Protein AF-0000000067512390 (afdb_homodimer)

InterPro domains:
  IPR001261 ArgE/DapE/ACY1/CPG2/YscS, conserved site [PS00758] (48-57)
  IPR002933 Peptidase M20 [PF01546] (49-327)
  IPR011650 Peptidase M20, dimerisation domain [PF07687] (139-235)
  IPR036264 Bacterial exopeptidase dimerisation domain [SSF55031] (139-249)
  IPR050072 Peptidase M20A family, bacterial cell wall biosynthesis [PTHR43808] (44-328)

Secondary structure (DSSP, 8-state):
-----HHHHHHHHTT--SHHHHHHHHHHHSTT-EE-TTS-EEEE-EEEEEEEE---SSPP---EEETTEEE-TTTTTTHHHHHHHHHSPP-TEEEEEEE-S-STT--SHHHHHHHHHH--SEEEEE-SBTTEEEEEEPEEEEEEEEEE---EETTTTTTS--HHHHHHHHHHHHHHTTTT-SSEEEEEEEEEE-S-TTEE-SEEEEEEEEEESSHHHHHHHHHHHHHHHHHHHHHTT-EEEEEEEEEE--B----HHHHHHHHHHHHTTT---EEEEE--TTHHHHTTT--EEEE--B-EE-TTSTT-EE-TTHHHHHHHHHHHHHHHTT--/-----HHHHHHHHTT--SHHHHHHHHHHHSTT-EE-TTS-EEEE-EEEEEEEE---SSPP---EEETTEEE-TTTTTTHHHHHHHHHSPP-TEEEEEEESS-STT--SHHHHHHHHHH--SEEEEE-SBTTEEEEEEPEEEEEEEEEE---EETTTTTTS--HHHHHHHHHHHHHHTTTT-SSEEEEEEEEEE-S-TTEE-SEEEEEEEEEESSHHHHHHHHHHHHHHHHHHHHHHT-EEEEEEEEEE--B----HHHHHHHHHHHHTTT---EEEEE--TTHHHHTTT--EEEE--B-EE-TTSTT-EE-TTHHHHHHHHHHHHHHHTT--

Sequence (664 aa):
MRVEDPRRYLLELAPLAGEEARGEYVASRLPGARRDGLGNVWAGEGKVLLLAHLDTVLPPKPPRRVGERLYAPGVGDNTSGVAVLLSLPELPGVVRGFTVGEEGLGNLKGARALVEALSPEVVVAVDGYLPGVVDRALGSVRLRVRLQGPGGHAWGDRRLPHPVFALAEGLCRVRALVEGREDASVNASGLEGGQAVNALPQEAACLLEVRALEEAALAALLQGVEAAFAEAARAHRVGLALEVLGRRPAGRTATPRLLQAAERALAEVGERPQWLPGSTDASAAIERGIPALGFGVYRGGGAHTPGEWVLPSSLLEGQRALLALLRGLGVGMRVEDPRRYLLELAPLAGEEARGEYVASRLPGARRDGLGNVWAGEGKVLLLAHLDTVLPPKPPRRVGERLYAPGVGDNTSGVAVLLSLPELPGVVRGFTVGEEGLGNLKGARALVEALSPEVVVAVDGYLPGVVDRALGSVRLRVRLQGPGGHAWGDRRLPHPVFALAEGLCRVRALVEGREDASVNASGLEGGQAVNALPQEAACLLEVRALEEAALAALLQGVEAAFAEAARAHRVGLALEVLGRRPAGRTATPRLLQAAERALAEVGERPQWLPGSTDASAAIERGIPALGFGVYRGGGAHTPGEWVLPSSLLEGQRALLALLRGLGVG

Foldseek 3Di:
DDQAQLLVQLQVLQADFDLQRSLVVLQVLAPQWDADPQSKIKDAAAQEEEEAENHFLDTGHRWDDDPLKTFIACSVRPSLLSSLLSRDDHWHRYMYMYFYQCDDLRALVGLLVCCVVRVHQEYEYAHDAPPEKAQKAKKKWKKKKKKFWDKFFCPVCVLGFAAVVLVVQLVVQLQVLCVPHDFKDKDKAPWDFDDDPGMRTRMIMIMMMIIGQDPVVRVVSVVSSVVSSVVSCVVRVIDMDMDTSYIFDTGGQADPLLVVLSQQLSVVLPGGYDYDYYHGSQSSQVVVSRHYMYGYQWHWDDHSHRGTMTSSVSNVSSSSSVVSSCVSVVID/DDQAQLLVQLQVLQADWDLQRSLVVLQVLAPQWDADPQSKIKDAAAQEEEEAENHFLDTGHRWDDDPLKTFIACSVRPSLLSSLLSRDDHWHRYMYMYFYQCPDLRALVGLLVCCVVRVHQEYEYAHDAPPEKAQWAKKKWKKKKKKFWDKFFCPVCVLGFAAVVLVVQLVVQLQVLCVPHDFKDKDKADWDFDDDPGMRTRMIMIMMMIIGQDPVVRVVSVVSSVVSSVVSCVVRVIDIDMDTSYIFDTGGQADPLLVVLSQQLSVVLPGGYDYDYYHGSQSSQVVVSRHYMYGYQWHWDDHSHRGTMTSSVSNVSSSSSVVSSCVSVVID

Solvent-accessible surface area (backbone atoms only — not comparable to full-atom values): 30986 Å² total; per-residue (Å²): 127,78,69,49,68,28,58,58,45,32,66,64,48,29,46,49,54,55,43,65,58,42,34,51,52,50,44,75,70,34,82,74,48,44,70,53,95,84,48,27,32,32,29,68,56,54,41,35,34,36,35,19,43,56,40,47,73,44,76,34,35,71,63,43,76,57,88,74,32,38,34,14,18,30,39,35,55,22,37,42,28,36,14,34,61,65,21,51,56,95,32,64,37,33,23,48,35,36,24,27,45,58,47,44,86,28,62,38,51,27,38,36,50,50,46,65,74,61,62,45,61,32,33,38,13,34,43,61,39,54,52,35,27,27,54,28,26,30,15,36,41,31,32,39,41,38,26,33,28,80,29,16,33,43,69,88,38,59,85,50,38,48,13,47,62,25,49,18,46,16,49,48,50,41,54,59,76,35,64,92,47,85,59,39,46,72,36,60,10,36,34,36,19,40,70,38,42,55,29,39,20,44,35,15,34,31,27,34,25,39,34,12,54,41,61,69,56,36,53,52,51,50,52,51,41,53,49,30,40,50,51,24,21,59,76,40,64,31,48,76,49,79,42,80,71,40,71,47,49,41,43,68,34,52,42,70,63,56,52,49,14,48,41,54,9,31,45,76,68,76,37,65,66,41,78,38,71,36,76,52,58,19,37,47,34,37,73,70,64,26,27,20,28,28,37,24,35,27,40,65,46,47,50,63,25,75,72,6,22,27,33,55,74,34,31,57,50,20,41,53,22,52,54,38,25,37,48,55,71,73,30,100,127,78,68,50,66,29,57,58,45,31,66,67,49,31,46,51,54,57,45,64,57,42,35,52,52,49,44,74,70,34,82,74,49,44,70,53,97,85,48,29,32,32,29,68,55,52,41,35,33,36,36,19,42,56,39,48,74,43,76,34,37,72,66,45,75,59,88,75,33,38,33,15,17,30,40,34,56,23,38,42,27,37,14,33,62,63,21,52,54,94,33,64,37,32,21,49,34,36,24,26,45,57,47,44,86,27,62,39,52,26,38,37,51,49,46,65,74,60,60,44,62,31,34,38,14,34,43,61,40,53,53,33,28,27,54,28,27,30,16,35,43,31,33,40,43,38,26,32,27,80,29,17,33,42,70,90,37,57,86,52,38,48,13,48,61,24,50,19,45,16,50,48,48,42,53,59,76,35,64,93,47,86,60,38,46,73,35,61,11,35,33,34,20,39,69,39,42,54,29,40,18,44,35,15,34,31,26,34,26,40,34,12,55,41,61,69,56,34,52,50,49,50,53,49,40,52,50,30,40,50,51,24,20,59,76,40,64,32,47,74,48,78,41,80,70,39,70,48,50,41,43,68,34,51,43,73,63,57,53,49,14,49,42,55,9,31,44,76,66,77,35,66,65,41,77,39,72,37,76,53,58,19,36,46,34,39,73,70,65,27,29,20,28,28,38,25,32,27,38,66,45,48,51,61,26,75,72,6,22,26,32,54,74,34,32,59,49,19,42,53,22,52,53,38,26,36,49,56,72,73,29,101

Organism: Thermus thermophilus (strain ATCC 27634 / DSM 579 / HB8) (NCBI:txid300852)

pLDDT: mean 96.96, std 4.04, range [49.81, 98.94]

Structure (mmCIF, N/CA/C/O backbone):
data_AF-0000000067512390-model_v1
#
loop_
_entity.id
_entity.type
_entity.pdbx_description
1 polymer 'Peptidase, M20/M25/M40 family'
#
loop_
_atom_site.group_PDB
_atom_site.id
_atom_site.type_symbol
_atom_site.label_atom_id
_atom_site.label_alt_id
_atom_site.label_comp_id
_atom_site.label_asym_id
_atom_site.label_entity_id
_atom_site.label_seq_id
_atom_site.pdbx_PDB_ins_code
_atom_site.Cartn_x
_atom_site.Cartn_y
_atom_site.Cartn_z
_atom_site.occupancy
_atom_site.B_iso_or_equiv
_atom_site.auth_seq_id
_atom_site.auth_comp_id
_atom_site.auth_asym_id
_atom_site.auth_atom_id
_atom_site.pdbx_PDB_model_num
ATOM 1 N N . MET A 1 1 ? 14.078 49.688 10.398 1 49.81 1 MET A N 1
ATOM 2 C CA . MET A 1 1 ? 14.703 48.375 10.141 1 49.81 1 MET A CA 1
ATOM 3 C C . MET A 1 1 ? 14.234 47.812 8.805 1 49.81 1 MET A C 1
ATOM 5 O O . MET A 1 1 ? 13.07 47.969 8.438 1 49.81 1 MET A O 1
ATOM 9 N N . ARG A 1 2 ? 15.07 47.5 7.867 1 61.44 2 ARG A N 1
ATOM 10 C CA . ARG A 1 2 ? 14.719 47.219 6.473 1 61.44 2 ARG A CA 1
ATOM 11 C C . ARG A 1 2 ? 14.016 45.875 6.328 1 61.44 2 ARG A C 1
ATOM 13 O O . ARG A 1 2 ? 14.523 44.875 6.789 1 61.44 2 ARG A O 1
ATOM 20 N N . VAL A 1 3 ? 12.703 45.938 6.062 1 76.94 3 VAL A N 1
ATOM 21 C CA . VAL A 1 3 ? 11.914 44.75 5.746 1 76.94 3 VAL A CA 1
ATOM 22 C C . VAL A 1 3 ? 12.367 44.188 4.406 1 76.94 3 VAL A C 1
ATOM 24 O O . VAL A 1 3 ? 12.547 44.906 3.436 1 76.94 3 VAL A O 1
ATOM 27 N N . GLU A 1 4 ? 12.766 42.938 4.453 1 91.75 4 GLU A N 1
ATOM 28 C CA . GLU A 1 4 ? 13.234 42.281 3.238 1 91.75 4 GLU A CA 1
ATOM 29 C C . GLU A 1 4 ? 12.07 41.812 2.375 1 91.75 4 GLU A C 1
ATOM 31 O O . GLU A 1 4 ? 10.93 41.75 2.842 1 91.75 4 GLU A O 1
ATOM 36 N N . ASP A 1 5 ? 12.336 41.562 1.136 1 97.12 5 ASP A N 1
ATOM 37 C CA . ASP A 1 5 ? 11.328 41.125 0.18 1 97.12 5 ASP A CA 1
ATOM 38 C C . ASP A 1 5 ? 11.047 39.625 0.342 1 97.12 5 ASP A C 1
ATOM 40 O O . ASP A 1 5 ? 11.891 38.781 -0.002 1 97.12 5 ASP A O 1
ATOM 44 N N . PRO A 1 6 ? 9.906 39.25 0.851 1 98.19 6 PRO A N 1
ATOM 45 C CA . PRO A 1 6 ? 9.617 37.812 1.077 1 98.19 6 PRO A CA 1
ATOM 46 C C . PRO A 1 6 ? 9.602 37 -0.217 1 98.19 6 PRO A C 1
ATOM 48 O O . PRO A 1 6 ? 9.789 35.781 -0.188 1 98.19 6 PRO A O 1
ATOM 51 N N . ARG A 1 7 ? 9.391 37.656 -1.389 1 98.06 7 ARG A N 1
ATOM 52 C CA . ARG A 1 7 ? 9.312 36.969 -2.668 1 98.06 7 ARG A CA 1
ATOM 53 C C . ARG A 1 7 ? 10.656 36.344 -3.025 1 98.06 7 ARG A C 1
ATOM 55 O O . ARG A 1 7 ? 10.695 35.281 -3.67 1 98.06 7 ARG A O 1
ATOM 62 N N . ARG A 1 8 ? 11.656 36.938 -2.607 1 97.5 8 ARG A N 1
ATOM 63 C CA . ARG A 1 8 ? 12.992 36.375 -2.854 1 97.5 8 ARG A CA 1
ATOM 64 C C . ARG A 1 8 ? 13.203 35.094 -2.074 1 97.5 8 ARG A C 1
ATOM 66 O O . ARG A 1 8 ? 13.711 34.125 -2.619 1 97.5 8 ARG A O 1
ATOM 73 N N . TYR A 1 9 ? 12.859 35.094 -0.802 1 97.94 9 TYR A N 1
ATOM 74 C CA . TYR A 1 9 ? 12.977 33.875 0.025 1 97.94 9 TYR A CA 1
ATOM 75 C C . TYR A 1 9 ? 12.102 32.75 -0.519 1 97.94 9 TYR A C 1
ATOM 77 O O . TYR A 1 9 ? 12.516 31.594 -0.511 1 97.94 9 TYR A O 1
ATOM 85 N N . LEU A 1 10 ? 10.891 33.125 -0.982 1 98.19 10 LEU A N 1
ATOM 86 C CA . LEU A 1 10 ? 9.984 32.125 -1.546 1 98.19 10 LEU A CA 1
ATOM 87 C C . LEU A 1 10 ? 10.641 31.406 -2.721 1 98.19 10 LEU A C 1
ATOM 89 O O . LEU A 1 10 ? 10.617 30.172 -2.787 1 98.19 10 LEU A O 1
ATOM 93 N N . LEU A 1 11 ? 11.227 32.156 -3.607 1 97.31 11 LEU A N 1
ATOM 94 C CA . LEU A 1 11 ? 11.828 31.625 -4.82 1 97.31 11 LEU A CA 1
ATOM 95 C C . LEU A 1 11 ? 13.008 30.719 -4.484 1 97.31 11 LEU A C 1
ATOM 97 O O . LEU A 1 11 ? 13.227 29.688 -5.133 1 97.31 11 LEU A O 1
ATOM 101 N N . GLU A 1 12 ? 13.742 31.094 -3.484 1 97.31 12 GLU A N 1
ATOM 102 C CA . GLU A 1 12 ? 14.93 30.344 -3.105 1 97.31 12 GLU A CA 1
ATOM 103 C C . GLU A 1 12 ? 14.562 29.078 -2.338 1 97.31 12 GLU A C 1
ATOM 105 O O . GLU A 1 12 ? 15.211 28.031 -2.484 1 97.31 12 GLU A O 1
ATOM 110 N N . LEU A 1 13 ? 13.523 29.109 -1.567 1 97.38 13 LEU A N 1
ATOM 111 C CA . LEU A 1 13 ? 13.133 28.031 -0.671 1 97.38 13 LEU A CA 1
ATOM 112 C C . LEU A 1 13 ? 12.273 27 -1.401 1 97.38 13 LEU A C 1
ATOM 114 O O . LEU A 1 13 ? 12.32 25.812 -1.09 1 97.38 13 LEU A O 1
ATOM 118 N N . ALA A 1 14 ? 11.523 27.391 -2.377 1 96.88 14 ALA A N 1
ATOM 119 C CA . ALA A 1 14 ? 10.477 26.609 -3.012 1 96.88 14 ALA A CA 1
ATOM 120 C C . ALA A 1 14 ? 11.031 25.312 -3.58 1 96.88 14 ALA A C 1
ATOM 122 O O . ALA A 1 14 ? 10.406 24.25 -3.461 1 96.88 14 ALA A O 1
ATOM 123 N N . PRO A 1 15 ? 12.25 25.344 -4.141 1 96.44 15 PRO A N 1
ATOM 124 C CA . PRO A 1 15 ? 12.75 24.094 -4.742 1 96.44 15 PRO A CA 1
ATOM 125 C C . PRO A 1 15 ? 13.43 23.188 -3.729 1 96.44 15 PRO A C 1
ATOM 127 O O . PRO A 1 15 ? 13.781 22.047 -4.055 1 96.44 15 PRO A O 1
ATOM 130 N N . LEU A 1 16 ? 13.617 23.625 -2.49 1 96.69 16 LEU A N 1
ATOM 131 C CA . LEU A 1 16 ? 14.391 22.875 -1.51 1 96.69 16 LEU A CA 1
ATOM 132 C C . LEU A 1 16 ? 13.531 21.797 -0.857 1 96.69 16 LEU A C 1
ATOM 134 O O . LEU A 1 16 ? 12.5 22.094 -0.255 1 96.69 16 LEU A O 1
ATOM 138 N N . ALA A 1 17 ? 13.969 20.594 -1.04 1 94.44 17 ALA A N 1
ATOM 139 C CA . ALA A 1 17 ? 13.258 19.469 -0.432 1 94.44 17 ALA A CA 1
ATOM 140 C C . ALA A 1 17 ? 13.914 19.047 0.883 1 94.44 17 ALA A C 1
ATOM 142 O O . ALA A 1 17 ? 15.141 19.078 1.012 1 94.44 17 ALA A O 1
ATOM 143 N N . GLY A 1 18 ? 13.062 18.625 1.825 1 94.81 18 GLY A N 1
ATOM 144 C CA . GLY A 1 18 ? 13.562 18.078 3.072 1 94.81 18 GLY A CA 1
ATOM 145 C C . GLY A 1 18 ? 13.664 19.109 4.184 1 94.81 18 GLY A C 1
ATOM 146 O O . GLY A 1 18 ? 14.125 20.234 3.955 1 94.81 18 GLY A O 1
ATOM 147 N N . GLU A 1 19 ? 13.336 18.75 5.375 1 95.69 19 GLU A N 1
ATOM 148 C CA . GLU A 1 19 ? 13.32 19.641 6.527 1 95.69 19 GLU A CA 1
ATOM 149 C C . GLU A 1 19 ? 14.734 20.094 6.895 1 95.69 19 GLU A C 1
ATOM 151 O O . GLU A 1 19 ? 14.945 21.234 7.316 1 95.69 19 GLU A O 1
ATOM 156 N N . GLU A 1 20 ? 15.656 19.188 6.695 1 96.88 20 GLU A N 1
ATOM 157 C CA . GLU A 1 20 ? 17.031 19.516 7.066 1 96.88 20 GLU A CA 1
ATOM 158 C C . GLU A 1 20 ? 17.578 20.625 6.18 1 96.88 20 GLU A C 1
ATOM 160 O O . GLU A 1 20 ? 18.109 21.625 6.684 1 96.88 20 GLU A O 1
ATOM 165 N N . ALA A 1 21 ? 17.484 20.422 4.855 1 97.56 21 ALA A N 1
ATOM 166 C CA . ALA A 1 21 ? 17.984 21.422 3.918 1 97.56 21 ALA A CA 1
ATOM 167 C C . ALA A 1 21 ? 17.266 22.766 4.105 1 97.56 21 ALA A C 1
ATOM 169 O O . ALA A 1 21 ? 17.891 23.828 4.039 1 97.56 21 ALA A O 1
ATOM 170 N N . ARG A 1 22 ? 16.016 22.75 4.309 1 98.19 22 ARG A N 1
ATOM 171 C CA . ARG A 1 22 ? 15.234 23.969 4.496 1 98.19 22 ARG A CA 1
ATOM 172 C C . ARG A 1 22 ? 15.586 24.656 5.809 1 98.19 22 ARG A C 1
ATOM 174 O O . ARG A 1 22 ? 15.656 25.875 5.879 1 98.19 22 ARG A O 1
ATOM 181 N N . GLY A 1 23 ? 15.75 23.812 6.848 1 98.5 23 GLY A N 1
ATOM 182 C CA . GLY A 1 23 ? 16.219 24.359 8.117 1 98.5 23 GLY A CA 1
ATOM 183 C C . GLY A 1 23 ? 17.562 25.062 8.008 1 98.5 23 GLY A C 1
ATOM 184 O O . GLY A 1 23 ? 17.75 26.125 8.578 1 98.5 23 GLY A O 1
ATOM 185 N N . GLU A 1 24 ? 18.5 24.422 7.285 1 98.25 24 GLU A N 1
ATOM 186 C CA . GLU A 1 24 ? 19.812 25.016 7.07 1 98.25 24 GLU A CA 1
ATOM 187 C C . GLU A 1 24 ? 19.703 26.344 6.32 1 98.25 24 GLU A C 1
ATOM 189 O O . GLU A 1 24 ? 20.406 27.312 6.645 1 98.25 24 GLU A O 1
ATOM 194 N N . TYR A 1 25 ? 18.922 26.312 5.34 1 98.44 25 TYR A N 1
ATOM 195 C CA . TYR A 1 25 ? 18.688 27.547 4.586 1 98.44 25 TYR A CA 1
ATOM 196 C C . TYR A 1 25 ? 18.203 28.656 5.504 1 98.44 25 TYR A C 1
ATOM 198 O O . TYR A 1 25 ? 18.766 29.766 5.496 1 98.44 25 TYR A O 1
ATOM 206 N N . VAL A 1 26 ? 17.141 28.391 6.297 1 98.5 26 VAL A N 1
ATOM 207 C CA . VAL A 1 26 ? 16.547 29.391 7.18 1 98.5 26 VAL A CA 1
ATOM 208 C C . VAL A 1 26 ? 17.594 29.859 8.195 1 98.5 26 VAL A C 1
ATOM 210 O O . VAL A 1 26 ? 17.719 31.062 8.438 1 98.5 26 VAL A O 1
ATOM 213 N N . ALA A 1 27 ? 18.297 28.922 8.773 1 98.31 27 ALA A N 1
ATOM 214 C CA . ALA A 1 27 ? 19.297 29.266 9.773 1 98.31 27 ALA A CA 1
ATOM 215 C C . ALA A 1 27 ? 20.359 30.203 9.195 1 98.31 27 ALA A C 1
ATOM 217 O O . ALA A 1 27 ? 20.828 31.109 9.883 1 98.31 27 ALA A O 1
ATOM 218 N N . SER A 1 28 ? 20.734 30.031 7.953 1 97.88 28 SER A N 1
ATOM 219 C CA . SER A 1 28 ? 21.781 30.828 7.316 1 97.88 28 SER A CA 1
ATOM 220 C C . SER A 1 28 ? 21.297 32.25 7.043 1 97.88 28 SER A C 1
ATOM 222 O O . SER A 1 28 ? 22.109 33.156 6.875 1 97.88 28 SER A O 1
ATOM 224 N N . ARG A 1 29 ? 20.016 32.438 7.023 1 96.25 29 ARG A N 1
ATOM 225 C CA . ARG A 1 29 ? 19.453 33.75 6.676 1 96.25 29 ARG A CA 1
ATOM 226 C C . ARG A 1 29 ? 18.875 34.438 7.906 1 96.25 29 ARG A C 1
ATOM 228 O O . ARG A 1 29 ? 18.359 35.562 7.809 1 96.25 29 ARG A O 1
ATOM 235 N N . LEU A 1 30 ? 18.922 33.844 9.055 1 96.06 30 LEU A N 1
ATOM 236 C CA . LEU A 1 30 ? 18.281 34.312 10.273 1 96.06 30 LEU A CA 1
ATOM 237 C C . LEU A 1 30 ? 19.328 34.719 11.312 1 96.06 30 LEU A C 1
ATOM 239 O O . LEU A 1 30 ? 19.781 33.875 12.086 1 96.06 30 LEU A O 1
ATOM 243 N N . PRO A 1 31 ? 19.672 35.969 11.422 1 92.88 31 PRO A N 1
ATOM 244 C CA . PRO A 1 31 ? 20.672 36.375 12.422 1 92.88 31 PRO A CA 1
ATOM 245 C C . PRO A 1 31 ? 20.297 35.906 13.828 1 92.88 31 PRO A C 1
ATOM 247 O O . PRO A 1 31 ? 19.172 36.094 14.273 1 92.88 31 PRO A O 1
ATOM 250 N N . GLY A 1 32 ? 21.266 35.281 14.547 1 95.88 32 GLY A N 1
ATOM 251 C CA . GLY A 1 32 ? 21.031 34.812 15.906 1 95.88 32 GLY A CA 1
ATOM 252 C C . GLY A 1 32 ? 20.266 33.5 15.969 1 95.88 32 GLY A C 1
ATOM 253 O O . GLY A 1 32 ? 19.688 33.188 17 1 95.88 32 GLY A O 1
ATOM 254 N N . ALA A 1 33 ? 20.312 32.844 14.891 1 98 33 ALA A N 1
ATOM 255 C CA . ALA A 1 33 ? 19.531 31.609 14.789 1 98 33 ALA A CA 1
ATOM 256 C C . ALA A 1 33 ? 20.016 30.562 15.789 1 98 33 ALA A C 1
ATOM 258 O O . ALA A 1 33 ? 21.219 30.438 16.016 1 98 33 ALA A O 1
ATOM 259 N N . ARG A 1 34 ? 19.125 29.906 16.406 1 98.44 34 ARG A N 1
ATOM 260 C CA . ARG A 1 34 ? 19.312 28.719 17.234 1 98.44 34 ARG A CA 1
ATOM 261 C C . ARG A 1 34 ? 18.594 27.516 16.625 1 98.44 34 ARG A C 1
ATOM 263 O O . ARG A 1 34 ? 17.641 27.672 15.875 1 98.44 34 ARG A O 1
ATOM 270 N N . ARG A 1 35 ? 19.125 26.359 16.906 1 97.75 35 ARG A N 1
ATOM 271 C CA . ARG A 1 35 ? 18.547 25.109 16.406 1 97.75 35 ARG A CA 1
ATOM 272 C C . ARG A 1 35 ? 18.453 24.062 17.516 1 97.75 35 ARG A C 1
ATOM 274 O O . ARG A 1 35 ? 19.328 24.016 18.391 1 97.75 35 ARG A O 1
ATOM 281 N N . ASP A 1 36 ? 17.469 23.359 17.516 1 97.81 36 ASP A N 1
ATOM 282 C CA . ASP A 1 36 ? 17.391 22.266 18.5 1 97.81 36 ASP A CA 1
ATOM 283 C C . ASP A 1 36 ? 17.641 20.922 17.828 1 97.81 36 ASP A C 1
ATOM 285 O O . ASP A 1 36 ? 17.938 20.859 16.641 1 97.81 36 ASP A O 1
ATOM 289 N N . GLY A 1 37 ? 17.594 19.859 18.625 1 96.81 37 GLY A N 1
ATOM 290 C CA . GLY A 1 37 ? 17.938 18.516 18.156 1 96.81 37 GLY A CA 1
ATOM 291 C C . GLY A 1 37 ? 16.906 17.953 17.203 1 96.81 37 GLY A C 1
ATOM 292 O O . GLY A 1 37 ? 17.188 17.031 16.438 1 96.81 37 GLY A O 1
ATOM 293 N N . LEU A 1 38 ? 15.734 18.5 17.188 1 97.38 38 LEU A N 1
ATOM 294 C CA . LEU A 1 38 ? 14.664 18.031 16.312 1 97.38 38 LEU A CA 1
ATOM 295 C C . LEU A 1 38 ? 14.812 18.609 14.906 1 97.38 38 LEU A C 1
ATOM 297 O O . LEU A 1 38 ? 14.281 18.047 13.938 1 97.38 38 LEU A O 1
ATOM 301 N N . GLY A 1 39 ? 15.461 19.734 14.758 1 98.06 39 GLY A N 1
ATOM 302 C CA . GLY A 1 39 ? 15.617 20.406 13.484 1 98.06 39 GLY A CA 1
ATOM 303 C C . GLY A 1 39 ? 14.938 21.766 13.438 1 98.06 39 GLY A C 1
ATOM 304 O O . GLY A 1 39 ? 14.977 22.453 12.422 1 98.06 39 GLY A O 1
ATOM 305 N N . ASN A 1 40 ? 14.266 22.188 14.531 1 98.69 40 ASN A N 1
ATOM 306 C CA . ASN A 1 40 ? 13.68 23.531 14.594 1 98.69 40 ASN A CA 1
ATOM 307 C C . ASN A 1 40 ? 14.758 24.609 14.5 1 98.69 40 ASN A C 1
ATOM 309 O O . ASN A 1 40 ? 15.891 24.406 14.938 1 98.69 40 ASN A O 1
ATOM 313 N N . VAL A 1 41 ? 14.406 25.734 13.945 1 98.81 41 VAL A N 1
ATOM 314 C CA . VAL A 1 41 ? 15.227 26.938 13.914 1 98.81 41 VAL A CA 1
ATOM 315 C C . VAL A 1 41 ? 14.438 28.125 14.477 1 98.81 41 VAL A C 1
ATOM 317 O O . VAL A 1 41 ? 13.242 28.266 14.195 1 98.81 41 VAL A O 1
ATOM 320 N N . TRP A 1 42 ? 14.977 28.891 15.328 1 98.75 42 TRP A N 1
ATOM 321 C CA . TRP A 1 42 ? 14.281 30.078 15.805 1 98.75 42 TRP A CA 1
ATOM 322 C C . TRP A 1 42 ? 15.273 31.188 16.141 1 98.75 42 TRP A C 1
ATOM 324 O O . TRP A 1 42 ? 16.484 30.938 16.234 1 98.75 42 TRP A O 1
ATOM 334 N N . ALA A 1 43 ? 14.844 32.406 16.203 1 98.44 43 ALA A N 1
ATOM 335 C CA . ALA A 1 43 ? 15.625 33.562 16.609 1 98.44 43 ALA A CA 1
ATOM 336 C C . ALA A 1 43 ? 14.727 34.625 17.25 1 98.44 43 ALA A C 1
ATOM 338 O O . ALA A 1 43 ? 13.539 34.688 16.938 1 98.44 43 ALA A O 1
ATOM 339 N N . GLY A 1 44 ? 15.344 35.375 18.094 1 97.06 44 GLY A N 1
ATOM 340 C CA . GLY A 1 44 ? 14.625 36.438 18.797 1 97.06 44 GLY A CA 1
ATOM 341 C C . GLY A 1 44 ? 14.344 36.094 20.25 1 97.06 44 GLY A C 1
ATOM 342 O O . GLY A 1 44 ? 14.672 35 20.719 1 97.06 44 GLY A O 1
ATOM 343 N N . GLU A 1 45 ? 13.906 37.094 20.969 1 95.12 45 GLU A N 1
ATOM 344 C CA . GLU A 1 45 ? 13.523 36.969 22.375 1 95.12 45 GLU A CA 1
ATOM 345 C C . GLU A 1 45 ? 12.25 37.75 22.672 1 95.12 45 GLU A C 1
ATOM 347 O O . GLU A 1 45 ? 12.07 38.875 22.188 1 95.12 45 GLU A O 1
ATOM 352 N N . GLY A 1 46 ? 11.367 37.062 23.359 1 94.5 46 GLY A N 1
ATOM 353 C CA . GLY A 1 46 ? 10.148 37.781 23.703 1 94.5 46 GLY A CA 1
ATOM 354 C C . GLY A 1 46 ? 8.984 36.844 24 1 94.5 46 GLY A C 1
ATOM 355 O O . GLY A 1 46 ? 9.18 35.625 24.156 1 94.5 46 GLY A O 1
ATOM 356 N N . LYS A 1 47 ? 7.801 37.469 24.125 1 95.44 47 LYS A N 1
ATOM 357 C CA . LYS A 1 47 ? 6.629 36.75 24.594 1 95.44 47 LYS A CA 1
ATOM 358 C C . LYS A 1 47 ? 5.77 36.281 23.438 1 95.44 47 LYS A C 1
ATOM 360 O O . LYS A 1 47 ? 4.91 35.406 23.609 1 95.44 47 LYS A O 1
ATOM 365 N N . VAL A 1 48 ? 5.969 36.875 22.25 1 98.56 48 VAL A N 1
ATOM 366 C CA . VAL A 1 48 ? 5.191 36.469 21.094 1 98.56 48 VAL A CA 1
ATOM 367 C C . VAL A 1 48 ? 6.016 35.531 20.219 1 98.56 48 VAL A C 1
ATOM 369 O O . VAL A 1 48 ? 7.113 35.875 19.781 1 98.56 48 VAL A O 1
ATOM 372 N N . LEU A 1 49 ? 5.539 34.344 20.031 1 98.81 49 LEU A N 1
ATOM 373 C CA . LEU A 1 49 ? 6.184 33.375 19.172 1 98.81 49 LEU A CA 1
ATOM 374 C C . LEU A 1 49 ? 5.426 33.219 17.859 1 98.81 49 LEU A C 1
ATOM 376 O O . LEU A 1 49 ? 4.238 32.875 17.859 1 98.81 49 LEU A O 1
ATOM 380 N N . LEU A 1 50 ? 6.066 33.531 16.766 1 98.81 50 LEU A N 1
ATOM 381 C CA . LEU A 1 50 ? 5.566 33.25 15.43 1 98.81 50 LEU A CA 1
ATOM 382 C C . LEU A 1 50 ? 6.098 31.906 14.938 1 98.81 50 LEU A C 1
ATOM 384 O O . LEU A 1 50 ? 7.273 31.594 15.125 1 98.81 50 LEU A O 1
ATOM 388 N N . LEU A 1 51 ? 5.234 31.109 14.352 1 98.81 51 LEU A N 1
ATOM 389 C CA . LEU A 1 51 ? 5.645 29.797 13.875 1 98.81 51 LEU A CA 1
ATOM 390 C C . LEU A 1 51 ? 5.312 29.609 12.398 1 98.81 51 LEU A C 1
ATOM 392 O O . LEU A 1 51 ? 4.227 29.984 11.953 1 98.81 51 LEU A O 1
ATOM 396 N N . ALA A 1 52 ? 6.168 29.078 11.625 1 98.81 52 ALA A N 1
ATOM 397 C CA . ALA A 1 52 ? 5.949 28.531 10.289 1 98.81 52 ALA A CA 1
ATOM 398 C C . ALA A 1 52 ? 6.691 27.219 10.102 1 98.81 52 ALA A C 1
ATOM 400 O O . ALA A 1 52 ? 7.844 27.078 10.516 1 98.81 52 ALA A O 1
ATOM 401 N N . HIS A 1 53 ? 6.039 26.25 9.531 1 98.62 53 HIS A N 1
ATOM 402 C CA . HIS A 1 53 ? 6.68 24.938 9.492 1 98.62 53 HIS A CA 1
ATOM 403 C C . HIS A 1 53 ? 7.465 24.75 8.195 1 98.62 53 HIS A C 1
ATOM 405 O O . HIS A 1 53 ? 7.098 25.297 7.156 1 98.62 53 HIS A O 1
ATOM 411 N N . LEU A 1 54 ? 8.484 23.891 8.312 1 98.38 54 LEU A N 1
ATOM 412 C CA . LEU A 1 54 ? 9.469 23.719 7.246 1 98.38 54 LEU A CA 1
ATOM 413 C C . LEU A 1 54 ? 9.086 22.547 6.344 1 98.38 54 LEU A C 1
ATOM 415 O O . LEU A 1 54 ? 9.508 22.484 5.184 1 98.38 54 LEU A O 1
ATOM 419 N N . ASP A 1 55 ? 8.344 21.609 6.898 1 97 55 ASP A N 1
ATOM 420 C CA . ASP A 1 55 ? 8.055 20.406 6.133 1 97 55 ASP A CA 1
ATOM 421 C C . ASP A 1 55 ? 6.883 20.625 5.176 1 97 55 ASP A C 1
ATOM 423 O O . ASP A 1 55 ? 6.121 21.578 5.336 1 97 55 ASP A O 1
ATOM 427 N N . THR A 1 56 ? 6.848 19.844 4.148 1 95.31 56 THR A N 1
ATOM 428 C CA . THR A 1 56 ? 5.801 19.859 3.133 1 95.31 56 THR A CA 1
ATOM 429 C C . THR A 1 56 ? 5.18 18.469 2.969 1 95.31 56 THR A C 1
ATOM 431 O O . THR A 1 56 ? 5.793 17.469 3.332 1 95.31 56 THR A O 1
ATOM 434 N 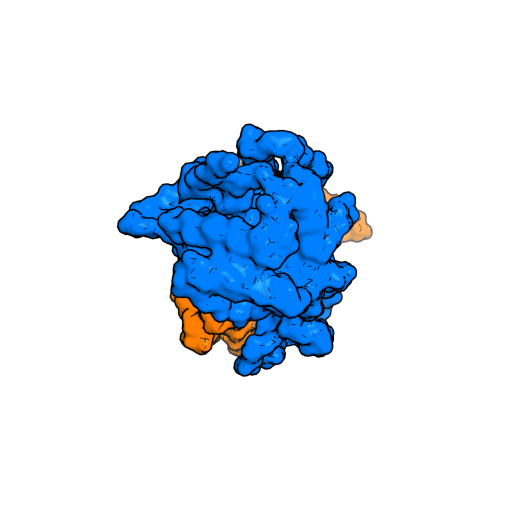N . VAL A 1 57 ? 3.988 18.438 2.492 1 94.69 57 VAL A N 1
ATOM 435 C CA . VAL A 1 57 ? 3.309 17.156 2.283 1 94.69 57 VAL A CA 1
ATOM 436 C C . VAL A 1 57 ? 3.91 16.438 1.074 1 94.69 57 VAL A C 1
ATOM 438 O O . VAL A 1 57 ? 4.324 15.281 1.171 1 94.69 57 VAL A O 1
ATOM 441 N N . LEU A 1 58 ? 3.885 17.125 -0.072 1 94.06 58 LEU A N 1
ATOM 442 C CA . LEU A 1 58 ? 4.52 16.594 -1.272 1 94.06 58 LEU A CA 1
ATOM 443 C C . LEU A 1 58 ? 5.949 17.109 -1.408 1 94.06 58 LEU A C 1
ATOM 445 O O . LEU A 1 58 ? 6.254 18.219 -0.98 1 94.06 58 LEU A O 1
ATOM 449 N N . PRO A 1 59 ? 6.789 16.328 -1.992 1 93.5 59 PRO A N 1
ATOM 450 C CA . PRO A 1 59 ? 8.133 16.844 -2.248 1 93.5 59 PRO A CA 1
ATOM 451 C C . PRO A 1 59 ? 8.133 18.078 -3.141 1 93.5 59 PRO A C 1
ATOM 453 O O . PRO A 1 59 ? 7.508 18.078 -4.203 1 93.5 59 PRO A O 1
ATOM 456 N N . PRO A 1 60 ? 8.82 19.031 -2.75 1 95.62 60 PRO A N 1
ATOM 457 C CA . PRO A 1 60 ? 8.859 20.25 -3.555 1 95.62 60 PRO A CA 1
ATOM 458 C C . PRO A 1 60 ? 9.516 20.047 -4.918 1 95.62 60 PRO A C 1
ATOM 460 O O . PRO A 1 60 ? 10.305 19.109 -5.09 1 95.62 60 PRO A O 1
ATOM 463 N N . LYS A 1 61 ? 9.102 20.828 -5.848 1 94.31 61 LYS A N 1
ATOM 464 C CA . LYS A 1 61 ? 9.688 20.938 -7.184 1 94.31 61 LYS A CA 1
ATOM 465 C C . LYS A 1 61 ? 9.984 22.391 -7.543 1 94.31 61 LYS A C 1
ATOM 467 O O . LYS A 1 61 ? 9.469 23.312 -6.91 1 94.31 61 LYS A O 1
ATOM 472 N N . PRO A 1 62 ? 10.844 22.547 -8.547 1 94.94 62 PRO A N 1
ATOM 473 C CA . PRO A 1 62 ? 11.031 23.922 -9.023 1 94.94 62 PRO A CA 1
ATOM 474 C C . PRO A 1 62 ? 9.719 24.578 -9.461 1 94.94 62 PRO A C 1
ATOM 476 O O . PRO A 1 62 ? 8.961 23.984 -10.234 1 94.94 62 PRO A O 1
ATOM 479 N N . PRO A 1 63 ? 9.492 25.734 -8.938 1 96.75 63 PRO A N 1
ATOM 480 C CA . PRO A 1 63 ? 8.219 26.375 -9.281 1 96.75 63 PRO A CA 1
ATOM 481 C C . PRO A 1 63 ? 8.148 26.797 -10.742 1 96.75 63 PRO A C 1
ATOM 483 O O . PRO A 1 63 ? 9.172 27.172 -11.328 1 96.75 63 PRO A O 1
ATOM 486 N N . ARG A 1 64 ? 6.996 26.719 -11.312 1 97.12 64 ARG A N 1
ATOM 487 C CA . ARG A 1 64 ? 6.691 27.219 -12.656 1 97.12 64 ARG A CA 1
ATOM 488 C C . ARG A 1 64 ? 5.805 28.453 -12.594 1 97.12 64 ARG A C 1
ATOM 490 O O . ARG A 1 64 ? 4.793 28.469 -11.883 1 97.12 64 ARG A O 1
ATOM 497 N N . ARG A 1 65 ? 6.16 29.453 -13.367 1 97.56 65 ARG A N 1
ATOM 498 C CA . ARG A 1 65 ? 5.367 30.688 -13.398 1 97.56 65 ARG A CA 1
ATOM 499 C C . ARG A 1 65 ? 4.344 30.641 -14.531 1 97.56 65 ARG A C 1
ATOM 501 O O . ARG A 1 65 ? 4.684 30.328 -15.672 1 97.56 65 ARG A O 1
ATOM 508 N N . VAL A 1 66 ? 3.197 30.844 -14.227 1 97.88 66 VAL A N 1
ATOM 509 C CA . VAL A 1 66 ? 2.113 31.016 -15.188 1 97.88 66 VAL A CA 1
ATOM 510 C C . VAL A 1 66 ? 1.368 32.312 -14.891 1 97.88 66 VAL A C 1
ATOM 512 O O . VAL A 1 66 ? 0.559 32.375 -13.961 1 97.88 66 VAL A O 1
ATOM 515 N N . GLY A 1 67 ? 1.613 33.375 -15.711 1 97.94 67 GLY A N 1
ATOM 516 C CA . GLY A 1 67 ? 1.099 34.688 -15.359 1 97.94 67 GLY A CA 1
ATOM 517 C C . GLY A 1 67 ? 1.679 35.219 -14.062 1 97.94 67 GLY A C 1
ATOM 518 O O . GLY A 1 67 ? 2.9 35.281 -13.906 1 97.94 67 GLY A O 1
ATOM 519 N N . GLU A 1 68 ? 0.786 35.562 -13.148 1 98.12 68 GLU A N 1
ATOM 520 C CA . GLU A 1 68 ? 1.229 36.125 -11.883 1 98.12 68 GLU A CA 1
ATOM 521 C C . GLU A 1 68 ? 1.343 35.062 -10.805 1 98.12 68 GLU A C 1
ATOM 523 O O . GLU A 1 68 ? 1.746 35.344 -9.672 1 98.12 68 GLU A O 1
ATOM 528 N N . ARG A 1 69 ? 1.04 33.844 -11.188 1 98.56 69 ARG A N 1
ATOM 529 C CA . ARG A 1 69 ? 1.026 32.75 -10.203 1 98.56 69 ARG A CA 1
ATOM 530 C C . ARG A 1 69 ? 2.281 31.906 -10.312 1 98.56 69 ARG A C 1
ATOM 532 O O . ARG A 1 69 ? 2.855 31.766 -11.391 1 98.56 69 ARG A O 1
ATOM 539 N N . LEU A 1 70 ? 2.703 31.422 -9.211 1 98.44 70 LEU A N 1
ATOM 540 C CA . LEU A 1 70 ? 3.758 30.422 -9.117 1 98.44 70 LEU A CA 1
ATOM 541 C C . LEU A 1 70 ? 3.184 29.062 -8.719 1 98.44 70 LEU A C 1
ATOM 543 O O . LEU A 1 70 ? 2.48 28.953 -7.715 1 98.44 70 LEU A O 1
ATOM 547 N N . TYR A 1 71 ? 3.508 28.062 -9.547 1 98.56 71 TYR A N 1
ATOM 548 C CA . TYR A 1 71 ? 2.973 26.719 -9.32 1 98.56 71 TYR A CA 1
ATOM 549 C C . TYR A 1 71 ? 4.074 25.75 -8.883 1 98.56 71 TYR A C 1
ATOM 551 O O . TYR A 1 71 ? 5.125 25.672 -9.531 1 98.56 71 TYR A O 1
ATOM 559 N N . ALA A 1 72 ? 3.879 25.047 -7.785 1 98.12 72 ALA A N 1
ATOM 560 C CA . ALA A 1 72 ? 4.727 23.938 -7.324 1 98.12 72 ALA A CA 1
ATOM 561 C C . ALA A 1 72 ? 4.137 23.281 -6.082 1 98.12 72 ALA A C 1
ATOM 563 O O . ALA A 1 72 ? 3.547 23.953 -5.23 1 98.12 72 ALA A O 1
ATOM 564 N N . PRO A 1 73 ? 4.324 21.969 -5.953 1 96.44 73 PRO A N 1
ATOM 565 C CA . PRO A 1 73 ? 3.932 21.375 -4.676 1 96.44 73 PRO A CA 1
ATOM 566 C C . PRO A 1 73 ? 4.641 22.016 -3.482 1 96.44 73 PRO A C 1
ATOM 568 O O . PRO A 1 73 ? 5.863 22.188 -3.506 1 96.44 73 PRO A O 1
ATOM 571 N N . GLY A 1 74 ? 3.854 22.422 -2.453 1 96.25 74 GLY A N 1
ATOM 572 C CA . GLY A 1 74 ? 4.438 22.938 -1.226 1 96.25 74 GLY A CA 1
ATOM 573 C C . GLY A 1 74 ? 4.812 24.406 -1.319 1 96.25 74 GLY A C 1
ATOM 574 O O . GLY A 1 74 ? 5.293 24.984 -0.346 1 96.25 74 GLY A O 1
ATOM 575 N N . VAL A 1 75 ? 4.598 25.062 -2.465 1 98 75 VAL A N 1
ATOM 576 C CA . VAL A 1 75 ? 5.02 26.438 -2.66 1 98 75 VAL A CA 1
ATOM 577 C C . VAL A 1 75 ? 4.254 27.359 -1.71 1 98 75 VAL A C 1
ATOM 579 O O . VAL A 1 75 ? 4.785 28.375 -1.249 1 98 75 VAL A O 1
ATOM 582 N N . GLY A 1 76 ? 3.068 27.047 -1.436 1 97.44 76 GLY A N 1
ATOM 583 C CA . GLY A 1 76 ? 2.266 27.766 -0.463 1 97.44 76 GLY A CA 1
ATOM 584 C C . GLY A 1 76 ? 2.418 27.234 0.95 1 97.44 76 GLY A C 1
ATOM 585 O O . GLY A 1 76 ? 3.145 27.812 1.761 1 97.44 76 GLY A O 1
ATOM 586 N N . ASP A 1 77 ? 1.922 26.094 1.191 1 96.06 77 ASP A N 1
ATOM 587 C CA . ASP A 1 77 ? 1.892 25.422 2.486 1 96.06 77 ASP A CA 1
ATOM 588 C C . ASP A 1 77 ? 3.17 24.625 2.721 1 96.06 77 ASP A C 1
ATOM 590 O O . ASP A 1 77 ? 3.307 23.5 2.223 1 96.06 77 ASP A O 1
ATOM 594 N N . ASN A 1 78 ? 4.086 25.078 3.467 1 97.31 78 ASN A N 1
ATOM 595 C CA . ASN A 1 78 ? 4.051 26.359 4.168 1 97.31 78 ASN A CA 1
ATOM 596 C C . ASN A 1 78 ? 5.262 27.219 3.828 1 97.31 78 ASN A C 1
ATOM 598 O O . ASN A 1 78 ? 5.793 27.922 4.691 1 97.31 78 ASN A O 1
ATOM 602 N N . THR A 1 79 ? 5.723 27.016 2.59 1 98.31 79 THR A N 1
ATOM 603 C CA . THR A 1 79 ? 6.895 27.75 2.127 1 98.31 79 THR A CA 1
ATOM 604 C C . THR A 1 79 ? 6.633 29.25 2.152 1 98.31 79 THR A C 1
ATOM 606 O O . THR A 1 79 ? 7.523 30.031 2.48 1 98.31 79 THR A O 1
ATOM 609 N N . SER A 1 80 ? 5.453 29.625 1.792 1 98.69 80 SER A N 1
ATOM 610 C CA . SER A 1 80 ? 5.102 31.047 1.788 1 98.69 80 SER A CA 1
ATOM 611 C C . SER A 1 80 ? 5.125 31.625 3.197 1 98.69 80 SER A C 1
ATOM 613 O O . SER A 1 80 ? 5.582 32.75 3.402 1 98.69 80 SER A O 1
ATOM 615 N N . GLY A 1 81 ? 4.57 30.875 4.168 1 98.62 81 GLY A N 1
ATOM 616 C CA . GLY A 1 81 ? 4.664 31.312 5.551 1 98.62 81 GLY A CA 1
ATOM 617 C C . GLY A 1 81 ? 6.094 31.469 6.031 1 98.62 81 GLY A C 1
ATOM 618 O O . GLY A 1 81 ? 6.426 32.438 6.703 1 98.62 81 GLY A O 1
ATOM 619 N N . VAL A 1 82 ? 6.938 30.531 5.645 1 98.81 82 VAL A N 1
ATOM 620 C CA . VAL A 1 82 ? 8.352 30.562 6 1 98.81 82 VAL A CA 1
ATOM 621 C C . VAL A 1 82 ? 9 31.812 5.391 1 98.81 82 VAL A C 1
ATOM 623 O O . VAL A 1 82 ? 9.75 32.531 6.066 1 98.81 82 VAL A O 1
ATOM 626 N N . ALA A 1 83 ? 8.711 32.062 4.145 1 98.62 83 ALA A N 1
ATOM 627 C CA . ALA A 1 83 ? 9.297 33.219 3.434 1 98.62 83 ALA A CA 1
ATOM 628 C C . ALA A 1 83 ? 8.906 34.531 4.094 1 98.62 83 ALA A C 1
ATOM 630 O O . ALA A 1 83 ? 9.75 35.406 4.289 1 98.62 83 ALA A O 1
ATOM 631 N N . VAL A 1 84 ? 7.66 34.656 4.434 1 98.62 84 VAL A N 1
ATOM 632 C CA . VAL A 1 84 ? 7.18 35.906 5.055 1 98.62 84 VAL A CA 1
ATOM 633 C C . VAL A 1 84 ? 7.836 36.062 6.422 1 98.62 84 VAL A C 1
ATOM 635 O O . VAL A 1 84 ? 8.32 37.156 6.75 1 98.62 84 VAL A O 1
ATOM 638 N N . LEU A 1 85 ? 7.805 35 7.199 1 98.25 85 LEU A N 1
ATOM 639 C CA . LEU A 1 85 ? 8.398 35.062 8.531 1 98.25 85 LEU A CA 1
ATOM 640 C C . LEU A 1 85 ? 9.875 35.438 8.453 1 98.25 85 LEU A C 1
ATOM 642 O O . LEU A 1 85 ? 10.367 36.219 9.25 1 98.25 85 LEU A O 1
ATOM 646 N N . LEU A 1 86 ? 10.57 34.812 7.527 1 97.5 86 LEU A N 1
ATOM 647 C CA . LEU A 1 86 ? 11.992 35.031 7.34 1 97.5 86 LEU A CA 1
ATOM 648 C C . LEU A 1 86 ? 12.258 36.469 6.926 1 97.5 86 LEU A C 1
ATOM 650 O O . LEU A 1 86 ? 13.312 37.031 7.238 1 97.5 86 LEU A O 1
ATOM 654 N N . SER A 1 87 ? 11.352 37.125 6.242 1 97.5 87 SER A N 1
ATOM 655 C CA . SER A 1 87 ? 11.531 38.469 5.684 1 97.5 87 SER A CA 1
ATOM 656 C C . SER A 1 87 ? 11.367 39.531 6.754 1 97.5 87 SER A C 1
ATOM 658 O O . SER A 1 87 ? 11.727 40.688 6.539 1 97.5 87 SER A O 1
ATOM 660 N N . LEU A 1 88 ? 10.797 39.188 7.898 1 96.88 88 LEU A N 1
ATOM 661 C CA . LEU A 1 88 ? 10.586 40.156 8.961 1 96.88 88 LEU A CA 1
ATOM 662 C C . LEU A 1 88 ? 11.914 40.625 9.555 1 96.88 88 LEU A C 1
ATOM 664 O O . LEU A 1 88 ? 12.852 39.812 9.656 1 96.88 88 LEU A O 1
ATOM 668 N N . PRO A 1 89 ? 11.977 41.844 9.984 1 94.31 89 PRO A N 1
ATOM 669 C CA . PRO A 1 89 ? 13.148 42.281 10.742 1 94.31 89 PRO A CA 1
ATOM 670 C C . PRO A 1 89 ? 13.156 41.719 12.172 1 94.31 89 PRO A C 1
ATOM 672 O O . PRO A 1 89 ? 12.172 41.125 12.609 1 94.31 89 PRO A O 1
ATOM 675 N N . GLU A 1 90 ? 14.32 41.844 12.781 1 94.19 90 GLU A N 1
ATOM 676 C CA . GLU A 1 90 ? 14.336 41.562 14.211 1 94.19 90 GLU A CA 1
ATOM 677 C C . GLU A 1 90 ? 13.43 42.531 14.969 1 94.19 90 GLU A C 1
ATOM 679 O O . GLU A 1 90 ? 13.539 43.75 14.812 1 94.19 90 GLU A O 1
ATOM 684 N N . LEU A 1 91 ? 12.531 42 15.648 1 94.69 91 LEU A N 1
ATOM 685 C CA . LEU A 1 91 ? 11.578 42.781 16.406 1 94.69 91 LEU A CA 1
ATOM 686 C C . LEU A 1 91 ? 11.641 42.469 17.891 1 94.69 91 LEU A C 1
ATOM 688 O O . LEU A 1 91 ? 11.547 41.312 18.281 1 94.69 91 LEU A O 1
ATOM 692 N N . PRO A 1 92 ? 11.812 43.531 18.688 1 94.62 92 PRO A N 1
ATOM 693 C CA . PRO A 1 92 ? 11.773 43.25 20.125 1 94.62 92 PRO A CA 1
ATOM 694 C C . PRO A 1 92 ? 10.477 42.594 20.578 1 94.62 92 PRO A C 1
ATOM 696 O O . PRO A 1 92 ? 9.391 42.969 20.141 1 94.62 92 PRO A O 1
ATOM 699 N N . GLY A 1 93 ? 10.633 41.5 21.406 1 96.81 93 GLY A N 1
ATOM 700 C CA . GLY A 1 93 ? 9.461 40.844 21.969 1 96.81 93 GLY A CA 1
ATOM 701 C C . GLY A 1 93 ? 8.93 39.719 21.094 1 96.81 93 GLY A C 1
ATOM 702 O O . GLY A 1 93 ? 7.965 39.062 21.469 1 96.81 93 GLY A O 1
ATOM 703 N N . VAL A 1 94 ? 9.602 39.594 19.953 1 98 94 VAL A N 1
ATOM 704 C CA . VAL A 1 94 ? 9.086 38.625 19 1 98 94 VAL A CA 1
ATOM 705 C C . VAL A 1 94 ? 10.133 37.531 18.75 1 98 94 VAL A C 1
ATOM 707 O O . VAL A 1 94 ? 11.305 37.844 18.5 1 98 94 VAL A O 1
ATOM 710 N N . VAL A 1 95 ? 9.758 36.281 18.859 1 98.56 95 VAL A N 1
ATOM 711 C CA . VAL A 1 95 ? 10.562 35.156 18.438 1 98.56 95 VAL A CA 1
ATOM 712 C C . VAL A 1 95 ? 10.016 34.594 17.125 1 98.56 95 VAL A C 1
ATOM 714 O O . VAL A 1 95 ? 8.812 34.375 16.984 1 98.56 95 VAL A O 1
ATOM 717 N N . ARG A 1 96 ? 10.812 34.406 16.109 1 98.56 96 ARG A N 1
ATOM 718 C CA . ARG A 1 96 ? 10.477 33.719 14.867 1 98.56 96 ARG A CA 1
ATOM 719 C C . ARG A 1 96 ? 10.93 32.281 14.898 1 98.56 96 ARG A C 1
ATOM 721 O O . ARG A 1 96 ? 12.125 32 15.023 1 98.56 96 ARG A O 1
ATOM 728 N N . GLY A 1 97 ? 9.984 31.406 14.859 1 98.75 97 GLY A N 1
ATOM 729 C CA . GLY A 1 97 ? 10.281 29.984 14.914 1 98.75 97 GLY A CA 1
ATOM 730 C C . GLY A 1 97 ? 9.891 29.25 13.656 1 98.75 97 GLY A C 1
ATOM 731 O O . GLY A 1 97 ? 8.82 29.484 13.086 1 98.75 97 GLY A O 1
ATOM 732 N N . PHE A 1 98 ? 10.734 28.375 13.219 1 98.88 98 PHE A N 1
ATOM 733 C CA . PHE A 1 98 ? 10.562 27.5 12.055 1 98.88 98 PHE A CA 1
ATOM 734 C C . PHE A 1 98 ? 10.602 26.047 12.477 1 98.88 98 PHE A C 1
ATOM 736 O O . PHE A 1 98 ? 11.633 25.547 12.938 1 98.88 98 PHE A O 1
ATOM 743 N N . THR A 1 99 ? 9.461 25.328 12.289 1 98.75 99 THR A N 1
ATOM 744 C CA . THR A 1 99 ? 9.281 24.047 12.969 1 98.75 99 THR A CA 1
ATOM 745 C C . THR A 1 99 ? 9.336 22.891 11.977 1 98.75 99 THR A C 1
ATOM 747 O O . THR A 1 99 ? 9.18 23.094 10.773 1 98.75 99 THR A O 1
ATOM 750 N N . VAL A 1 100 ? 9.602 21.703 12.484 1 98.19 100 VAL A N 1
ATOM 751 C CA . VAL A 1 100 ? 9.68 20.469 11.711 1 98.19 100 VAL A CA 1
ATOM 752 C C . VAL A 1 100 ? 8.625 19.469 12.211 1 98.19 100 VAL A C 1
ATOM 754 O O . VAL A 1 100 ? 8.141 19.594 13.336 1 98.19 100 VAL A O 1
ATOM 757 N N . GLY A 1 101 ? 8.281 18.5 11.32 1 96.75 101 GLY A N 1
ATOM 758 C CA . GLY A 1 101 ? 7.422 17.391 11.734 1 96.75 101 GLY A CA 1
ATOM 759 C C . GLY A 1 101 ? 5.98 17.812 11.961 1 96.75 101 GLY A C 1
ATOM 760 O O . GLY A 1 101 ? 5.371 17.438 12.961 1 96.75 101 GLY A O 1
ATOM 761 N N . GLU A 1 102 ? 5.457 18.656 11.07 1 96.62 102 GLU A N 1
ATOM 762 C CA . GLU A 1 102 ? 4.109 19.188 11.25 1 96.62 102 GLU A CA 1
ATOM 763 C C . GLU A 1 102 ? 3.121 18.547 10.289 1 96.62 102 GLU A C 1
ATOM 765 O O . GLU A 1 102 ? 1.928 18.453 10.578 1 96.62 102 GLU A O 1
ATOM 770 N N . GLU A 1 103 ? 3.576 18.016 9.148 1 93.62 103 GLU A N 1
ATOM 771 C CA . GLU A 1 103 ? 2.703 17.453 8.125 1 93.62 103 GLU A CA 1
ATOM 772 C C . GLU A 1 103 ? 2.73 15.93 8.164 1 93.62 103 GLU A C 1
ATOM 774 O O . GLU A 1 103 ? 3.598 15.328 8.805 1 93.62 103 GLU A O 1
ATOM 779 N N . GLY A 1 104 ? 1.704 15.281 7.48 1 91.31 104 GLY A N 1
ATOM 780 C CA . GLY A 1 104 ? 1.652 13.828 7.492 1 91.31 104 GLY A CA 1
ATOM 781 C C . GLY A 1 104 ? 1.468 13.25 8.883 1 91.31 104 GLY A C 1
ATOM 782 O O . GLY A 1 104 ? 0.544 13.633 9.602 1 91.31 104 GLY A O 1
ATOM 783 N N . LEU A 1 105 ? 2.393 12.375 9.219 1 89.5 105 LEU A N 1
ATOM 784 C CA . LEU A 1 105 ? 2.295 11.75 10.531 1 89.5 105 LEU A CA 1
ATOM 785 C C . LEU A 1 105 ? 2.934 12.633 11.602 1 89.5 105 LEU A C 1
ATOM 787 O O . LEU A 1 105 ? 3.025 12.242 12.766 1 89.5 105 LEU A O 1
ATOM 791 N N . GLY A 1 106 ? 3.256 13.758 11.031 1 87.81 106 GLY A N 1
ATOM 792 C CA . GLY A 1 106 ? 3.732 14.703 12.031 1 87.81 106 GLY A CA 1
ATOM 793 C C . GLY A 1 106 ? 2.643 15.172 12.977 1 87.81 106 GLY A C 1
ATOM 794 O O . GLY A 1 106 ? 1.485 15.305 12.578 1 87.81 106 GLY A O 1
ATOM 795 N N . ASN A 1 107 ? 2.762 15.398 14.148 1 94.06 107 ASN A N 1
ATOM 796 C CA . ASN A 1 107 ? 1.841 15.672 15.25 1 94.06 107 ASN A CA 1
ATOM 797 C C . ASN A 1 107 ? 2.324 16.828 16.109 1 94.06 107 ASN A C 1
ATOM 799 O O . ASN A 1 107 ? 2.463 16.688 17.328 1 94.06 107 ASN A O 1
ATOM 803 N N . LEU A 1 108 ? 2.607 17.906 15.422 1 97.56 108 LEU A N 1
ATOM 804 C CA . LEU A 1 108 ? 3.037 19.109 16.109 1 97.56 108 LEU A CA 1
ATOM 805 C C . LEU A 1 108 ? 4.387 18.906 16.797 1 97.56 108 LEU A C 1
ATOM 807 O O . LEU A 1 108 ? 4.648 19.484 17.859 1 97.56 108 LEU A O 1
ATOM 811 N N . LYS A 1 109 ? 5.191 18.016 16.203 1 97.44 109 LYS A N 1
ATOM 812 C CA . LYS A 1 109 ? 6.457 17.641 16.828 1 97.44 109 LYS A CA 1
ATOM 813 C C . LYS A 1 109 ? 7.312 18.875 17.109 1 97.44 109 LYS A C 1
ATOM 815 O O . LYS A 1 109 ? 7.711 19.109 18.25 1 97.44 109 LYS A O 1
ATOM 820 N N . GLY A 1 110 ? 7.551 19.656 16.156 1 98.5 110 GLY A N 1
ATOM 821 C CA . GLY A 1 110 ? 8.398 20.828 16.312 1 98.5 110 GLY A CA 1
ATOM 822 C C . GLY A 1 110 ? 7.738 21.938 17.109 1 98.5 110 GLY A C 1
ATOM 823 O O . GLY A 1 110 ? 8.375 22.531 17.984 1 98.5 110 GLY A O 1
ATOM 824 N N . ALA A 1 111 ? 6.492 22.203 16.844 1 98.75 111 ALA A N 1
ATOM 825 C CA . ALA A 1 111 ? 5.773 23.297 17.5 1 98.75 111 ALA A CA 1
ATOM 826 C C . ALA A 1 111 ? 5.66 23.047 19 1 98.75 111 ALA A C 1
ATOM 828 O O . ALA A 1 111 ? 5.875 23.953 19.812 1 98.75 111 ALA A O 1
ATOM 829 N N . ARG A 1 112 ? 5.332 21.844 19.375 1 98.69 112 ARG A N 1
ATOM 830 C CA . ARG A 1 112 ? 5.25 21.484 20.797 1 98.69 112 ARG A CA 1
ATOM 831 C C . ARG A 1 112 ? 6.59 21.703 21.484 1 98.69 112 ARG A C 1
ATOM 833 O O . ARG A 1 112 ? 6.641 22.25 22.594 1 98.69 112 ARG A O 1
ATOM 840 N N . ALA A 1 113 ? 7.625 21.297 20.812 1 98.62 113 ALA A N 1
ATOM 841 C CA . ALA A 1 113 ? 8.961 21.438 21.391 1 98.62 113 ALA A CA 1
ATOM 842 C C . ALA A 1 113 ? 9.32 22.906 21.609 1 98.62 113 ALA A C 1
ATOM 844 O O . ALA A 1 113 ? 9.828 23.281 22.672 1 98.62 113 ALA A O 1
ATOM 845 N N . LEU A 1 114 ? 9.047 23.75 20.656 1 98.44 114 LEU A N 1
ATOM 846 C CA . LEU A 1 114 ? 9.398 25.172 20.75 1 98.44 114 LEU A CA 1
ATOM 847 C C . LEU A 1 114 ? 8.547 25.859 21.812 1 98.44 114 LEU A C 1
ATOM 849 O O . LEU A 1 114 ? 9.039 26.703 22.562 1 98.44 114 LEU A O 1
ATOM 853 N N . VAL A 1 115 ? 7.262 25.547 21.781 1 98.69 115 VAL A N 1
ATOM 854 C CA . VAL A 1 115 ? 6.371 26.156 22.766 1 98.69 115 VAL A CA 1
ATOM 855 C C . VAL A 1 115 ? 6.812 25.781 24.172 1 98.69 115 VAL A C 1
ATOM 857 O O . VAL A 1 115 ? 6.809 26.609 25.094 1 98.69 115 VAL A O 1
ATOM 860 N N . GLU A 1 116 ? 7.125 24.516 24.312 1 98.44 116 GLU A N 1
ATOM 861 C CA . GLU A 1 116 ? 7.598 24.047 25.609 1 98.44 116 GLU A CA 1
ATOM 862 C C . GLU A 1 116 ? 8.891 24.75 26.016 1 98.44 116 GLU A C 1
ATOM 864 O O . GLU A 1 116 ? 9.031 25.203 27.156 1 98.44 116 GLU A O 1
ATOM 869 N N . ALA A 1 117 ? 9.789 24.859 25.172 1 97.88 117 ALA A N 1
ATOM 870 C CA . ALA A 1 117 ? 11.125 25.391 25.453 1 97.88 117 ALA A CA 1
ATOM 871 C C . ALA A 1 117 ? 11.07 26.891 25.719 1 97.88 117 ALA A C 1
ATOM 873 O O . ALA A 1 117 ? 11.805 27.406 26.562 1 97.88 117 ALA A O 1
ATOM 874 N N . LEU A 1 118 ? 10.234 27.625 24.984 1 98.25 118 LEU A N 1
ATOM 875 C CA . LEU A 1 118 ? 10.297 29.094 24.984 1 98.25 118 LEU A CA 1
ATOM 876 C C . LEU A 1 118 ? 9.227 29.672 25.906 1 98.25 118 LEU A C 1
ATOM 878 O O . LEU A 1 118 ? 9.297 30.859 26.266 1 98.25 118 LEU A O 1
ATOM 882 N N . SER A 1 119 ? 8.195 28.922 26.219 1 97.75 119 SER A N 1
ATOM 883 C CA . SER A 1 119 ? 7.094 29.328 27.094 1 97.75 119 SER A CA 1
ATOM 884 C C . SER A 1 119 ? 6.551 30.688 26.688 1 97.75 119 SER A C 1
ATOM 886 O O . SER A 1 119 ? 6.465 31.594 27.531 1 97.75 119 SER A O 1
ATOM 888 N N . PRO A 1 120 ? 6.129 30.844 25.469 1 98.62 120 PRO A N 1
ATOM 889 C CA . PRO A 1 120 ? 5.602 32.125 25 1 98.62 120 PRO A CA 1
ATOM 890 C C . PRO A 1 120 ? 4.273 32.5 25.656 1 98.62 120 PRO A C 1
ATOM 892 O O . PRO A 1 120 ? 3.607 31.625 26.234 1 98.62 120 PRO A O 1
ATOM 895 N N . GLU A 1 121 ? 3.893 33.75 25.609 1 98.44 121 GLU A N 1
ATOM 896 C CA . GLU A 1 121 ? 2.604 34.219 26.125 1 98.44 121 GLU A CA 1
ATOM 897 C C . GLU A 1 121 ? 1.549 34.25 25.016 1 98.44 121 GLU A C 1
ATOM 899 O O . GLU A 1 121 ? 0.352 34.156 25.297 1 98.44 121 GLU A O 1
ATOM 904 N 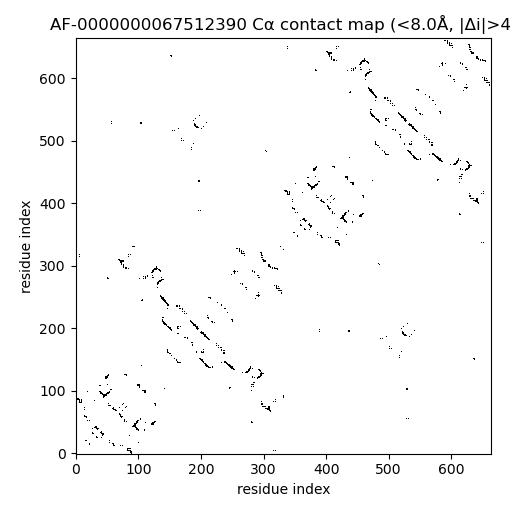N . VAL A 1 122 ? 1.944 34.406 23.797 1 98.75 122 VAL A N 1
ATOM 905 C CA . VAL A 1 122 ? 1.091 34.406 22.609 1 98.75 122 VAL A CA 1
ATOM 906 C C . VAL A 1 122 ? 1.786 33.656 21.484 1 98.75 122 VAL A C 1
ATOM 908 O O . VAL A 1 122 ? 2.998 33.781 21.297 1 98.75 122 VAL A O 1
ATOM 911 N N . VAL A 1 123 ? 1.037 32.812 20.781 1 98.88 123 VAL A N 1
ATOM 912 C CA . VAL A 1 123 ? 1.574 32.094 19.625 1 98.88 123 VAL A CA 1
ATOM 913 C C . VAL A 1 123 ? 0.732 32.406 18.391 1 98.88 123 VAL A C 1
ATOM 915 O O . VAL A 1 123 ? -0.499 32.375 18.453 1 98.88 123 VAL A O 1
ATOM 918 N N . VAL A 1 124 ? 1.362 32.781 17.344 1 98.88 124 VAL A N 1
ATOM 919 C CA . VAL A 1 124 ? 0.725 32.969 16.031 1 98.88 124 VAL A CA 1
ATOM 920 C C . VAL A 1 124 ? 1.354 32 15.016 1 98.88 124 VAL A C 1
ATOM 922 O O . VAL A 1 124 ? 2.535 32.156 14.688 1 98.88 124 VAL A O 1
ATOM 925 N N . ALA A 1 125 ? 0.6 31.062 14.617 1 98.88 125 ALA A N 1
ATOM 926 C CA . ALA A 1 125 ? 1.035 30.234 13.508 1 98.88 125 ALA A CA 1
ATOM 927 C C . ALA A 1 125 ? 0.838 30.938 12.172 1 98.88 125 ALA A C 1
ATOM 929 O O . ALA A 1 125 ? -0.289 31.281 11.797 1 98.88 125 ALA A O 1
ATOM 930 N N . VAL A 1 126 ? 1.907 31.172 11.484 1 98.69 126 VAL A N 1
ATOM 931 C CA . VAL A 1 126 ? 1.882 31.844 10.195 1 98.69 126 VAL A CA 1
ATOM 932 C C . VAL A 1 126 ? 1.692 30.828 9.07 1 98.69 126 VAL A C 1
ATOM 934 O O . VAL A 1 126 ? 2.668 30.328 8.508 1 98.69 126 VAL A O 1
ATOM 937 N N . ASP A 1 127 ? 0.49 30.609 8.75 1 95.75 127 ASP A N 1
ATOM 938 C CA . ASP A 1 127 ? 0.078 29.578 7.816 1 95.75 127 ASP A CA 1
ATOM 939 C C . ASP A 1 127 ? -1.321 29.844 7.266 1 95.75 127 ASP A C 1
ATOM 941 O O . ASP A 1 127 ? -2.195 30.328 7.992 1 95.75 127 ASP A O 1
ATOM 945 N N . GLY A 1 128 ? -1.46 29.625 5.984 1 95.94 128 GLY A N 1
ATOM 946 C CA . GLY A 1 128 ? -2.785 29.719 5.398 1 95.94 128 GLY A CA 1
ATOM 947 C C . GLY A 1 128 ? -2.922 30.875 4.434 1 95.94 128 GLY A C 1
ATOM 948 O O . GLY A 1 128 ? -1.959 31.609 4.191 1 95.94 128 GLY A O 1
ATOM 949 N N . TYR A 1 129 ? -4.195 31.109 3.934 1 97.62 129 TYR A N 1
ATOM 950 C CA . TYR A 1 129 ? -4.477 32.062 2.875 1 97.62 129 TYR A CA 1
ATOM 951 C C . TYR A 1 129 ? -5.004 33.375 3.455 1 97.62 129 TYR A C 1
ATOM 953 O O . TYR A 1 129 ? -5.777 33.375 4.414 1 97.62 129 TYR A O 1
ATOM 961 N N . LEU A 1 130 ? -4.539 34.5 2.883 1 98.06 130 LEU A N 1
ATOM 962 C CA . LEU A 1 130 ? -5.246 35.781 3.078 1 98.06 130 LEU A CA 1
ATOM 963 C C . LEU A 1 130 ? -6.656 35.688 2.504 1 98.06 130 LEU A C 1
ATOM 965 O O . LEU A 1 130 ? -6.855 35.219 1.391 1 98.06 130 LEU A O 1
ATOM 969 N N . PRO A 1 131 ? -7.648 36.188 3.299 1 98.31 131 PRO A N 1
ATOM 970 C CA . PRO A 1 131 ? -7.547 36.844 4.598 1 98.31 131 PRO A CA 1
ATOM 971 C C . PRO A 1 131 ? -7.93 35.938 5.762 1 98.31 131 PRO A C 1
ATOM 973 O O . PRO A 1 131 ? -8.531 36.406 6.738 1 98.31 131 PRO A O 1
ATOM 976 N N . GLY A 1 132 ? -7.629 34.656 5.605 1 98.44 132 GLY A N 1
ATOM 977 C CA . GLY A 1 132 ? -8.039 33.656 6.586 1 98.44 132 GLY A CA 1
ATOM 978 C C . GLY A 1 132 ? -7.344 33.812 7.926 1 98.44 132 GLY A C 1
ATOM 979 O O . GLY A 1 132 ? -6.152 34.125 7.977 1 98.44 132 GLY A O 1
ATOM 980 N N . VAL A 1 133 ? -8.117 33.656 9.062 1 98.75 133 VAL A N 1
ATOM 981 C CA . VAL A 1 133 ? -7.645 33.594 10.438 1 98.75 133 VAL A CA 1
ATOM 982 C C . VAL A 1 133 ? -8.219 32.344 11.117 1 98.75 133 VAL A C 1
ATOM 984 O O . VAL A 1 133 ? -9.445 32.188 11.203 1 98.75 133 VAL A O 1
ATOM 987 N N . VAL A 1 134 ? -7.359 31.516 11.562 1 98.31 134 VAL A N 1
ATOM 988 C CA . VAL A 1 134 ? -7.809 30.328 12.289 1 98.31 134 VAL A CA 1
ATOM 989 C C . VAL A 1 134 ? -7.922 30.641 13.781 1 98.31 134 VAL A C 1
ATOM 991 O O . VAL A 1 134 ? -6.918 30.641 14.5 1 98.31 134 VAL A O 1
ATOM 994 N N . ASP A 1 135 ? -9.109 30.828 14.242 1 97.44 135 ASP A N 1
ATOM 995 C CA . ASP A 1 135 ? -9.328 31.219 15.633 1 97.44 135 ASP A CA 1
ATOM 996 C C . ASP A 1 135 ? -9.812 30.031 16.469 1 97.44 135 ASP A C 1
ATOM 998 O O . ASP A 1 135 ? -10 30.156 17.672 1 97.44 135 ASP A O 1
ATOM 1002 N N . ARG A 1 136 ? -10.008 28.953 15.781 1 96.62 136 ARG A N 1
ATOM 1003 C CA . ARG A 1 136 ? -10.477 27.734 16.438 1 96.62 136 ARG A CA 1
ATOM 1004 C C . ARG A 1 136 ? -9.688 26.531 15.953 1 96.62 136 ARG A C 1
ATOM 1006 O O . ARG A 1 136 ? -9.602 26.266 14.75 1 96.62 136 ARG A O 1
ATOM 1013 N N . ALA A 1 137 ? -9.141 25.812 16.953 1 97.69 137 ALA A N 1
ATOM 1014 C CA . ALA A 1 137 ? -8.398 24.609 16.625 1 97.69 1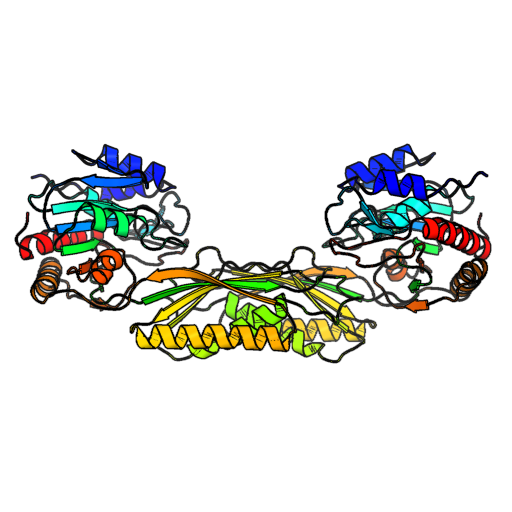37 ALA A CA 1
ATOM 1015 C C . ALA A 1 137 ? -9.352 23.469 16.25 1 97.69 137 ALA A C 1
ATOM 1017 O O . ALA A 1 137 ? -10.312 23.203 16.984 1 97.69 137 ALA A O 1
ATOM 1018 N N . LEU A 1 138 ? -9.094 22.859 15.117 1 97.81 138 LEU A N 1
ATOM 1019 C CA . LEU A 1 138 ? -9.766 21.656 14.664 1 97.81 138 LEU A CA 1
ATOM 1020 C C . LEU A 1 138 ? -9.109 20.406 15.266 1 97.81 138 LEU A C 1
ATOM 1022 O O . LEU A 1 138 ? -7.926 20.156 15.047 1 97.81 138 LEU A O 1
ATOM 1026 N N . GLY A 1 139 ? -9.891 19.656 16.078 1 97.75 139 GLY A N 1
ATOM 1027 C CA . GLY A 1 139 ? -9.359 18.438 16.672 1 97.75 139 GLY A CA 1
ATOM 1028 C C . GLY A 1 139 ? -9.117 17.344 15.664 1 97.75 139 GLY A C 1
ATOM 1029 O O . GLY A 1 139 ? -9.805 17.266 14.641 1 97.75 139 GLY A O 1
ATOM 1030 N N . SER A 1 140 ? -8.156 16.484 16.031 1 97.5 140 SER A N 1
ATOM 1031 C CA . SER A 1 140 ? -7.852 15.375 15.133 1 97.5 140 SER A CA 1
ATOM 1032 C C . SER A 1 140 ? -7.277 14.188 15.891 1 97.5 140 SER A C 1
ATOM 1034 O O . SER A 1 140 ? -6.59 14.359 16.891 1 97.5 140 SER A O 1
ATOM 1036 N N . VAL A 1 141 ? -7.598 13.008 15.477 1 98.06 141 VAL A N 1
ATOM 1037 C CA . VAL A 1 141 ? -6.938 11.773 15.891 1 98.06 141 VAL A CA 1
ATOM 1038 C C . VAL A 1 141 ? -6.523 10.969 14.656 1 98.06 141 VAL A C 1
ATOM 1040 O O . VAL A 1 141 ? -7.316 10.789 13.734 1 98.06 141 VAL A O 1
ATOM 1043 N N . ARG A 1 142 ? -5.309 10.586 14.648 1 98 142 ARG A N 1
ATOM 1044 C CA . ARG A 1 142 ? -4.766 9.758 13.57 1 98 142 ARG A CA 1
ATOM 1045 C C . ARG A 1 142 ? -4.578 8.32 14.031 1 98 142 ARG A C 1
ATOM 1047 O O . ARG A 1 142 ? -4.055 8.07 15.117 1 98 142 ARG A O 1
ATOM 1054 N N . LEU A 1 143 ? -5.027 7.422 13.172 1 98.06 143 LEU A N 1
ATOM 1055 C CA . LEU A 1 143 ? -5 6 13.516 1 98.06 143 LEU A CA 1
ATOM 1056 C C . LEU A 1 143 ? -4.344 5.191 12.398 1 98.06 143 LEU A C 1
ATOM 1058 O O . LEU A 1 143 ? -4.438 5.551 11.227 1 98.06 143 LEU A O 1
ATOM 1062 N N . ARG A 1 144 ? -3.686 4.184 12.789 1 98.44 144 ARG A N 1
ATOM 1063 C CA . ARG A 1 144 ? -3.379 3.064 11.898 1 98.44 144 ARG A CA 1
ATOM 1064 C C . ARG A 1 144 ? -4.316 1.89 12.156 1 98.44 144 ARG A C 1
ATOM 1066 O O . ARG A 1 144 ? -4.457 1.441 13.297 1 98.44 144 ARG A O 1
ATOM 1073 N N . VAL A 1 145 ? -4.949 1.449 11.172 1 98.81 145 VAL A N 1
ATOM 1074 C CA . VAL A 1 145 ? -5.836 0.292 11.242 1 98.81 145 VAL A CA 1
ATOM 1075 C C . VAL A 1 145 ? -5.199 -0.894 10.523 1 98.81 145 VAL A C 1
ATOM 1077 O O . VAL A 1 145 ? -4.758 -0.772 9.383 1 98.81 145 VAL A O 1
ATOM 1080 N N . ARG A 1 146 ? -5.117 -1.979 11.18 1 98.75 146 ARG A N 1
ATOM 1081 C CA . ARG A 1 146 ? -4.578 -3.199 10.586 1 98.75 146 ARG A CA 1
ATOM 1082 C C . ARG A 1 146 ? -5.52 -4.375 10.805 1 98.75 146 ARG A C 1
ATOM 1084 O O . ARG A 1 146 ? -5.961 -4.625 11.922 1 98.75 146 ARG A O 1
ATOM 1091 N N . LEU A 1 147 ? -5.875 -4.988 9.797 1 98.88 147 LEU A N 1
ATOM 1092 C CA . LEU A 1 147 ? -6.652 -6.223 9.828 1 98.88 147 LEU A CA 1
ATOM 1093 C C . LEU A 1 147 ? -5.812 -7.406 9.359 1 98.88 147 LEU A C 1
ATOM 1095 O O . LEU A 1 147 ? -5.043 -7.285 8.406 1 98.88 147 LEU A O 1
ATOM 1099 N N . GLN A 1 148 ? -5.926 -8.531 10.055 1 98.44 148 GLN A N 1
ATOM 1100 C CA . GLN A 1 148 ? -5.039 -9.656 9.789 1 98.44 148 GLN A CA 1
ATOM 1101 C C . GLN A 1 148 ? -5.836 -10.938 9.539 1 98.44 148 GLN A C 1
ATOM 1103 O O . GLN A 1 148 ? -6.852 -11.18 10.195 1 98.44 148 GLN A O 1
ATOM 1108 N N . GLY A 1 149 ? -5.473 -11.703 8.547 1 97.56 149 GLY A N 1
ATOM 1109 C CA . GLY A 1 149 ? -6.012 -13.008 8.211 1 97.56 149 GLY A CA 1
ATOM 1110 C C . GLY A 1 149 ? -4.934 -14.055 7.98 1 97.56 149 GLY A C 1
ATOM 1111 O O . GLY A 1 149 ? -3.742 -13.758 8.062 1 97.56 149 GLY A O 1
ATOM 1112 N N . PRO A 1 150 ? -5.359 -15.242 7.723 1 95.62 150 PRO A N 1
ATOM 1113 C CA . PRO A 1 150 ? -4.41 -16.344 7.648 1 95.62 150 PRO A CA 1
ATOM 1114 C C . PRO A 1 150 ? -3.654 -16.391 6.32 1 95.62 150 PRO A C 1
ATOM 1116 O O . PRO A 1 150 ? -2.637 -17.078 6.207 1 95.62 150 PRO A O 1
ATOM 1119 N N . GLY A 1 151 ? -4.082 -15.641 5.348 1 95.44 151 GLY A N 1
ATOM 1120 C CA . GLY A 1 151 ? -3.541 -15.836 4.012 1 95.44 151 GLY A CA 1
ATOM 1121 C C . GLY A 1 151 ? -3.98 -17.141 3.377 1 95.44 151 GLY A C 1
ATOM 1122 O O . GLY A 1 151 ? -4.969 -17.75 3.805 1 95.44 151 GLY A O 1
ATOM 1123 N N . GLY A 1 152 ? -3.301 -17.516 2.238 1 95.44 152 GLY A N 1
ATOM 1124 C CA . GLY A 1 152 ? -3.629 -18.75 1.562 1 95.44 152 GLY A CA 1
ATOM 1125 C C . GLY A 1 152 ? -3.746 -18.609 0.058 1 95.44 152 GLY A C 1
ATOM 1126 O O . GLY A 1 152 ? -3.508 -17.516 -0.484 1 95.44 152 GLY A O 1
ATOM 1127 N N . HIS A 1 153 ? -3.986 -19.734 -0.498 1 93.19 153 HIS A N 1
ATOM 1128 C CA . HIS A 1 153 ? -4.215 -19.781 -1.938 1 93.19 153 HIS A CA 1
ATOM 1129 C C . HIS A 1 153 ? -5.574 -19.188 -2.301 1 93.19 153 HIS A C 1
ATOM 1131 O O . HIS A 1 153 ? -6.582 -19.516 -1.669 1 93.19 153 HIS A O 1
ATOM 1137 N N . ALA A 1 154 ? -5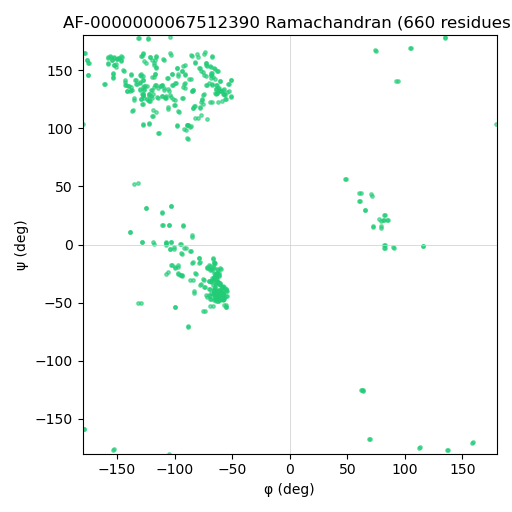.66 -18.406 -3.34 1 93.88 154 ALA A N 1
ATOM 1138 C CA . ALA A 1 154 ? -6.832 -17.594 -3.652 1 93.88 154 ALA A CA 1
ATOM 1139 C C . ALA A 1 154 ? -8.031 -18.469 -3.996 1 93.88 154 ALA A C 1
ATOM 1141 O O . ALA A 1 154 ? -9.18 -18.062 -3.793 1 93.88 154 ALA A O 1
ATOM 1142 N N . TRP A 1 155 ? -7.848 -19.672 -4.52 1 94 155 TRP A N 1
ATOM 1143 C CA . TRP A 1 155 ? -8.961 -20.547 -4.859 1 94 155 TRP A CA 1
ATOM 1144 C C . TRP A 1 155 ? -9.172 -21.594 -3.777 1 94 155 TRP A C 1
ATOM 1146 O O . TRP A 1 155 ? -10.266 -21.719 -3.229 1 94 155 TRP A O 1
ATOM 1156 N N . GLY A 1 156 ? -8.156 -22.297 -3.467 1 92.62 156 GLY A N 1
ATOM 1157 C CA . GLY A 1 156 ? -8.273 -23.391 -2.51 1 92.62 156 GLY A CA 1
ATOM 1158 C C . GLY A 1 156 ? -8.719 -22.922 -1.136 1 92.62 156 GLY A C 1
ATOM 1159 O O . GLY A 1 156 ? -9.375 -23.672 -0.408 1 92.62 156 GLY A O 1
ATOM 1160 N N . ASP A 1 157 ? -8.273 -21.719 -0.792 1 94.31 157 ASP A N 1
ATOM 1161 C CA . ASP A 1 157 ? -8.555 -21.188 0.536 1 94.31 157 ASP A CA 1
ATOM 1162 C C . ASP A 1 157 ? -9.539 -20.016 0.46 1 94.31 157 ASP A C 1
ATOM 1164 O O . ASP A 1 157 ? -9.547 -19.156 1.334 1 94.31 157 ASP A O 1
ATOM 1168 N N . ARG A 1 158 ? -10.414 -20 -0.568 1 94.56 158 ARG A N 1
ATOM 1169 C CA . ARG A 1 158 ? -11.258 -18.859 -0.907 1 94.56 158 ARG A CA 1
ATOM 1170 C C . ARG A 1 158 ? -12.273 -18.578 0.194 1 94.56 158 ARG A C 1
ATOM 1172 O O . ARG A 1 158 ? -12.867 -17.5 0.247 1 94.56 158 ARG A O 1
ATOM 1179 N N . ARG A 1 159 ? -12.484 -19.516 1.103 1 94.88 159 ARG A N 1
ATOM 1180 C CA . ARG A 1 159 ? -13.469 -19.344 2.168 1 94.88 159 ARG A CA 1
ATOM 1181 C C . ARG A 1 159 ? -12.82 -18.812 3.436 1 94.88 159 ARG A C 1
ATOM 1183 O O . ARG A 1 159 ? -13.508 -18.453 4.391 1 94.88 159 ARG A O 1
ATOM 1190 N N . LEU A 1 160 ? -11.516 -18.734 3.418 1 95.69 160 LEU A N 1
ATOM 1191 C CA . LEU A 1 160 ? -10.805 -18.219 4.582 1 95.69 160 LEU A CA 1
ATOM 1192 C C . LEU A 1 160 ? -10.984 -16.719 4.707 1 95.69 160 LEU A C 1
ATOM 1194 O O . LEU A 1 160 ? -11.344 -16.047 3.734 1 95.69 160 LEU A O 1
ATOM 1198 N N . PRO A 1 161 ? -10.82 -16.188 5.953 1 97.25 161 PRO A N 1
ATOM 1199 C CA . PRO A 1 161 ? -10.953 -14.75 6.203 1 97.25 161 PRO A CA 1
ATOM 1200 C C . PRO A 1 161 ? -10.062 -13.906 5.293 1 97.25 161 PRO A C 1
ATOM 1202 O O . PRO A 1 161 ? -8.914 -14.273 5.031 1 97.25 161 PRO A O 1
ATOM 1205 N N . HIS A 1 162 ? -10.602 -12.844 4.816 1 97.94 162 HIS A N 1
ATOM 1206 C CA . HIS A 1 162 ? -9.953 -11.961 3.852 1 97.94 162 HIS A CA 1
ATOM 1207 C C . HIS A 1 162 ? -9.852 -10.539 4.391 1 97.94 162 HIS A C 1
ATOM 1209 O O . HIS A 1 162 ? -10.82 -9.773 4.332 1 97.94 162 HIS A O 1
ATOM 1215 N N . PRO A 1 163 ? -8.695 -10.117 4.812 1 98.69 163 PRO A N 1
ATOM 1216 C CA . PRO A 1 163 ? -8.57 -8.836 5.512 1 98.69 163 PRO A CA 1
ATOM 1217 C C . PRO A 1 163 ? -8.875 -7.641 4.609 1 98.69 163 PRO A C 1
ATOM 1219 O O . PRO A 1 163 ? -9.328 -6.598 5.094 1 98.69 163 PRO A O 1
ATOM 1222 N N . VAL A 1 164 ? -8.633 -7.711 3.303 1 98.81 164 VAL A N 1
ATOM 1223 C CA . VAL A 1 164 ? -8.883 -6.602 2.391 1 98.81 164 VAL A CA 1
ATOM 1224 C C . VAL A 1 164 ? -10.375 -6.301 2.336 1 98.81 164 VAL A C 1
ATOM 1226 O O . VAL A 1 164 ? -10.789 -5.137 2.383 1 98.81 164 VAL A O 1
ATOM 1229 N N . PHE A 1 165 ? -11.25 -7.34 2.234 1 98.75 165 PHE A N 1
ATOM 1230 C CA . PHE A 1 165 ? -12.688 -7.117 2.197 1 98.75 165 PHE A CA 1
ATOM 1231 C C . PHE A 1 165 ? -13.195 -6.613 3.543 1 98.75 165 PHE A C 1
ATOM 1233 O O . PHE A 1 165 ? -14.141 -5.82 3.602 1 98.75 165 PHE A O 1
ATOM 1240 N N . ALA A 1 166 ? -12.539 -7.035 4.641 1 98.81 166 ALA A N 1
ATOM 1241 C CA . ALA A 1 166 ? -12.875 -6.516 5.965 1 98.81 166 ALA A CA 1
ATOM 1242 C C . ALA A 1 166 ? -12.555 -5.027 6.066 1 98.81 166 ALA A C 1
ATOM 1244 O O . ALA A 1 166 ? -13.352 -4.246 6.582 1 98.81 166 ALA A O 1
ATOM 1245 N N . LEU A 1 167 ? -11.375 -4.703 5.562 1 98.88 167 LEU A N 1
ATOM 1246 C CA . LEU A 1 167 ? -10.977 -3.301 5.559 1 98.88 167 LEU A CA 1
ATOM 1247 C C . LEU A 1 167 ? -11.953 -2.457 4.75 1 98.88 167 LEU A C 1
ATOM 1249 O O . LEU A 1 167 ? -12.344 -1.371 5.18 1 98.88 167 LEU A O 1
ATOM 1253 N N . ALA A 1 168 ? -12.344 -2.949 3.572 1 98.88 168 ALA A N 1
ATOM 1254 C CA . ALA A 1 168 ? -13.297 -2.248 2.713 1 98.88 168 ALA A CA 1
ATOM 1255 C C . ALA A 1 168 ? -14.617 -2 3.439 1 98.88 168 ALA A C 1
ATOM 1257 O O . ALA A 1 168 ? -15.148 -0.89 3.406 1 98.88 168 ALA A O 1
ATOM 1258 N N . GLU A 1 169 ? -15.125 -3.012 4.086 1 98.88 169 GLU A N 1
ATOM 1259 C CA . GLU A 1 169 ? -16.375 -2.863 4.824 1 98.88 169 GLU A CA 1
ATOM 1260 C C . GLU A 1 169 ? -16.234 -1.85 5.953 1 98.88 169 GLU A C 1
ATOM 1262 O O . GLU A 1 169 ? -17.109 -1.009 6.156 1 98.88 169 GLU A O 1
ATOM 1267 N N . GLY A 1 170 ? -15.148 -1.973 6.723 1 98.88 170 GLY A N 1
ATOM 1268 C CA . GLY A 1 170 ? -14.898 -1.003 7.773 1 98.88 170 GLY A CA 1
ATOM 1269 C C . GLY A 1 170 ? -14.859 0.428 7.273 1 98.88 170 GLY A C 1
ATOM 1270 O O . GLY A 1 170 ? -15.438 1.324 7.887 1 98.88 170 GLY A O 1
ATOM 1271 N N . LEU A 1 171 ? -14.18 0.636 6.156 1 98.88 171 LEU A N 1
ATOM 1272 C CA . LEU A 1 171 ? -14.055 1.968 5.574 1 98.88 171 LEU A CA 1
ATOM 1273 C C . LEU A 1 171 ? -15.414 2.504 5.148 1 98.88 171 LEU A C 1
ATOM 1275 O O . LEU A 1 171 ? -15.703 3.691 5.316 1 98.88 171 LEU A O 1
ATOM 1279 N N . CYS A 1 172 ? -16.266 1.635 4.578 1 98.75 172 CYS A N 1
ATOM 1280 C CA . CYS A 1 172 ? -17.609 2.059 4.203 1 98.75 172 CYS A CA 1
ATOM 1281 C C . CYS A 1 172 ? -18.406 2.492 5.43 1 98.75 172 CYS A C 1
ATOM 1283 O O . CYS A 1 172 ? -19.109 3.512 5.395 1 98.75 172 CYS A O 1
ATOM 1285 N N . ARG A 1 173 ? -18.297 1.734 6.5 1 98.69 173 ARG A N 1
ATOM 1286 C CA . ARG A 1 173 ? -19 2.062 7.738 1 98.69 173 ARG A CA 1
ATOM 1287 C C . ARG A 1 173 ? -18.5 3.385 8.312 1 98.69 173 ARG A C 1
ATOM 1289 O O . ARG A 1 173 ? -19.297 4.207 8.766 1 98.69 173 ARG A O 1
ATOM 1296 N N . VAL A 1 174 ? -17.234 3.561 8.305 1 98.69 174 VAL A N 1
ATOM 1297 C CA . VAL A 1 174 ? -16.609 4.758 8.867 1 98.69 174 VAL A CA 1
ATOM 1298 C C . VAL A 1 174 ? -17.031 5.984 8.07 1 98.69 174 VAL A C 1
ATOM 1300 O O . VAL A 1 174 ? -17.328 7.035 8.648 1 98.69 174 VAL A O 1
ATOM 1303 N N . ARG A 1 175 ? -16.984 5.859 6.766 1 97.94 175 ARG A N 1
ATOM 1304 C CA . ARG A 1 175 ? -17.422 6.965 5.914 1 97.94 175 ARG A CA 1
ATOM 1305 C C . ARG A 1 175 ? -18.844 7.395 6.25 1 97.94 175 ARG A C 1
ATOM 1307 O O . ARG A 1 175 ? -19.156 8.586 6.254 1 97.94 175 ARG A O 1
ATOM 1314 N N . ALA A 1 176 ? -19.688 6.469 6.512 1 97.81 176 ALA A N 1
ATOM 1315 C CA . ALA A 1 176 ? -21.109 6.723 6.793 1 97.81 176 ALA A CA 1
ATOM 1316 C C . ALA A 1 176 ? -21.266 7.547 8.07 1 97.81 176 ALA A C 1
ATOM 1318 O O . ALA A 1 176 ? -22.25 8.266 8.227 1 97.81 176 ALA A O 1
ATOM 1319 N N . LEU A 1 177 ? -20.344 7.473 9 1 97.94 177 LEU A N 1
ATOM 1320 C CA . LEU A 1 177 ? -20.422 8.164 10.281 1 97.94 177 LEU A CA 1
ATOM 1321 C C . LEU A 1 177 ? -20.391 9.68 10.086 1 97.94 177 LEU A C 1
ATOM 1323 O O . LEU A 1 177 ? -20.844 10.43 10.953 1 97.94 177 LEU A O 1
ATOM 1327 N N . VAL A 1 178 ? -19.797 10.188 8.953 1 97.44 178 VAL A N 1
ATOM 1328 C CA . VAL A 1 178 ? -19.594 11.617 8.805 1 97.44 178 VAL A CA 1
ATOM 1329 C C . VAL A 1 178 ? -20.344 12.141 7.59 1 97.44 178 VAL A C 1
ATOM 1331 O O . VAL A 1 178 ? -20.203 13.297 7.203 1 97.44 178 VAL A O 1
ATOM 1334 N N . GLU A 1 179 ? -21.078 11.25 6.902 1 94 179 GLU A N 1
ATOM 1335 C CA . GLU A 1 179 ? -21.844 11.672 5.734 1 94 179 GLU A CA 1
ATOM 1336 C C . GLU A 1 179 ? -22.812 12.805 6.082 1 94 179 GLU A C 1
ATOM 1338 O O . GLU A 1 179 ? -23.609 12.68 7.016 1 94 179 GLU A O 1
ATOM 1343 N N . GLY A 1 180 ? -22.688 13.875 5.336 1 92 180 GLY A N 1
ATOM 1344 C CA . GLY A 1 180 ? -23.594 14.992 5.508 1 92 180 GLY A CA 1
ATOM 1345 C C . GLY A 1 180 ? -23.203 15.906 6.66 1 92 180 GLY A C 1
ATOM 1346 O O . GLY A 1 180 ? -23.828 16.938 6.875 1 92 180 GLY A O 1
ATOM 1347 N N . ARG A 1 181 ? -22.141 15.57 7.418 1 94.38 181 ARG A N 1
ATOM 1348 C CA . ARG A 1 181 ? -21.719 16.406 8.539 1 94.38 181 ARG A CA 1
ATOM 1349 C C . ARG A 1 181 ? -20.781 17.516 8.078 1 94.38 181 ARG A C 1
ATOM 1351 O O . ARG A 1 181 ? -19.922 17.297 7.223 1 94.38 181 ARG A O 1
ATOM 1358 N N . GLU A 1 182 ? -20.984 18.641 8.711 1 93.75 182 GLU A N 1
ATOM 1359 C CA . GLU A 1 182 ? -20.125 19.781 8.414 1 93.75 182 GLU A CA 1
ATOM 1360 C C . GLU A 1 182 ? -19.078 19.969 9.508 1 93.75 182 GLU A C 1
ATOM 1362 O O . GLU A 1 182 ? -18.062 20.641 9.289 1 93.75 182 GLU A O 1
ATOM 1367 N N . ASP A 1 183 ? -19.266 19.406 10.641 1 95.56 183 ASP A N 1
ATOM 1368 C CA . ASP A 1 183 ? -18.453 19.703 11.812 1 95.56 183 ASP A CA 1
ATOM 1369 C C . ASP A 1 183 ? -17.438 18.594 12.078 1 95.56 183 ASP A C 1
ATOM 1371 O O . ASP A 1 183 ? -16.719 18.609 13.078 1 95.56 183 ASP A O 1
ATOM 1375 N N . ALA A 1 184 ? -17.422 17.547 11.18 1 97.38 184 ALA A N 1
ATOM 1376 C CA . ALA A 1 184 ? -16.516 16.422 11.344 1 97.38 184 ALA A CA 1
ATOM 1377 C C . ALA A 1 184 ? -16.141 15.82 9.992 1 97.38 184 ALA A C 1
ATOM 1379 O O . ALA A 1 184 ? -16.812 16.047 8.992 1 97.38 184 ALA A O 1
ATOM 1380 N N . SER A 1 185 ? -15.078 15.117 9.938 1 97.75 185 SER A N 1
ATOM 1381 C CA . SER A 1 185 ? -14.633 14.469 8.711 1 97.75 185 SER A CA 1
ATOM 1382 C C . SER A 1 185 ? -13.766 13.25 9.016 1 97.75 185 SER A C 1
ATOM 1384 O O . SER A 1 185 ? -13.281 13.086 10.133 1 97.75 185 SER A O 1
ATOM 1386 N N . VAL A 1 186 ? -13.656 12.375 8.102 1 98.19 186 VAL A N 1
ATOM 1387 C CA . VAL A 1 186 ? -12.727 11.25 8.133 1 98.19 186 VAL A CA 1
ATOM 1388 C C . VAL A 1 186 ? -11.953 11.195 6.816 1 98.19 186 VAL A C 1
ATOM 1390 O O . VAL A 1 186 ? -12.516 11.414 5.742 1 98.19 186 VAL A O 1
ATOM 1393 N N . ASN A 1 187 ? -10.695 11.039 6.906 1 98.06 187 ASN A N 1
ATOM 1394 C CA . ASN A 1 187 ? -9.812 10.789 5.766 1 98.06 187 ASN A CA 1
ATOM 1395 C C . ASN A 1 187 ? -9.141 9.43 5.867 1 98.06 187 ASN A C 1
ATOM 1397 O O . ASN A 1 187 ? -8.766 8.992 6.957 1 98.06 187 ASN A O 1
ATOM 1401 N N . ALA A 1 188 ? -9.094 8.734 4.75 1 98.56 188 ALA A N 1
ATOM 1402 C CA . ALA A 1 188 ? -8.391 7.457 4.676 1 98.56 188 ALA A CA 1
ATOM 1403 C C . ALA A 1 188 ? -7.285 7.496 3.625 1 98.56 188 ALA A C 1
ATOM 1405 O O . ALA A 1 188 ? -7.5 7.969 2.506 1 98.56 188 ALA A O 1
ATOM 1406 N N . SER A 1 189 ? -6.125 7.031 3.988 1 97.88 189 SER A N 1
ATOM 1407 C CA . SER A 1 189 ? -4.957 6.988 3.109 1 97.88 189 SER A CA 1
ATOM 1408 C C . SER A 1 189 ? -4.008 5.867 3.508 1 97.88 189 SER A C 1
ATOM 1410 O O . SER A 1 189 ? -4.352 5.016 4.332 1 97.88 189 SER A O 1
ATOM 1412 N N . GLY A 1 190 ? -2.848 5.785 2.826 1 97.81 190 GLY A N 1
ATOM 1413 C CA . GLY A 1 190 ? -1.854 4.785 3.176 1 97.81 190 GLY A CA 1
ATOM 1414 C C . GLY A 1 190 ? -2.373 3.363 3.059 1 97.81 190 GLY A C 1
ATOM 1415 O O . GLY A 1 190 ? -2.121 2.531 3.93 1 97.81 190 GLY A O 1
ATOM 1416 N N . LEU A 1 191 ? -3.174 3.045 2.1 1 98.25 191 LEU A N 1
ATOM 1417 C CA . LEU A 1 191 ? -3.715 1.702 1.911 1 98.25 191 LEU A CA 1
ATOM 1418 C C . LEU A 1 191 ? -2.602 0.706 1.605 1 98.25 191 LEU A C 1
ATOM 1420 O O . LEU A 1 191 ? -1.699 0.999 0.818 1 98.25 191 LEU A O 1
ATOM 1424 N N . GLU A 1 192 ? -2.686 -0.38 2.285 1 97.5 192 GLU A N 1
ATOM 1425 C CA . GLU A 1 192 ? -1.819 -1.525 2.025 1 97.5 192 GLU A CA 1
ATOM 1426 C C . GLU A 1 192 ? -2.572 -2.84 2.203 1 97.5 192 GLU A C 1
ATOM 1428 O O . GLU A 1 192 ? -3.408 -2.965 3.102 1 97.5 192 GLU A O 1
ATOM 1433 N N . GLY A 1 193 ? -2.291 -3.799 1.337 1 97 193 GLY A N 1
ATOM 1434 C CA . GLY A 1 193 ? -2.902 -5.105 1.516 1 97 193 GLY A CA 1
ATOM 1435 C C . GLY A 1 193 ? -2.508 -6.102 0.441 1 97 193 GLY A C 1
ATOM 1436 O O . GLY A 1 193 ? -3.064 -6.09 -0.659 1 97 193 GLY A O 1
ATOM 1437 N N . GLY A 1 194 ? -1.616 -7 0.833 1 92.81 194 GLY A N 1
ATOM 1438 C CA . GLY A 1 194 ? -1.228 -8.078 -0.061 1 92.81 194 GLY A CA 1
ATOM 1439 C C . GLY A 1 194 ? -0.32 -7.625 -1.188 1 92.81 194 GLY A C 1
ATOM 1440 O O . GLY A 1 194 ? -0.201 -6.426 -1.45 1 92.81 194 GLY A O 1
ATOM 1441 N N . GLN A 1 195 ? 0.259 -8.633 -1.87 1 87.94 195 GLN A N 1
ATOM 1442 C CA . GLN A 1 195 ? 1.136 -8.344 -3 1 87.94 195 GLN A CA 1
ATOM 1443 C C . GLN A 1 195 ? 0.767 -9.195 -4.215 1 87.94 195 GLN A C 1
ATOM 1445 O O . GLN A 1 195 ? 0.54 -8.664 -5.301 1 87.94 195 GLN A O 1
ATOM 1450 N N . ALA A 1 196 ? 0.656 -10.469 -3.971 1 92.31 196 ALA A N 1
ATOM 1451 C CA . ALA A 1 196 ? 0.375 -11.367 -5.082 1 92.31 196 ALA A CA 1
ATOM 1452 C C . ALA A 1 196 ? -1.122 -11.438 -5.371 1 92.31 196 ALA A C 1
ATOM 1454 O O . ALA A 1 196 ? -1.929 -11.633 -4.461 1 92.31 196 ALA A O 1
ATOM 1455 N N . VAL A 1 197 ? -1.511 -11.32 -6.617 1 94.88 197 VAL A N 1
ATOM 1456 C CA . VAL A 1 197 ? -2.908 -11.266 -7.035 1 94.88 197 VAL A CA 1
ATOM 1457 C C . VAL A 1 197 ? -3.57 -12.625 -6.812 1 94.88 197 VAL A C 1
ATOM 1459 O O . VAL A 1 197 ? -4.789 -12.703 -6.637 1 94.88 197 VAL A O 1
ATOM 1462 N N . ASN A 1 198 ? -2.791 -13.742 -6.723 1 94.69 198 ASN A N 1
ATOM 1463 C CA . ASN A 1 198 ? -3.34 -15.094 -6.613 1 94.69 198 ASN A CA 1
ATOM 1464 C C . ASN A 1 198 ? -3.209 -15.633 -5.191 1 94.69 198 ASN A C 1
ATOM 1466 O O . ASN A 1 198 ? -3.303 -16.844 -4.977 1 94.69 198 ASN A O 1
ATOM 1470 N N . ALA A 1 199 ? -2.98 -14.836 -4.266 1 96 199 ALA A N 1
ATOM 1471 C CA . ALA A 1 199 ? -2.867 -15.227 -2.861 1 96 199 ALA A CA 1
ATOM 1472 C C . ALA A 1 199 ? -3.742 -14.344 -1.975 1 96 199 ALA A C 1
ATOM 1474 O O . ALA A 1 199 ? -3.832 -13.133 -2.189 1 96 199 ALA A O 1
ATOM 1475 N N . LEU A 1 200 ? -4.387 -14.961 -0.997 1 97.38 200 LEU A N 1
ATOM 1476 C CA . LEU A 1 200 ? -5.094 -14.188 0.021 1 97.38 200 LEU A CA 1
ATOM 1477 C C . LEU A 1 200 ? -4.117 -13.359 0.85 1 97.38 200 LEU A C 1
ATOM 1479 O O . LEU A 1 200 ? -3.107 -13.875 1.33 1 97.38 200 LEU A O 1
ATOM 1483 N N . PRO A 1 201 ? -4.414 -12.094 1.004 1 97.38 201 PRO A N 1
ATOM 1484 C CA . PRO A 1 201 ? -3.527 -11.289 1.846 1 97.38 201 PRO A CA 1
ATOM 1485 C C . PRO A 1 201 ? -3.561 -11.711 3.312 1 97.38 201 PRO A C 1
ATOM 1487 O O . PRO A 1 201 ? -4.621 -12.07 3.832 1 97.38 201 PRO A O 1
ATOM 1490 N N . GLN A 1 202 ? -2.428 -11.625 3.949 1 97.19 202 GLN A N 1
ATOM 1491 C CA . GLN A 1 202 ? -2.357 -11.898 5.379 1 97.19 202 GLN A CA 1
ATOM 1492 C C . GLN A 1 202 ? -2.703 -10.656 6.195 1 97.19 202 GLN A C 1
ATOM 1494 O O . GLN A 1 202 ? -2.967 -10.75 7.398 1 97.19 202 GLN A O 1
ATOM 1499 N N . GLU A 1 203 ? -2.676 -9.516 5.488 1 98 203 GLU A N 1
ATOM 1500 C CA . GLU A 1 203 ? -2.934 -8.258 6.188 1 98 203 GLU A CA 1
ATOM 1501 C C . GLU A 1 203 ? -3.498 -7.207 5.238 1 98 203 GLU A C 1
ATOM 1503 O O . GLU A 1 203 ? -3.219 -7.23 4.035 1 98 203 GLU A O 1
ATOM 1508 N N . ALA A 1 204 ? -4.305 -6.375 5.699 1 98.75 204 ALA A N 1
ATOM 1509 C CA . ALA A 1 204 ? -4.734 -5.125 5.082 1 98.75 204 ALA A CA 1
ATOM 1510 C C . ALA A 1 204 ? -4.703 -3.977 6.09 1 98.75 204 ALA A C 1
ATOM 1512 O O . ALA A 1 204 ? -5.059 -4.156 7.254 1 98.75 204 ALA A O 1
ATOM 1513 N N . ALA A 1 205 ? -4.242 -2.848 5.645 1 98.75 205 ALA A N 1
ATOM 1514 C CA . ALA A 1 205 ? -4.086 -1.743 6.59 1 98.75 205 ALA A CA 1
ATOM 1515 C C . ALA A 1 205 ? -4.344 -0.401 5.91 1 98.75 205 ALA A C 1
ATOM 1517 O O . ALA A 1 205 ? -4.324 -0.307 4.68 1 98.75 205 ALA A O 1
ATOM 1518 N N . CYS A 1 206 ? -4.598 0.621 6.676 1 98.62 206 CYS A N 1
ATOM 1519 C CA . CYS A 1 206 ? -4.699 1.996 6.195 1 98.62 206 CYS A CA 1
ATOM 1520 C C . CYS A 1 206 ? -4.414 2.986 7.32 1 98.62 206 CYS A C 1
ATOM 1522 O O . CYS A 1 206 ? -4.312 2.598 8.484 1 98.62 206 CYS A O 1
ATOM 1524 N N . LEU A 1 207 ? -4.129 4.16 6.961 1 98.5 207 LEU A N 1
ATOM 1525 C CA . LEU A 1 207 ? -4.129 5.309 7.859 1 98.5 207 LEU A CA 1
ATOM 1526 C C . LEU A 1 207 ? -5.488 6.004 7.852 1 98.5 207 LEU A C 1
ATOM 1528 O O . LEU A 1 207 ? -6.105 6.16 6.797 1 98.5 207 LEU A O 1
ATOM 1532 N N . LEU A 1 208 ? -5.922 6.387 9.008 1 98.38 208 LEU A N 1
ATOM 1533 C CA . LEU A 1 208 ? -7.164 7.141 9.164 1 98.38 208 LEU A CA 1
ATOM 1534 C C . LEU A 1 208 ? -6.93 8.414 9.969 1 98.38 208 LEU A C 1
ATOM 1536 O O . LEU A 1 208 ? -6.172 8.406 10.938 1 98.38 208 LEU A O 1
ATOM 1540 N N . GLU A 1 209 ? -7.57 9.391 9.57 1 98.06 209 GLU A N 1
ATOM 1541 C CA . GLU A 1 209 ? -7.656 10.594 10.391 1 98.06 209 GLU A CA 1
ATOM 1542 C C . GLU A 1 209 ? -9.109 11.023 10.594 1 98.06 209 GLU A C 1
ATOM 1544 O O . GLU A 1 209 ? -9.875 11.117 9.633 1 98.06 209 GLU A O 1
ATOM 1549 N N . VAL A 1 210 ? -9.477 11.25 11.82 1 98.06 210 VAL A N 1
ATOM 1550 C CA . VAL A 1 210 ? -10.797 11.797 12.141 1 98.06 210 VAL A CA 1
ATOM 1551 C C . VAL A 1 210 ? -10.641 13.211 12.695 1 98.06 210 VAL A C 1
ATOM 1553 O O . VAL A 1 210 ? -9.734 13.477 13.484 1 98.06 210 VAL A O 1
ATOM 1556 N N . ARG A 1 211 ? -11.438 14.102 12.273 1 98.19 211 ARG A N 1
ATOM 1557 C CA . ARG A 1 211 ? -11.398 15.484 12.727 1 98.19 211 ARG A CA 1
AT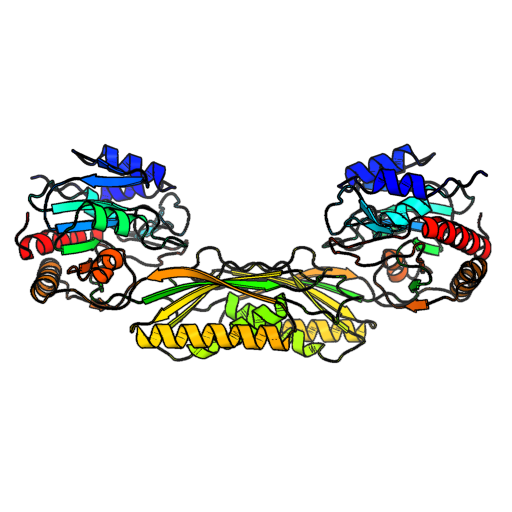OM 1558 C C . ARG A 1 211 ? -12.789 15.961 13.156 1 98.19 211 ARG A C 1
ATOM 1560 O O . ARG A 1 211 ? -13.797 15.523 12.594 1 98.19 211 ARG A O 1
ATOM 1567 N N . ALA A 1 212 ? -12.836 16.781 14.133 1 98.19 212 ALA A N 1
ATOM 1568 C CA . ALA A 1 212 ? -14.078 17.406 14.57 1 98.19 212 ALA A CA 1
ATOM 1569 C C . ALA A 1 212 ? -13.812 18.766 15.234 1 98.19 212 ALA A C 1
ATOM 1571 O O . ALA A 1 212 ? -12.734 18.984 15.797 1 98.19 212 ALA A O 1
ATOM 1572 N N . LEU A 1 213 ? -14.773 19.625 15.211 1 97.06 213 LEU A N 1
ATOM 1573 C CA . LEU A 1 213 ? -14.656 20.969 15.727 1 97.06 213 LEU A CA 1
ATOM 1574 C C . LEU A 1 213 ? -14.68 20.984 17.25 1 97.06 213 LEU A C 1
ATOM 1576 O O . LEU A 1 213 ? -14.109 21.875 17.891 1 97.06 213 LEU A O 1
ATOM 1580 N N . GLU A 1 214 ? -15.383 19.984 17.797 1 97.06 214 GLU A N 1
ATOM 1581 C CA . GLU A 1 214 ? -15.531 19.906 19.25 1 97.06 214 GLU A CA 1
ATOM 1582 C C . GLU A 1 214 ? -14.945 18.609 19.797 1 97.06 214 GLU A C 1
ATOM 1584 O O . GLU A 1 214 ? -15.055 17.562 19.156 1 97.06 214 GLU A O 1
ATOM 1589 N N . GLU A 1 215 ? -14.375 18.703 20.953 1 96.19 215 GLU A N 1
ATOM 1590 C CA . GLU A 1 215 ? -13.727 17.547 21.578 1 96.19 215 GLU A CA 1
ATOM 1591 C C . GLU A 1 215 ? -14.711 16.391 21.781 1 96.19 215 GLU A C 1
ATOM 1593 O O . GLU A 1 215 ? -14.367 15.234 21.562 1 96.19 215 GLU A O 1
ATOM 1598 N N . ALA A 1 216 ? -15.906 16.734 22.219 1 97.25 216 ALA A N 1
ATOM 1599 C CA . ALA A 1 216 ? -16.906 15.703 22.453 1 97.25 216 ALA A CA 1
ATOM 1600 C C . ALA A 1 216 ? -17.281 14.984 21.156 1 97.25 216 ALA A C 1
ATOM 1602 O O . ALA A 1 216 ? -17.469 13.766 21.141 1 97.25 216 ALA A O 1
ATOM 1603 N N . ALA A 1 217 ? -17.422 15.75 20.109 1 97.44 217 ALA A N 1
ATOM 1604 C CA . ALA A 1 217 ? -17.734 15.18 18.797 1 97.44 217 ALA A CA 1
ATOM 1605 C C . ALA A 1 217 ? -16.594 14.305 18.297 1 97.44 217 ALA A C 1
ATOM 1607 O O . ALA A 1 217 ? -16.828 13.25 17.688 1 97.44 217 ALA A O 1
ATOM 1608 N N . LEU A 1 218 ? -15.406 14.742 18.531 1 98.12 218 LEU A N 1
ATOM 1609 C CA . LEU A 1 218 ? -14.219 13.984 18.141 1 98.12 218 LEU A CA 1
ATOM 1610 C C . LEU A 1 218 ? -14.18 12.641 18.875 1 98.12 218 LEU A C 1
ATOM 1612 O O . LEU A 1 218 ? -13.922 11.602 18.25 1 98.12 218 LEU A O 1
ATOM 1616 N N . ALA A 1 219 ? -14.406 12.664 20.156 1 98.12 219 ALA A N 1
ATOM 1617 C CA . ALA A 1 219 ? -14.422 11.453 20.969 1 98.12 219 ALA A CA 1
ATOM 1618 C C . ALA A 1 219 ? -15.5 10.484 20.5 1 98.12 219 ALA A C 1
ATOM 1620 O O . ALA A 1 219 ? -15.258 9.281 20.391 1 98.12 219 ALA A O 1
ATOM 1621 N N . ALA A 1 220 ? -16.672 10.977 20.234 1 98.19 220 ALA A N 1
ATOM 1622 C CA . ALA A 1 220 ? -17.781 10.156 19.75 1 98.19 220 ALA A CA 1
ATOM 1623 C C . ALA A 1 220 ? -17.453 9.531 18.391 1 98.19 220 ALA A C 1
ATOM 1625 O O . ALA A 1 220 ? -17.766 8.367 18.156 1 98.19 220 ALA A O 1
ATOM 1626 N N . LEU A 1 221 ? -16.922 10.336 17.547 1 98.31 221 LEU A N 1
ATOM 1627 C CA . LEU A 1 221 ? -16.547 9.859 16.219 1 98.31 221 LEU A CA 1
ATOM 1628 C C . LEU A 1 221 ? -15.5 8.75 16.328 1 98.31 221 LEU A C 1
ATOM 1630 O O . LEU A 1 221 ? -15.578 7.75 15.609 1 98.31 221 LEU A O 1
ATOM 1634 N N . LEU A 1 222 ? -14.508 8.953 17.203 1 98.5 222 LEU A N 1
ATOM 1635 C CA . LEU A 1 222 ? -13.477 7.941 17.406 1 98.5 222 LEU A CA 1
ATOM 1636 C C . LEU A 1 222 ? -14.086 6.629 17.891 1 98.5 222 LEU A C 1
ATOM 1638 O O . LEU A 1 222 ? -13.719 5.555 17.406 1 98.5 222 LEU A O 1
ATOM 1642 N N . GLN A 1 223 ? -15.008 6.691 18.781 1 98.69 223 GLN A N 1
ATOM 1643 C CA . GLN A 1 223 ? -15.703 5.5 19.266 1 98.69 223 GLN A CA 1
ATOM 1644 C C . GLN A 1 223 ? -16.453 4.812 18.141 1 98.69 223 GLN A C 1
ATOM 1646 O O . GLN A 1 223 ? -16.469 3.582 18.047 1 98.69 223 GLN A O 1
ATOM 1651 N N . GLY A 1 224 ? -17.125 5.602 17.328 1 98.75 224 GLY A N 1
ATOM 1652 C CA . GLY A 1 224 ? -17.812 5.062 16.172 1 98.75 224 GLY A CA 1
ATOM 1653 C C . GLY A 1 224 ? -16.891 4.336 15.211 1 98.75 224 GLY A C 1
ATOM 1654 O O . GLY A 1 224 ? -17.234 3.271 14.688 1 98.75 224 GLY A O 1
ATOM 1655 N N . VAL A 1 225 ? -15.75 4.926 14.977 1 98.75 225 VAL A N 1
ATOM 1656 C CA . VAL A 1 225 ? -14.758 4.34 14.086 1 98.75 225 VAL A CA 1
ATOM 1657 C C . VAL A 1 225 ? -14.289 2.998 14.641 1 98.75 225 VAL A C 1
ATOM 1659 O O . VAL A 1 225 ? -14.219 2.004 13.922 1 98.75 225 VAL A O 1
ATOM 1662 N N . GLU A 1 226 ? -13.945 2.996 15.914 1 98.69 226 GLU A N 1
ATOM 1663 C CA . GLU A 1 226 ? -13.508 1.766 16.562 1 98.69 226 GLU A CA 1
ATOM 1664 C C . GLU A 1 226 ? -14.578 0.682 16.469 1 98.69 226 GLU A C 1
ATOM 1666 O O . GLU A 1 226 ? -14.273 -0.474 16.172 1 98.69 226 GLU A O 1
ATOM 1671 N N . ALA A 1 227 ? -15.781 1.025 16.688 1 98.81 227 ALA A N 1
ATOM 1672 C CA . ALA A 1 227 ? -16.891 0.079 16.625 1 98.81 227 ALA A CA 1
ATOM 1673 C C . ALA A 1 227 ? -17.078 -0.443 15.203 1 98.81 227 ALA A C 1
ATOM 1675 O O . ALA A 1 227 ? -17.344 -1.631 15 1 98.81 227 ALA A O 1
ATOM 1676 N N . ALA A 1 228 ? -16.984 0.447 14.219 1 98.81 228 ALA A N 1
ATOM 1677 C CA . ALA A 1 228 ? -17.156 0.08 12.82 1 98.81 228 ALA A CA 1
ATOM 1678 C C . ALA A 1 228 ? -16.141 -0.983 12.398 1 98.81 228 ALA A C 1
ATOM 1680 O O . ALA A 1 228 ? -16.516 -1.994 11.797 1 98.81 228 ALA A O 1
ATOM 1681 N N . PHE A 1 229 ? -14.891 -0.778 12.766 1 98.88 229 PHE A N 1
ATOM 1682 C CA . PHE A 1 229 ? -13.859 -1.731 12.375 1 98.88 229 PHE A CA 1
ATOM 1683 C C . PHE A 1 229 ? -13.969 -3.012 13.195 1 98.88 229 PHE A C 1
ATOM 1685 O O . PHE A 1 229 ? -13.68 -4.102 12.688 1 98.88 229 PHE A O 1
ATOM 1692 N N . ALA A 1 230 ? -14.32 -2.877 14.445 1 98.88 230 ALA A N 1
ATOM 1693 C CA . ALA A 1 230 ? -14.531 -4.074 15.258 1 98.88 230 ALA A CA 1
ATOM 1694 C C . ALA A 1 230 ? -15.633 -4.949 14.664 1 98.88 230 ALA A C 1
ATOM 1696 O O . ALA A 1 230 ? -15.5 -6.172 14.609 1 98.88 230 ALA A O 1
ATOM 1697 N N . GLU A 1 231 ? -16.734 -4.352 14.281 1 98.81 231 GLU A N 1
ATOM 1698 C CA . GLU A 1 231 ? -17.828 -5.082 13.672 1 98.81 231 GLU A CA 1
ATOM 1699 C C . GLU A 1 231 ? -17.406 -5.738 12.367 1 98.81 231 GLU A C 1
ATOM 1701 O O . GLU A 1 231 ? -17.734 -6.898 12.109 1 98.81 231 GLU A O 1
ATOM 1706 N N . ALA A 1 232 ? -16.703 -4.988 11.492 1 98.75 232 ALA A N 1
ATOM 1707 C CA . ALA A 1 232 ? -16.203 -5.547 10.234 1 98.75 232 ALA A CA 1
ATOM 1708 C C . ALA A 1 232 ? -15.266 -6.723 10.492 1 98.75 232 ALA A C 1
ATOM 1710 O O . ALA A 1 232 ? -15.359 -7.758 9.828 1 98.75 232 ALA A O 1
ATOM 1711 N N . ALA A 1 233 ? -14.328 -6.523 11.477 1 98.88 233 ALA A N 1
ATOM 1712 C CA . ALA A 1 233 ? -13.375 -7.578 11.82 1 98.88 233 ALA A CA 1
ATOM 1713 C C . ALA A 1 233 ? -14.102 -8.844 12.273 1 98.88 233 ALA A C 1
ATOM 1715 O O . ALA A 1 233 ? -13.734 -9.953 11.883 1 98.88 233 ALA A O 1
ATOM 1716 N N . ARG A 1 234 ? -15.117 -8.68 13.102 1 98.69 234 ARG A N 1
ATOM 1717 C CA . ARG A 1 234 ? -15.898 -9.812 13.586 1 98.69 234 ARG A CA 1
ATOM 1718 C C . ARG A 1 234 ? -16.641 -10.5 12.445 1 98.69 234 ARG A C 1
ATOM 1720 O O . ARG A 1 234 ? -16.625 -11.727 12.328 1 98.69 234 ARG A O 1
ATOM 1727 N N . ALA A 1 235 ? -17.281 -9.734 11.617 1 98.25 235 ALA A N 1
ATOM 1728 C CA . ALA A 1 235 ? -18.062 -10.266 10.508 1 98.25 235 ALA A CA 1
ATOM 1729 C C . ALA A 1 235 ? -17.188 -11.07 9.547 1 98.25 235 ALA A C 1
ATOM 1731 O O . ALA A 1 235 ? -17.641 -12.07 8.977 1 98.25 235 ALA A O 1
ATOM 1732 N N . HIS A 1 236 ? -15.977 -10.688 9.383 1 98.38 236 HIS A N 1
ATOM 1733 C CA . HIS A 1 236 ? -15.078 -11.328 8.422 1 98.38 236 HIS A CA 1
ATOM 1734 C C . HIS A 1 236 ? -14.141 -12.305 9.125 1 98.38 236 HIS A C 1
ATOM 1736 O O . HIS A 1 236 ? -13.281 -12.914 8.484 1 98.38 236 HIS A O 1
ATOM 1742 N N . ARG A 1 237 ? -14.219 -12.367 10.43 1 98.38 237 ARG A N 1
ATOM 1743 C CA . ARG A 1 237 ? -13.43 -13.297 11.234 1 98.38 237 ARG A CA 1
ATOM 1744 C C . ARG A 1 237 ? -11.938 -13.023 11.07 1 98.38 237 ARG A C 1
ATOM 1746 O O . ARG A 1 237 ? -11.156 -13.953 10.828 1 98.38 237 ARG A O 1
ATOM 1753 N N . VAL A 1 238 ? -11.555 -11.789 11.102 1 98.75 238 VAL A N 1
ATOM 1754 C CA . VAL A 1 238 ? -10.148 -11.406 11.023 1 98.75 238 VAL A CA 1
ATOM 1755 C C . VAL A 1 238 ? -9.727 -10.719 12.32 1 98.75 238 VAL A C 1
ATOM 1757 O O . VAL A 1 238 ? -10.57 -10.328 13.133 1 98.75 238 VAL A O 1
ATOM 1760 N N . GLY A 1 239 ? -8.383 -10.648 12.547 1 98.75 239 GLY A N 1
ATOM 1761 C CA . GLY A 1 239 ? -7.848 -9.875 13.664 1 98.75 239 GLY A CA 1
ATOM 1762 C C . GLY A 1 239 ? -7.848 -8.383 13.406 1 98.75 239 GLY A C 1
ATOM 1763 O O . GLY A 1 239 ? -7.699 -7.938 12.266 1 98.75 239 GLY A O 1
ATOM 1764 N N . LEU A 1 240 ? -7.996 -7.586 14.469 1 98.81 240 LEU A N 1
ATOM 1765 C CA . LEU A 1 240 ? -8.008 -6.133 14.367 1 98.81 240 LEU A CA 1
ATOM 1766 C C . LEU A 1 240 ? -6.996 -5.512 15.328 1 98.81 240 LEU A C 1
ATOM 1768 O O . LEU A 1 240 ? -6.934 -5.895 16.5 1 98.81 240 LEU A O 1
ATOM 1772 N N . ALA A 1 241 ? -6.184 -4.703 14.812 1 98.75 241 ALA A N 1
ATOM 1773 C CA . ALA A 1 241 ? -5.312 -3.852 15.617 1 98.75 241 ALA A CA 1
ATOM 1774 C C . ALA A 1 241 ? -5.5 -2.381 15.258 1 98.75 241 ALA A C 1
ATOM 1776 O O . ALA A 1 241 ? -5.414 -2.008 14.086 1 98.75 241 ALA A O 1
ATOM 1777 N N . LEU A 1 242 ? -5.789 -1.563 16.203 1 98.38 242 LEU A N 1
ATOM 1778 C CA . LEU A 1 242 ? -5.883 -0.114 16.062 1 98.38 242 LEU A CA 1
ATOM 1779 C C . LEU A 1 242 ? -4.805 0.581 16.891 1 98.38 242 LEU A C 1
ATOM 1781 O O . LEU A 1 242 ? -4.633 0.285 18.078 1 98.38 242 LEU A O 1
ATOM 1785 N N . GLU A 1 243 ? -4.09 1.396 16.25 1 98.31 243 GLU A N 1
ATOM 1786 C CA . GLU A 1 243 ? -3.027 2.145 16.922 1 98.31 243 GLU A CA 1
ATOM 1787 C C . GLU A 1 243 ? -3.23 3.648 16.766 1 98.31 243 GLU A C 1
ATOM 1789 O O . GLU A 1 243 ? -3.326 4.152 15.641 1 98.31 243 GLU A O 1
ATOM 1794 N N . VAL A 1 244 ? -3.311 4.383 17.828 1 97.88 244 VAL A N 1
ATOM 1795 C CA . VAL A 1 244 ? -3.354 5.84 17.781 1 97.88 244 VAL A CA 1
ATOM 1796 C C . VAL A 1 244 ? -1.957 6.387 17.484 1 97.88 244 VAL A C 1
ATOM 1798 O O . VAL A 1 244 ? -1.013 6.121 18.234 1 97.88 244 VAL A O 1
ATOM 1801 N N . LEU A 1 245 ? -1.832 7.109 16.438 1 97.38 245 LEU A N 1
ATOM 1802 C CA . LEU A 1 245 ? -0.534 7.617 16 1 97.38 245 LEU A CA 1
ATOM 1803 C C . LEU A 1 245 ? -0.317 9.047 16.484 1 97.38 245 LEU A C 1
ATOM 1805 O O . LEU A 1 245 ? 0.821 9.516 16.562 1 97.38 245 LEU A O 1
ATOM 1809 N N . GLY A 1 246 ? -1.453 9.773 16.734 1 96.75 246 GLY A N 1
ATOM 1810 C CA . GLY A 1 246 ? -1.363 11.156 17.156 1 96.75 246 GLY A CA 1
ATOM 1811 C C . GLY A 1 246 ? -2.711 11.773 17.484 1 96.75 246 GLY A C 1
ATOM 1812 O O . GLY A 1 246 ? -3.75 11.266 17.047 1 96.75 246 GLY A O 1
ATOM 1813 N N . ARG A 1 247 ? -2.643 12.836 18.266 1 96.81 247 ARG A N 1
ATOM 1814 C CA . ARG A 1 247 ? -3.82 13.594 18.656 1 96.81 247 ARG A CA 1
ATOM 1815 C C . ARG A 1 247 ? -3.523 15.086 18.688 1 96.81 247 ARG A C 1
ATOM 1817 O O . ARG A 1 247 ? -2.455 15.508 19.141 1 96.81 247 ARG A O 1
ATOM 1824 N N . ARG A 1 248 ? -4.312 15.875 18.125 1 97.31 248 ARG A N 1
ATOM 1825 C CA . ARG A 1 248 ? -4.281 17.328 18.203 1 97.31 248 ARG A CA 1
ATOM 1826 C C . ARG A 1 248 ? -5.555 17.859 18.859 1 97.31 248 ARG A C 1
ATOM 1828 O O . ARG A 1 248 ? -6.633 17.297 18.688 1 97.31 248 ARG A O 1
ATOM 1835 N N . PRO A 1 249 ? -5.465 18.891 19.547 1 95.94 249 PRO A N 1
ATOM 1836 C CA . PRO A 1 249 ? -6.586 19.391 20.344 1 95.94 249 PRO A CA 1
ATOM 1837 C C . PRO A 1 249 ? -7.625 20.141 19.516 1 95.94 249 PRO A C 1
ATOM 1839 O O . PRO A 1 249 ? -7.293 20.688 18.453 1 95.94 249 PRO A O 1
ATOM 1842 N N . ALA A 1 250 ? -8.867 20.109 20 1 97.12 250 ALA A N 1
ATOM 1843 C CA . ALA A 1 250 ? -9.891 21.078 19.594 1 97.12 250 ALA A CA 1
ATOM 1844 C C . ALA A 1 250 ? -10.008 22.203 20.625 1 97.12 250 ALA A C 1
ATOM 1846 O O . ALA A 1 250 ? -9.672 22.016 21.797 1 97.12 250 ALA A O 1
ATOM 1847 N N . GLY A 1 251 ? -10.422 23.375 20.141 1 95.94 251 GLY A N 1
ATOM 1848 C CA . GLY A 1 251 ? -10.641 24.469 21.078 1 95.94 251 GLY A CA 1
ATOM 1849 C C . GLY A 1 251 ? -10.125 25.797 20.594 1 95.94 251 GLY A C 1
ATOM 1850 O O . GLY A 1 251 ? -9.734 25.938 19.422 1 95.94 251 GLY A O 1
ATOM 1851 N N . ARG A 1 252 ? -10.258 26.766 21.469 1 96.81 252 ARG A N 1
ATOM 1852 C CA . ARG A 1 252 ? -9.828 28.141 21.188 1 96.81 252 ARG A CA 1
ATOM 1853 C C . ARG A 1 252 ? -9.234 28.797 22.438 1 96.81 252 ARG A C 1
ATOM 1855 O O . ARG A 1 252 ? -9.727 28.578 23.547 1 96.81 252 ARG A O 1
ATOM 1862 N N . THR A 1 253 ? -8.156 29.469 22.188 1 98.12 253 THR A N 1
ATOM 1863 C CA . THR A 1 253 ? -7.547 30.188 23.297 1 98.12 253 THR A CA 1
ATOM 1864 C C . THR A 1 253 ? -7.293 31.641 22.938 1 98.12 253 THR A C 1
ATOM 1866 O O . THR A 1 253 ? -6.746 32.406 23.734 1 98.12 253 THR A O 1
ATOM 1869 N N . ALA A 1 254 ? -7.699 32.062 21.703 1 98.44 254 ALA A N 1
ATOM 1870 C CA . ALA A 1 254 ? -7.469 33.438 21.281 1 98.44 254 ALA A CA 1
ATOM 1871 C C . ALA A 1 254 ? -8.195 34.406 22.203 1 98.44 254 ALA A C 1
ATOM 1873 O O . ALA A 1 254 ? -9.391 34.25 22.469 1 98.44 254 ALA A O 1
ATOM 1874 N N . THR A 1 255 ? -7.508 35.469 22.672 1 98.12 255 THR A N 1
ATOM 1875 C CA . THR A 1 255 ? -8.102 36.5 23.5 1 98.12 255 THR A CA 1
ATOM 1876 C C . THR A 1 255 ? -8.766 37.562 22.641 1 98.12 255 THR A C 1
ATOM 1878 O O . THR A 1 255 ? -8.5 37.656 21.438 1 98.12 255 THR A O 1
ATOM 1881 N N . PRO A 1 256 ? -9.625 38.344 23.25 1 97.69 256 PRO A N 1
ATOM 1882 C CA . PRO A 1 256 ? -10.203 39.469 22.516 1 97.69 256 PRO A CA 1
ATOM 1883 C C . PRO A 1 256 ? -9.133 40.406 21.922 1 97.69 256 PRO A C 1
ATOM 1885 O O . PRO A 1 256 ? -9.281 40.875 20.781 1 97.69 256 PRO A O 1
ATOM 1888 N N . ARG A 1 257 ? -8.133 40.594 22.656 1 97.5 257 ARG A N 1
ATOM 1889 C CA . ARG A 1 257 ? -7.051 41.438 22.172 1 97.5 257 ARG A CA 1
ATOM 1890 C C . ARG A 1 257 ? -6.391 40.875 20.938 1 97.5 257 ARG A C 1
ATOM 1892 O O . ARG A 1 257 ? -6.113 41.594 19.969 1 97.5 257 ARG A O 1
ATOM 1899 N N . LEU A 1 258 ? -6.125 39.594 21.016 1 98.38 258 LEU A N 1
ATOM 1900 C CA . LEU A 1 258 ? -5.496 38.938 19.891 1 98.38 258 LEU A CA 1
ATOM 1901 C C . LEU A 1 258 ? -6.406 38.969 18.672 1 98.38 258 LEU A C 1
ATOM 1903 O O . LEU A 1 258 ? -5.941 39.188 17.547 1 98.38 258 LEU A O 1
ATOM 1907 N N . LEU A 1 259 ? -7.664 38.75 18.812 1 98.62 259 LEU A N 1
ATOM 1908 C CA . LEU A 1 259 ? -8.641 38.781 17.719 1 98.62 259 LEU A CA 1
ATOM 1909 C C . LEU A 1 259 ? -8.75 40.188 17.141 1 98.62 259 LEU A C 1
ATOM 1911 O O . LEU A 1 259 ? -8.82 40.344 15.914 1 98.62 259 LEU A O 1
ATOM 1915 N N . GLN A 1 260 ? -8.742 41.156 18 1 98.25 260 GLN A N 1
ATOM 1916 C CA . GLN A 1 260 ? -8.805 42.531 17.547 1 98.25 260 GLN A CA 1
ATOM 1917 C C . GLN A 1 260 ? -7.555 42.906 16.766 1 98.25 260 GLN A C 1
ATOM 1919 O O . GLN A 1 260 ? -7.637 43.625 15.766 1 98.25 260 GLN A O 1
ATOM 1924 N N . ALA A 1 261 ? -6.457 42.438 17.234 1 98.44 261 ALA A N 1
ATOM 1925 C CA . ALA A 1 261 ? -5.207 42.688 16.531 1 98.44 261 ALA A CA 1
ATOM 1926 C C . ALA A 1 261 ? -5.246 42.094 15.117 1 98.44 261 ALA A C 1
ATOM 1928 O O . ALA A 1 261 ? -4.777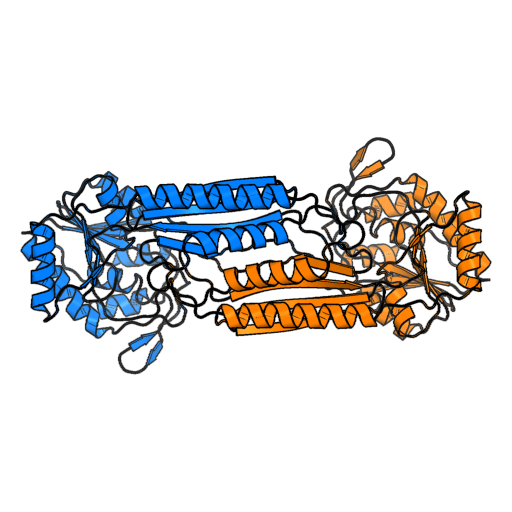 42.719 14.164 1 98.44 261 ALA A O 1
ATOM 1929 N N . ALA A 1 262 ? -5.77 40.938 15 1 98.69 262 ALA A N 1
ATOM 1930 C CA . ALA A 1 262 ? -5.883 40.281 13.695 1 98.69 262 ALA A CA 1
ATOM 1931 C C . ALA A 1 262 ? -6.812 41.062 12.773 1 98.69 262 ALA A C 1
ATOM 1933 O O . ALA A 1 262 ? -6.516 41.25 11.594 1 98.69 262 ALA A O 1
ATOM 1934 N N . GLU A 1 263 ? -7.898 41.5 13.297 1 98.44 263 GLU A N 1
ATOM 1935 C CA . GLU A 1 263 ? -8.859 42.281 12.523 1 98.44 263 GLU A CA 1
ATOM 1936 C C . GLU A 1 263 ? -8.227 43.562 12.008 1 98.44 263 GLU A C 1
ATOM 1938 O O . GLU A 1 263 ? -8.375 43.906 10.836 1 98.44 263 GLU A O 1
ATOM 1943 N N . ARG A 1 264 ? -7.543 44.281 12.859 1 97.88 264 ARG A N 1
ATOM 1944 C CA . ARG A 1 264 ? -6.895 45.531 12.484 1 97.88 264 ARG A CA 1
ATOM 1945 C C . ARG A 1 264 ? -5.793 45.281 11.453 1 97.88 264 ARG A C 1
ATOM 1947 O O . ARG A 1 264 ? -5.598 46.094 10.547 1 97.88 264 ARG A O 1
ATOM 1954 N N . ALA A 1 265 ? -5.078 44.219 11.688 1 98.5 265 ALA A N 1
ATOM 1955 C CA . ALA A 1 265 ? -3.992 43.875 10.781 1 98.5 265 ALA A CA 1
ATOM 1956 C C . ALA A 1 265 ? -4.512 43.688 9.359 1 98.5 265 ALA A C 1
ATOM 1958 O O . ALA A 1 265 ? -3.936 44.219 8.398 1 98.5 265 ALA A O 1
ATOM 1959 N N . LEU A 1 266 ? -5.586 42.938 9.188 1 98.69 266 LEU A N 1
ATOM 1960 C CA . LEU A 1 266 ? -6.141 42.656 7.863 1 98.69 266 LEU A CA 1
ATOM 1961 C C . LEU A 1 266 ? -6.766 43.906 7.266 1 98.69 266 LEU A C 1
ATOM 1963 O O . LEU A 1 266 ? -6.719 44.094 6.047 1 98.69 266 LEU A O 1
ATOM 1967 N N . ALA A 1 267 ? -7.293 44.75 8.109 1 98.31 267 ALA A N 1
ATOM 1968 C CA . ALA A 1 267 ? -7.848 46.031 7.641 1 98.31 267 ALA A CA 1
ATOM 1969 C C . ALA A 1 267 ? -6.773 46.875 6.973 1 98.31 267 ALA A C 1
ATOM 1971 O O . ALA A 1 267 ? -7.055 47.594 6.012 1 98.31 267 ALA A O 1
ATOM 1972 N N . GLU A 1 268 ? -5.59 46.812 7.43 1 96.81 268 GLU A N 1
ATOM 1973 C CA . GLU A 1 268 ? -4.488 47.594 6.891 1 96.81 268 GLU A CA 1
ATOM 1974 C C . GLU A 1 268 ? -4.188 47.219 5.445 1 96.81 268 GLU A C 1
ATOM 1976 O O . GLU A 1 268 ? -3.602 48 4.699 1 96.81 268 GLU A O 1
ATOM 1981 N N . VAL A 1 269 ? -4.555 46.062 5.129 1 97.31 269 VAL A N 1
ATOM 1982 C CA . VAL A 1 269 ? -4.305 45.656 3.75 1 97.31 269 VAL A CA 1
ATOM 1983 C C . VAL A 1 269 ? -5.629 45.531 2.998 1 97.31 269 VAL A C 1
ATOM 1985 O O . VAL A 1 269 ? -5.719 44.844 1.989 1 97.31 269 VAL A O 1
ATOM 1988 N N . GLY A 1 270 ? -6.633 46.094 3.549 1 98 270 GLY A N 1
ATOM 1989 C CA . GLY A 1 270 ? -7.91 46.219 2.861 1 98 270 GLY A CA 1
ATOM 1990 C C . GLY A 1 270 ? -8.75 44.938 2.934 1 98 270 GLY A C 1
ATOM 1991 O O . GLY A 1 270 ? -9.586 44.719 2.062 1 98 270 GLY A O 1
ATOM 1992 N N . GLU A 1 271 ? -8.469 44.094 3.906 1 98.31 271 GLU A N 1
ATOM 1993 C CA . GLU A 1 271 ? -9.18 42.844 4.02 1 98.31 271 GLU A CA 1
ATOM 1994 C C . GLU A 1 271 ? -9.969 42.75 5.328 1 98.31 271 GLU A C 1
ATOM 1996 O O . GLU A 1 271 ? -9.688 43.5 6.27 1 98.31 271 GLU A O 1
ATOM 2001 N N . ARG A 1 272 ? -10.984 41.938 5.32 1 98.12 272 ARG A N 1
ATOM 2002 C CA . ARG A 1 272 ? -11.68 41.5 6.527 1 98.12 272 ARG A CA 1
ATOM 2003 C C . ARG A 1 272 ? -11.359 40.062 6.867 1 98.12 272 ARG A C 1
ATOM 2005 O O . ARG A 1 272 ? -11.234 39.219 5.973 1 98.12 272 ARG A O 1
ATOM 2012 N N . PRO A 1 273 ? -11.266 39.844 8.164 1 98.19 273 PRO A N 1
ATOM 2013 C CA . PRO A 1 273 ? -10.906 38.469 8.516 1 98.19 273 PRO A CA 1
ATOM 2014 C C . PRO A 1 273 ? -11.969 37.438 8.078 1 98.19 273 PRO A C 1
ATOM 2016 O O . PRO A 1 273 ? -13.164 37.688 8.227 1 98.19 273 PRO A O 1
ATOM 2019 N N . GLN A 1 274 ? -11.531 36.469 7.465 1 98.19 274 GLN A N 1
ATOM 2020 C CA . GLN A 1 274 ? -12.305 35.219 7.367 1 98.19 274 GLN A CA 1
ATOM 2021 C C . GLN A 1 274 ? -11.938 34.25 8.492 1 98.19 274 GLN A C 1
ATOM 2023 O O . GLN A 1 274 ? -10.906 33.594 8.445 1 98.19 274 GLN A O 1
ATOM 2028 N N . TRP A 1 275 ? -12.789 34.219 9.539 1 97.69 275 TRP A N 1
ATOM 2029 C CA . TRP A 1 275 ? -12.539 33.375 10.68 1 97.69 275 TRP A CA 1
ATOM 2030 C C . TRP A 1 275 ? -12.875 31.906 10.352 1 97.69 275 TRP A C 1
ATOM 2032 O O . TRP A 1 275 ? -13.977 31.609 9.883 1 97.69 275 TRP A O 1
ATOM 2042 N N . LEU A 1 276 ? -12.008 31.016 10.523 1 95.88 276 LEU A N 1
ATOM 2043 C CA . LEU A 1 276 ? -12.25 29.625 10.148 1 95.88 276 LEU A CA 1
ATOM 2044 C C . LEU A 1 276 ? -11.578 28.672 11.133 1 95.88 276 LEU A C 1
ATOM 2046 O O . LEU A 1 276 ? -10.609 29.047 11.797 1 95.88 276 LEU A O 1
ATOM 2050 N N . PRO A 1 277 ? -12.133 27.484 11.336 1 96.19 277 PRO A N 1
ATOM 2051 C CA . PRO A 1 277 ? -11.414 26.438 12.062 1 96.19 277 PRO A CA 1
ATOM 2052 C C . PRO A 1 277 ? -10.273 25.828 11.25 1 96.19 277 PRO A C 1
ATOM 2054 O O . PRO A 1 277 ? -10.281 25.891 10.023 1 96.19 277 PRO A O 1
ATOM 2057 N N . GLY A 1 278 ? -9.305 25.312 11.938 1 96.25 278 GLY A N 1
ATOM 2058 C CA . GLY A 1 278 ? -8.188 24.656 11.266 1 96.25 278 GLY A CA 1
ATOM 2059 C C . GLY A 1 278 ? -7.211 24.016 12.227 1 96.25 278 GLY A C 1
ATOM 2060 O O . GLY A 1 278 ? -7.223 24.297 13.43 1 96.25 278 GLY A O 1
ATOM 2061 N N . SER A 1 279 ? -6.523 23.078 11.734 1 95 279 SER A N 1
ATOM 2062 C CA . SER A 1 279 ? -5.422 22.469 12.469 1 95 279 SER A CA 1
ATOM 2063 C C . SER A 1 279 ? -4.082 23.062 12.047 1 95 279 SER A C 1
ATOM 2065 O O . SER A 1 279 ? -3.559 22.734 10.984 1 95 279 SER A O 1
ATOM 2067 N N . THR A 1 280 ? -3.561 23.938 12.859 1 96.25 280 THR A N 1
ATOM 2068 C CA . THR A 1 280 ? -2.289 24.594 12.602 1 96.25 280 THR A CA 1
ATOM 2069 C C . THR A 1 280 ? -1.312 24.375 13.75 1 96.25 280 THR A C 1
ATOM 2071 O O . THR A 1 280 ? -1.663 23.75 14.758 1 96.25 280 THR A O 1
ATOM 2074 N N . ASP A 1 281 ? -0.123 24.891 13.562 1 98.12 281 ASP A N 1
ATOM 2075 C CA . ASP A 1 281 ? 0.89 24.766 14.609 1 98.12 281 ASP A CA 1
ATOM 2076 C C . ASP A 1 281 ? 0.477 25.531 15.867 1 98.12 281 ASP A C 1
ATOM 2078 O O . ASP A 1 281 ? 1.036 25.297 16.938 1 98.12 281 ASP A O 1
ATOM 2082 N N . ALA A 1 282 ? -0.483 26.422 15.781 1 98.31 282 ALA A N 1
ATOM 2083 C CA . ALA A 1 282 ? -1.003 27.141 16.953 1 98.31 282 ALA A CA 1
ATOM 2084 C C . ALA A 1 282 ? -1.595 26.156 17.969 1 98.31 282 ALA A C 1
ATOM 2086 O O . ALA A 1 282 ? -1.72 26.484 19.141 1 98.31 282 ALA A O 1
ATOM 2087 N N . SER A 1 283 ? -1.921 24.984 17.5 1 98.12 283 SER A N 1
ATOM 2088 C CA . SER A 1 283 ? -2.527 23.984 18.359 1 98.12 283 SER A CA 1
ATOM 2089 C C . SER A 1 283 ? -1.585 23.578 19.484 1 98.12 283 SER A C 1
ATOM 2091 O O . SER A 1 283 ? -2.033 23.172 20.562 1 98.12 283 SER A O 1
ATOM 2093 N N . ALA A 1 284 ? -0.289 23.703 19.25 1 98.44 284 ALA A N 1
ATOM 2094 C CA . ALA A 1 284 ? 0.693 23.406 20.297 1 98.44 284 ALA A CA 1
ATOM 2095 C C . ALA A 1 284 ? 0.521 24.328 21.484 1 98.44 284 ALA A C 1
ATOM 2097 O O . ALA A 1 284 ? 0.758 23.922 22.625 1 98.44 284 ALA A O 1
ATOM 2098 N N . ALA A 1 285 ? 0.102 25.531 21.266 1 98.69 285 ALA A N 1
ATOM 2099 C CA . ALA A 1 285 ? -0.157 26.5 22.312 1 98.69 285 ALA A CA 1
ATOM 2100 C C . ALA A 1 285 ? -1.55 26.312 22.906 1 98.69 285 ALA A C 1
ATOM 2102 O O . ALA A 1 285 ? -1.734 26.406 24.125 1 98.69 285 ALA A O 1
ATOM 2103 N N . ILE A 1 286 ? -2.449 26.047 22.047 1 98.06 286 ILE A N 1
ATOM 2104 C CA . ILE A 1 286 ? -3.844 25.938 22.453 1 98.06 286 ILE A CA 1
ATOM 2105 C C . ILE A 1 286 ? -3.984 24.812 23.484 1 98.06 286 ILE A C 1
ATOM 2107 O O . ILE A 1 286 ? -4.699 24.969 24.484 1 98.06 286 ILE A O 1
ATOM 2111 N N . GLU A 1 287 ? -3.312 23.719 23.281 1 96.81 287 GLU A N 1
ATOM 2112 C CA . GLU A 1 287 ? -3.445 22.594 24.203 1 96.81 287 GLU A CA 1
ATOM 2113 C C . GLU A 1 287 ? -2.877 22.953 25.578 1 96.81 287 GLU A C 1
ATOM 2115 O O . GLU A 1 287 ? -3.135 22.25 26.562 1 96.81 287 GLU A O 1
ATOM 2120 N N . ARG A 1 288 ? -2.15 24.047 25.688 1 97.75 288 ARG A N 1
ATOM 2121 C CA . ARG A 1 288 ? -1.57 24.484 26.953 1 97.75 288 ARG A CA 1
ATOM 2122 C C . ARG A 1 288 ? -2.314 25.703 27.5 1 97.75 288 ARG A C 1
ATOM 2124 O O . ARG A 1 288 ? -1.912 26.281 28.5 1 97.75 288 ARG A O 1
ATOM 2131 N N . GLY A 1 289 ? -3.301 26.078 26.797 1 98 289 GLY A N 1
ATOM 2132 C CA . GLY A 1 289 ? -4.102 27.203 27.234 1 98 289 GLY A CA 1
ATOM 2133 C C . GLY A 1 289 ? -3.465 28.547 26.922 1 98 289 GLY A C 1
ATOM 2134 O O . GLY A 1 289 ? -3.865 29.578 27.469 1 98 289 GLY A O 1
ATOM 2135 N N . ILE A 1 290 ? -2.467 28.547 26.078 1 98.69 290 ILE A N 1
ATOM 2136 C CA . ILE A 1 290 ? -1.779 29.781 25.688 1 98.69 290 ILE A CA 1
ATOM 2137 C C . ILE A 1 290 ? -2.549 30.453 24.562 1 98.69 290 ILE A C 1
ATOM 2139 O O . ILE A 1 290 ? -2.971 29.797 23.609 1 98.69 290 ILE A O 1
ATOM 2143 N N . PRO A 1 291 ? -2.822 31.797 24.625 1 98.75 291 PRO A N 1
ATOM 2144 C CA . PRO A 1 291 ? -3.475 32.5 23.516 1 98.75 291 PRO A CA 1
ATOM 2145 C C . PRO A 1 291 ? -2.801 32.25 22.172 1 98.75 291 PRO A C 1
ATOM 2147 O O . PRO A 1 291 ? -1.58 32.375 22.062 1 98.75 291 PRO A O 1
ATOM 2150 N N . ALA A 1 292 ? -3.619 31.844 21.203 1 98.75 292 ALA A N 1
ATOM 2151 C CA . ALA A 1 292 ? -3.004 31.5 19.922 1 98.75 292 ALA A CA 1
ATOM 2152 C C . ALA A 1 292 ? -4.016 31.578 18.781 1 98.75 292 ALA A C 1
ATOM 2154 O O . ALA A 1 292 ? -5.227 31.5 19.016 1 98.75 292 ALA A O 1
ATOM 2155 N N . LEU A 1 293 ? -3.586 31.766 17.578 1 98.56 293 LEU A N 1
ATOM 2156 C CA . LEU A 1 293 ? -4.375 31.656 16.359 1 98.56 293 LEU A CA 1
ATOM 2157 C C . LEU A 1 293 ? -3.475 31.406 15.156 1 98.56 293 LEU A C 1
ATOM 2159 O O . LEU A 1 293 ? -2.248 31.469 15.266 1 98.56 293 LEU A O 1
ATOM 2163 N N . GLY A 1 294 ? -4.055 30.922 14.086 1 98.62 294 GLY A N 1
ATOM 2164 C CA . GLY A 1 294 ? -3.404 30.906 12.789 1 98.62 294 GLY A CA 1
ATOM 2165 C C . GLY A 1 294 ? -3.686 32.156 11.961 1 98.62 294 GLY A C 1
ATOM 2166 O O . GLY A 1 294 ? -4.789 32.688 12.008 1 98.62 294 GLY A O 1
ATOM 2167 N N . PHE A 1 295 ? -2.705 32.531 11.195 1 98.81 295 PHE A N 1
ATOM 2168 C CA . PHE A 1 295 ? -2.809 33.781 10.438 1 98.81 295 PHE A CA 1
ATOM 2169 C C . PHE A 1 295 ? -2.299 33.594 9.016 1 98.81 295 PHE A C 1
ATOM 2171 O O . PHE A 1 295 ? -1.114 33.312 8.805 1 98.81 295 PHE A O 1
ATOM 2178 N N . GLY A 1 296 ? -3.188 33.719 7.996 1 98.62 296 GLY A N 1
ATOM 2179 C CA . GLY A 1 296 ? -2.818 33.594 6.594 1 98.62 296 GLY A CA 1
ATOM 2180 C C . GLY A 1 296 ? -2.021 34.781 6.074 1 98.62 296 GLY A C 1
ATOM 2181 O O . GLY A 1 296 ? -2.293 35.906 6.438 1 98.62 296 GLY A O 1
ATOM 2182 N N . VAL A 1 297 ? -1.051 34.5 5.137 1 98.62 297 VAL A N 1
ATOM 2183 C CA . VAL A 1 297 ? -0.175 35.594 4.754 1 98.62 297 VAL A CA 1
ATOM 2184 C C . VAL A 1 297 ? 0.047 35.562 3.244 1 98.62 297 VAL A C 1
ATOM 2186 O O . VAL A 1 297 ? 0.933 36.25 2.734 1 98.62 297 VAL A O 1
ATOM 2189 N N . TYR A 1 298 ? -0.708 34.75 2.529 1 98.56 298 TYR A N 1
ATOM 2190 C CA . TYR A 1 298 ? -0.574 34.75 1.078 1 98.56 298 TYR A CA 1
ATOM 2191 C C . TYR A 1 298 ? -1.877 34.312 0.413 1 98.56 298 TYR A C 1
ATOM 2193 O O . TYR A 1 298 ? -2.805 33.844 1.086 1 98.56 298 TYR A O 1
ATOM 2201 N N . ARG A 1 299 ? -2.018 34.625 -0.844 1 98.62 299 ARG A N 1
ATOM 2202 C CA . ARG A 1 299 ? -3.111 34.125 -1.671 1 98.62 299 ARG A CA 1
ATOM 2203 C C . ARG A 1 299 ? -2.643 32.969 -2.564 1 98.62 299 ARG A C 1
ATOM 2205 O O . ARG A 1 299 ? -1.529 33 -3.092 1 98.62 299 ARG A O 1
ATOM 2212 N N . GLY A 1 300 ? -3.459 32 -2.619 1 98.12 300 GLY A N 1
ATOM 2213 C CA . GLY A 1 300 ? -3.119 30.812 -3.402 1 98.12 300 GLY A CA 1
ATOM 2214 C C . GLY A 1 300 ? -4.207 29.766 -3.389 1 98.12 300 GLY A C 1
ATOM 2215 O O . GLY A 1 300 ? -5.387 30.078 -3.246 1 98.12 300 GLY A O 1
ATOM 2216 N N . GLY A 1 301 ? -3.729 28.5 -3.713 1 96.75 301 GLY A N 1
ATOM 2217 C CA . GLY A 1 301 ? -4.668 27.391 -3.754 1 96.75 301 GLY A CA 1
ATOM 2218 C C . GLY A 1 301 ? -4.012 26.062 -4.078 1 96.75 301 GLY A C 1
ATOM 2219 O O . GLY A 1 301 ? -2.834 26.016 -4.445 1 96.75 301 GLY A O 1
ATOM 2220 N N . GLY A 1 302 ? -4.805 24.984 -3.801 1 95.69 302 GLY A N 1
ATOM 2221 C CA . GLY A 1 302 ? -4.375 23.656 -4.211 1 95.69 302 GLY A CA 1
ATOM 2222 C C . GLY A 1 302 ? -3.393 23.031 -3.242 1 95.69 302 GLY A C 1
ATOM 2223 O O . GLY A 1 302 ? -2.572 22.203 -3.637 1 95.69 302 GLY A O 1
ATOM 2224 N N . ALA A 1 303 ? -3.424 23.453 -1.953 1 95.44 303 ALA A N 1
ATOM 2225 C CA . ALA A 1 303 ? -2.529 22.859 -0.958 1 95.44 303 ALA A CA 1
ATOM 2226 C C . ALA A 1 303 ? -2.613 21.344 -0.98 1 95.44 303 ALA A C 1
ATOM 2228 O O . ALA A 1 303 ? -3.695 20.781 -1.156 1 95.44 303 ALA A O 1
ATOM 2229 N N . HIS A 1 304 ? -1.465 20.672 -0.8 1 94.69 304 HIS A N 1
ATOM 2230 C CA . HIS A 1 304 ? -1.322 19.219 -0.693 1 94.69 304 HIS A CA 1
ATOM 2231 C C . HIS A 1 304 ? -1.538 18.547 -2.043 1 94.69 304 HIS A C 1
ATOM 2233 O O . HIS A 1 304 ? -1.809 17.344 -2.105 1 94.69 304 HIS A O 1
ATOM 2239 N N . THR A 1 305 ? -1.5 19.328 -3.166 1 94.88 305 THR A N 1
ATOM 2240 C CA . THR A 1 305 ? -1.587 18.766 -4.508 1 94.88 305 THR A CA 1
ATOM 2241 C C . THR A 1 305 ? -0.424 19.25 -5.371 1 94.88 305 THR A C 1
ATOM 2243 O O . THR A 1 305 ? 0.218 20.25 -5.059 1 94.88 305 THR A O 1
ATOM 2246 N N . PRO A 1 306 ? -0.194 18.562 -6.488 1 94.25 306 PRO A N 1
ATOM 2247 C CA . PRO A 1 306 ? 0.83 19.031 -7.426 1 94.25 306 PRO A CA 1
ATOM 2248 C C . PRO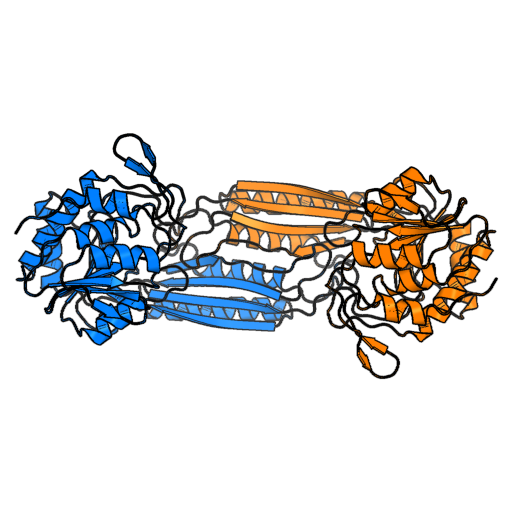 A 1 306 ? 0.474 20.375 -8.062 1 94.25 306 PRO A C 1
ATOM 2250 O O . PRO A 1 306 ? 1.354 21.062 -8.578 1 94.25 306 PRO A O 1
ATOM 2253 N N . GLY A 1 307 ? -0.781 20.703 -8.031 1 96 307 GLY A N 1
ATOM 2254 C CA . GLY A 1 307 ? -1.244 21.938 -8.641 1 96 307 GLY A CA 1
ATOM 2255 C C . GLY A 1 307 ? -1.286 23.094 -7.668 1 96 307 GLY A C 1
ATOM 2256 O O . GLY A 1 307 ? -1.965 24.094 -7.918 1 96 307 GLY A O 1
ATOM 2257 N N . GLU A 1 308 ? -0.632 22.984 -6.57 1 97.5 308 GLU A N 1
ATOM 2258 C CA . GLU A 1 308 ? -0.574 24.078 -5.598 1 97.5 308 GLU A CA 1
ATOM 2259 C C . GLU A 1 308 ? 0.064 25.328 -6.203 1 97.5 308 GLU A C 1
ATOM 2261 O O . GLU A 1 308 ? 1.018 25.219 -6.98 1 97.5 308 GLU A O 1
ATOM 2266 N N . TRP A 1 309 ? -0.513 26.5 -5.828 1 98.44 309 TRP A N 1
ATOM 2267 C CA . TRP A 1 309 ? -0.01 27.75 -6.414 1 98.44 309 TRP A CA 1
ATOM 2268 C C . TRP A 1 309 ? -0.096 28.891 -5.414 1 98.44 309 TRP A C 1
ATOM 2270 O O . TRP A 1 309 ? -0.83 28.812 -4.426 1 98.44 309 TRP A O 1
ATOM 2280 N N . VAL A 1 310 ? 0.705 29.938 -5.652 1 98.56 310 VAL A N 1
ATOM 2281 C CA . VAL A 1 310 ? 0.708 31.156 -4.848 1 98.56 310 VAL A CA 1
ATOM 2282 C C . VAL A 1 310 ? 0.804 32.375 -5.758 1 98.56 310 VAL A C 1
ATOM 2284 O O . VAL A 1 310 ? 1.311 32.281 -6.879 1 98.56 310 VAL A O 1
ATOM 2287 N N . LEU A 1 311 ? 0.189 33.406 -5.375 1 98.69 311 LEU A N 1
ATOM 2288 C CA . LEU A 1 311 ? 0.447 34.75 -5.926 1 98.69 311 LEU A CA 1
ATOM 2289 C C . LEU A 1 311 ? 1.563 35.438 -5.16 1 98.69 311 LEU A C 1
ATOM 2291 O O . LEU A 1 311 ? 1.325 36.031 -4.098 1 98.69 311 LEU A O 1
ATOM 2295 N N . PRO A 1 312 ? 2.738 35.469 -5.73 1 98.25 312 PRO A N 1
ATOM 2296 C CA . PRO A 1 312 ? 3.889 35.938 -4.965 1 98.25 312 PRO A CA 1
ATOM 2297 C C . PRO A 1 312 ? 3.693 37.375 -4.434 1 98.25 312 PRO A C 1
ATOM 2299 O O . PRO A 1 312 ? 4.129 37.688 -3.322 1 98.25 312 PRO A O 1
ATOM 2302 N N . SER A 1 313 ? 3.047 38.219 -5.188 1 98 313 SER A N 1
ATOM 2303 C CA . SER A 1 313 ? 2.842 39.594 -4.773 1 98 313 SER A CA 1
ATOM 2304 C C . SER A 1 313 ? 2.031 39.688 -3.484 1 98 313 SER A C 1
ATOM 2306 O O . SER A 1 313 ? 2.146 40.656 -2.73 1 98 313 SER A O 1
ATOM 2308 N N . SER A 1 314 ? 1.266 38.656 -3.271 1 98.56 314 SER A N 1
ATOM 2309 C CA . SER A 1 314 ? 0.413 38.656 -2.086 1 98.56 314 SER A CA 1
ATOM 2310 C C . SER A 1 314 ? 1.237 38.5 -0.812 1 98.56 314 SER A C 1
ATOM 2312 O O . SER A 1 314 ? 0.763 38.812 0.281 1 98.56 314 SER A O 1
ATOM 2314 N N . LEU A 1 315 ? 2.463 38 -0.88 1 98.62 315 LEU A N 1
ATOM 2315 C CA . LEU A 1 315 ? 3.312 37.844 0.296 1 98.62 315 LEU A CA 1
ATOM 2316 C C . LEU A 1 315 ? 3.641 39.219 0.907 1 98.62 315 LEU A C 1
ATOM 2318 O O . LEU A 1 315 ? 3.812 39.312 2.123 1 98.62 315 LEU A O 1
ATOM 2322 N N . LEU A 1 316 ? 3.713 40.219 0.016 1 98.19 316 LEU A N 1
ATOM 2323 C CA . LEU A 1 316 ? 3.959 41.562 0.52 1 98.19 316 LEU A CA 1
ATOM 2324 C C . LEU A 1 316 ? 2.793 42.062 1.376 1 98.19 316 LEU A C 1
ATOM 2326 O O . LEU A 1 316 ? 3 42.688 2.41 1 98.19 316 LEU A O 1
ATOM 2330 N N . GLU A 1 317 ? 1.614 41.719 0.902 1 97.94 317 GLU A N 1
ATOM 2331 C CA . GLU A 1 317 ? 0.429 42.031 1.696 1 97.94 317 GLU A CA 1
ATOM 2332 C C . GLU A 1 317 ? 0.446 41.281 3.027 1 97.94 317 GLU A C 1
ATOM 2334 O O . GLU A 1 317 ? 0.145 41.875 4.074 1 97.94 317 GLU A O 1
ATOM 2339 N N . GLY A 1 318 ? 0.786 40.062 2.951 1 98.44 318 GLY A N 1
ATOM 2340 C CA . GLY A 1 318 ? 0.867 39.25 4.156 1 98.44 318 GLY A CA 1
ATOM 2341 C C . GLY A 1 318 ? 1.892 39.75 5.152 1 98.44 318 GLY A C 1
ATOM 2342 O O . GLY A 1 318 ? 1.637 39.781 6.355 1 98.44 318 GLY A O 1
ATOM 2343 N N . GLN A 1 319 ? 3.012 40.125 4.637 1 98.31 319 GLN A N 1
ATOM 2344 C CA . GLN A 1 319 ? 4.07 40.719 5.461 1 98.31 319 GLN A CA 1
ATOM 2345 C C . GLN A 1 319 ? 3.582 41.969 6.191 1 98.31 319 GLN A C 1
ATOM 2347 O O . GLN A 1 319 ? 3.812 42.125 7.395 1 98.31 319 GLN A O 1
ATOM 2352 N N . ARG A 1 320 ? 2.9 42.812 5.469 1 98 320 ARG A N 1
ATOM 2353 C CA . ARG A 1 320 ? 2.363 44.062 6.051 1 98 320 ARG A CA 1
ATOM 2354 C C . ARG A 1 320 ? 1.322 43.75 7.121 1 98 320 ARG A C 1
ATOM 2356 O O . ARG A 1 320 ? 1.318 44.344 8.188 1 98 320 ARG A O 1
ATOM 2363 N N . ALA A 1 321 ? 0.509 42.844 6.793 1 98.5 321 ALA A N 1
ATOM 2364 C CA . ALA A 1 321 ? -0.54 42.469 7.738 1 98.5 321 ALA A CA 1
ATOM 2365 C C . ALA A 1 321 ? 0.055 41.875 9.008 1 98.5 321 ALA A C 1
ATOM 2367 O O . ALA A 1 321 ? -0.4 42.156 10.117 1 98.5 321 ALA A O 1
ATOM 2368 N N . LEU A 1 322 ? 1.024 41 8.867 1 98.44 322 LEU A N 1
ATOM 2369 C CA . LEU A 1 322 ? 1.639 40.344 10.031 1 98.44 322 LEU A CA 1
ATOM 2370 C C . LEU A 1 322 ? 2.328 41.375 10.914 1 98.44 322 LEU A C 1
ATOM 2372 O O . LEU A 1 322 ? 2.236 41.312 12.141 1 98.44 322 LEU A O 1
ATOM 2376 N N . LEU A 1 323 ? 3.02 42.344 10.312 1 97.94 323 LEU A N 1
ATOM 2377 C CA . LEU A 1 323 ? 3.646 43.438 11.07 1 97.94 323 LEU A CA 1
ATOM 2378 C C . LEU A 1 323 ? 2.6 44.25 11.812 1 97.94 323 LEU A C 1
ATOM 2380 O O . LEU A 1 323 ? 2.814 44.656 12.961 1 97.94 323 LEU A O 1
ATOM 2384 N N . ALA A 1 324 ? 1.507 44.5 11.148 1 98 324 ALA A N 1
ATOM 2385 C CA . ALA A 1 324 ? 0.419 45.219 11.789 1 98 324 ALA A CA 1
ATOM 2386 C C . ALA A 1 324 ? -0.144 44.438 12.977 1 98 324 ALA A C 1
ATOM 2388 O O . ALA A 1 324 ? -0.509 45.031 14 1 98 324 ALA A O 1
ATOM 2389 N N . LEU A 1 325 ? -0.289 43.156 12.82 1 98.5 325 LEU A N 1
ATOM 2390 C CA . LEU A 1 325 ? -0.751 42.312 13.914 1 98.5 325 LEU A CA 1
ATOM 2391 C C . LEU A 1 325 ? 0.163 42.438 15.125 1 98.5 325 LEU A C 1
ATOM 2393 O O . LEU A 1 325 ? -0.313 42.562 16.25 1 98.5 325 LEU A O 1
ATOM 2397 N N . LEU A 1 326 ? 1.448 42.375 14.883 1 97.75 326 LEU A N 1
ATOM 2398 C CA . LEU A 1 326 ? 2.428 42.5 15.953 1 97.75 326 LEU A CA 1
ATOM 2399 C C . LEU A 1 326 ? 2.328 43.844 16.641 1 97.75 326 LEU A C 1
ATOM 2401 O O . LEU A 1 326 ? 2.387 43.938 17.875 1 97.75 326 LEU A O 1
ATOM 2405 N N . ARG A 1 327 ? 2.127 44.906 15.836 1 96.5 327 ARG A N 1
ATOM 2406 C CA . ARG A 1 327 ? 1.933 46.219 16.422 1 96.5 327 ARG A CA 1
ATOM 2407 C C . ARG A 1 327 ? 0.702 46.25 17.328 1 96.5 327 ARG A C 1
ATOM 2409 O O . ARG A 1 327 ? 0.718 46.875 18.391 1 96.5 327 ARG A O 1
ATOM 2416 N N . GLY A 1 328 ? -0.289 45.594 16.875 1 95.94 328 GLY A N 1
ATOM 2417 C CA . GLY A 1 328 ? -1.512 45.531 17.656 1 95.94 328 GLY A CA 1
ATOM 2418 C C . GLY A 1 328 ? -1.329 44.781 18.969 1 95.94 328 GLY A C 1
ATOM 2419 O O . GLY A 1 328 ? -2.084 45 19.922 1 95.94 328 GLY A O 1
ATOM 2420 N N . LEU A 1 329 ? -0.354 43.906 19.031 1 96.38 329 LEU A N 1
ATOM 2421 C CA . LEU A 1 329 ? -0.063 43.156 20.25 1 96.38 329 LEU A CA 1
ATOM 2422 C C . LEU A 1 329 ? 0.94 43.906 21.125 1 96.38 329 LEU A C 1
ATOM 2424 O O . LEU A 1 329 ? 1.321 43.406 22.188 1 96.38 329 LEU A O 1
ATOM 2428 N N . GLY A 1 330 ? 1.396 45 20.641 1 94 330 GLY A N 1
ATOM 2429 C CA . GLY A 1 330 ? 2.271 45.844 21.422 1 94 330 GLY A CA 1
ATOM 2430 C C . GLY A 1 330 ? 3.73 45.438 21.344 1 94 330 GLY A C 1
ATOM 2431 O O . GLY A 1 330 ? 4.504 45.719 22.281 1 94 330 GLY A O 1
ATOM 2432 N N . VAL A 1 331 ? 4.008 44.719 20.281 1 91.38 331 VAL A N 1
ATOM 2433 C CA . VAL A 1 331 ? 5.406 44.344 20.078 1 91.38 331 VAL A CA 1
ATOM 2434 C C . VAL A 1 331 ? 5.898 44.875 18.734 1 91.38 331 VAL A C 1
ATOM 2436 O O . VAL A 1 331 ? 5.098 45.312 17.891 1 91.38 331 VAL A O 1
ATOM 2439 N N . GLY A 1 332 ? 7.234 44.969 18.531 1 75.88 332 GLY A N 1
ATOM 2440 C CA . GLY A 1 332 ? 7.855 45.438 17.312 1 75.88 332 GLY A CA 1
ATOM 2441 C C . GLY A 1 332 ? 8.023 46.969 17.266 1 75.88 332 GLY A C 1
ATOM 2442 O O . GLY A 1 332 ? 7.484 47.688 18.109 1 75.88 332 GLY A O 1
ATOM 2443 N N . MET B 1 1 ? 17.141 -47.625 -15.805 1 50.34 1 MET B N 1
ATOM 2444 C CA . MET B 1 1 ? 17.656 -46.25 -15.664 1 50.34 1 MET B CA 1
ATOM 2445 C C . MET B 1 1 ? 17.453 -45.75 -14.242 1 50.34 1 MET B C 1
ATOM 2447 O O . MET B 1 1 ? 16.438 -46.031 -13.609 1 50.34 1 MET B O 1
ATOM 2451 N N . ARG B 1 2 ? 18.422 -45.281 -13.539 1 62.06 2 ARG B N 1
ATOM 2452 C CA . ARG B 1 2 ? 18.391 -45.094 -12.102 1 62.06 2 ARG B CA 1
ATOM 2453 C C . ARG B 1 2 ? 17.578 -43.844 -11.75 1 62.06 2 ARG B C 1
ATOM 2455 O O . ARG B 1 2 ? 17.828 -42.75 -12.289 1 62.06 2 ARG B O 1
ATOM 2462 N N . VAL B 1 3 ? 16.453 -44.062 -11.156 1 77.81 3 VAL B N 1
ATOM 2463 C CA . VAL B 1 3 ? 15.617 -43 -10.617 1 77.81 3 VAL B CA 1
ATOM 2464 C C . VAL B 1 3 ? 16.297 -42.375 -9.406 1 77.81 3 VAL B C 1
ATOM 2466 O O . VAL B 1 3 ? 16.828 -43.062 -8.539 1 77.81 3 VAL B O 1
ATOM 2469 N N . GLU B 1 4 ? 16.5 -41.094 -9.5 1 92.38 4 GLU B N 1
ATOM 2470 C CA . GLU B 1 4 ? 17.172 -40.375 -8.422 1 92.38 4 GLU B CA 1
ATOM 2471 C C . GLU B 1 4 ? 16.188 -40.062 -7.289 1 92.38 4 GLU B C 1
ATOM 2473 O O . GLU B 1 4 ? 14.977 -40.156 -7.469 1 92.38 4 GLU B O 1
ATOM 2478 N N . ASP B 1 5 ? 16.734 -39.719 -6.133 1 97.19 5 ASP B N 1
ATOM 2479 C CA . ASP B 1 5 ? 15.938 -39.406 -4.953 1 97.19 5 ASP B CA 1
ATOM 2480 C C . ASP B 1 5 ? 15.445 -37.969 -5.004 1 97.19 5 ASP B C 1
ATOM 2482 O O . ASP B 1 5 ? 16.234 -37.031 -4.863 1 97.19 5 ASP B O 1
ATOM 2486 N N . PRO B 1 6 ? 14.156 -37.75 -5.215 1 98.25 6 PRO B N 1
ATOM 2487 C CA . PRO B 1 6 ? 13.648 -36.375 -5.328 1 98.25 6 PRO B CA 1
ATOM 2488 C C . PRO B 1 6 ? 13.836 -35.562 -4.047 1 98.25 6 PRO B C 1
ATOM 2490 O O . PRO B 1 6 ? 13.859 -34.344 -4.09 1 98.25 6 PRO B O 1
ATOM 2493 N N . ARG B 1 7 ? 14.016 -36.219 -2.873 1 98.19 7 ARG B N 1
ATOM 2494 C CA . ARG B 1 7 ? 14.156 -35.531 -1.595 1 98.19 7 ARG B CA 1
ATOM 2495 C C . ARG B 1 7 ? 15.453 -34.75 -1.549 1 98.19 7 ARG B C 1
ATOM 2497 O O . ARG B 1 7 ? 15.508 -33.688 -0.912 1 98.19 7 ARG B O 1
ATOM 2504 N N . ARG B 1 8 ? 16.391 -35.188 -2.219 1 97.56 8 ARG B N 1
ATOM 2505 C CA . ARG B 1 8 ? 17.672 -34.5 -2.283 1 97.56 8 ARG B CA 1
ATOM 2506 C C . ARG B 1 8 ? 17.531 -33.188 -3.059 1 97.56 8 ARG B C 1
ATOM 2508 O O . ARG B 1 8 ? 18.016 -32.125 -2.629 1 97.56 8 ARG B O 1
ATOM 2515 N N . TYR B 1 9 ? 16.891 -33.219 -4.203 1 98 9 TYR B N 1
ATOM 2516 C CA . TYR B 1 9 ? 16.656 -32.031 -5.008 1 98 9 TYR B CA 1
ATOM 2517 C C . TYR B 1 9 ? 15.805 -31.016 -4.246 1 98 9 TYR B C 1
ATOM 2519 O O . TYR B 1 9 ? 16.047 -29.812 -4.32 1 98 9 TYR B O 1
ATOM 2527 N N . LEU B 1 10 ? 14.781 -31.547 -3.514 1 98.19 10 LEU B N 1
ATOM 2528 C CA . LEU B 1 10 ? 13.922 -30.672 -2.727 1 98.19 10 LEU B CA 1
ATOM 2529 C C . LEU B 1 10 ? 14.734 -29.859 -1.724 1 98.19 10 LEU B C 1
ATOM 2531 O O . LEU B 1 10 ? 14.57 -28.641 -1.618 1 98.19 10 LEU B O 1
ATOM 2535 N N . LEU B 1 11 ? 15.617 -30.516 -1.022 1 97.31 11 LEU B N 1
ATOM 2536 C CA . LEU B 1 11 ? 16.422 -29.891 0.025 1 97.31 11 LEU B CA 1
ATOM 2537 C C . LEU B 1 11 ? 17.359 -28.844 -0.563 1 97.31 11 LEU B C 1
ATOM 2539 O O . LEU B 1 11 ? 17.609 -27.797 0.047 1 97.31 11 LEU B O 1
ATOM 2543 N N . GLU B 1 12 ? 17.859 -29.125 -1.701 1 97.38 12 GLU B N 1
ATOM 2544 C CA . GLU B 1 12 ? 18.828 -28.219 -2.336 1 97.38 12 GLU B CA 1
ATOM 2545 C C . GLU B 1 12 ? 18.109 -27.016 -2.963 1 97.38 12 GLU B C 1
ATOM 2547 O O . GLU B 1 12 ? 18.641 -25.906 -2.955 1 97.38 12 GLU B O 1
ATOM 2552 N N . LEU B 1 13 ? 16.938 -27.219 -3.484 1 97.44 13 LEU B N 1
ATOM 2553 C CA . LEU B 1 13 ? 16.203 -26.203 -4.238 1 97.44 13 LEU B CA 1
ATOM 2554 C C . LEU B 1 13 ? 15.43 -25.281 -3.301 1 97.44 13 LEU B C 1
ATOM 2556 O O . LEU B 1 13 ? 15.25 -24.109 -3.59 1 97.44 13 LEU B O 1
ATOM 2560 N N . ALA B 1 14 ? 14.992 -25.75 -2.164 1 96.94 14 ALA B N 1
ATOM 2561 C CA . ALA B 1 14 ? 14.031 -25.109 -1.28 1 96.94 14 ALA B CA 1
ATOM 2562 C C . ALA B 1 14 ? 14.539 -23.734 -0.829 1 96.94 14 ALA B C 1
ATOM 2564 O O . ALA B 1 14 ? 13.773 -22.781 -0.767 1 96.94 14 ALA B O 1
ATOM 2565 N N . PRO B 1 15 ? 15.844 -23.609 -0.597 1 96.44 15 PRO B N 1
ATOM 2566 C CA . PRO B 1 15 ? 16.312 -22.312 -0.102 1 96.44 15 PRO B CA 1
ATOM 2567 C C . PRO B 1 15 ? 16.625 -21.328 -1.228 1 96.44 15 PRO B C 1
ATOM 2569 O O . PRO B 1 15 ? 16.875 -20.141 -0.968 1 96.44 15 PRO B O 1
ATOM 2572 N N . LEU B 1 16 ? 16.562 -21.734 -2.473 1 96.69 16 LEU B N 1
ATOM 2573 C CA . LEU B 1 16 ? 16.984 -20.906 -3.592 1 96.69 16 LEU B CA 1
ATOM 2574 C C . LEU B 1 16 ? 15.867 -19.938 -4.004 1 96.69 16 LEU B C 1
ATOM 2576 O O . LEU B 1 16 ? 14.766 -20.375 -4.344 1 96.69 16 LEU B O 1
ATOM 2580 N N . ALA B 1 17 ? 16.172 -18.734 -3.914 1 94.56 17 ALA B N 1
ATOM 2581 C CA . ALA B 1 17 ? 15.211 -17.703 -4.312 1 94.56 17 ALA B CA 1
ATOM 2582 C C . ALA B 1 17 ? 15.477 -17.234 -5.738 1 94.56 17 ALA B C 1
ATOM 2584 O O . ALA B 1 17 ? 16.641 -17.109 -6.152 1 94.56 17 ALA B O 1
ATOM 2585 N N . GLY B 1 18 ? 14.391 -16.891 -6.414 1 94.81 18 GLY B N 1
ATOM 2586 C CA . GLY B 1 18 ? 14.516 -16.297 -7.73 1 94.81 18 GLY B CA 1
ATOM 2587 C C . GLY B 1 18 ? 14.469 -17.312 -8.859 1 94.81 18 GLY B C 1
ATOM 2588 O O . GLY B 1 18 ? 15.086 -18.375 -8.766 1 94.81 18 GLY B O 1
ATOM 2589 N N . GLU B 1 19 ? 13.828 -17.016 -9.969 1 95.75 19 GLU B N 1
ATOM 2590 C CA . GLU B 1 19 ? 13.648 -17.922 -11.109 1 95.75 19 GLU B CA 1
ATOM 2591 C C . GLU B 1 19 ? 14.977 -18.188 -11.812 1 95.75 19 GLU B C 1
ATOM 2593 O O . GLU B 1 19 ? 15.211 -19.297 -12.289 1 95.75 19 GLU B O 1
ATOM 2598 N N . GLU B 1 20 ? 15.805 -17.156 -11.742 1 96.94 20 GLU B N 1
ATOM 2599 C CA . GLU B 1 20 ? 17.078 -17.328 -12.438 1 96.94 20 GLU B CA 1
ATOM 2600 C C . GLU B 1 20 ? 17.953 -18.359 -11.742 1 96.94 20 GLU B C 1
ATOM 2602 O O . GLU B 1 20 ? 18.469 -19.281 -12.375 1 96.94 20 GLU B O 1
ATOM 2607 N N . ALA B 1 21 ? 18.141 -18.156 -10.484 1 97.56 21 ALA B N 1
ATOM 2608 C CA . ALA B 1 21 ? 18.969 -19.094 -9.719 1 97.56 21 ALA B CA 1
ATOM 2609 C C . ALA B 1 21 ? 18.391 -20.5 -9.758 1 97.56 21 ALA B C 1
ATOM 2611 O O . ALA B 1 21 ? 19.141 -21.484 -9.852 1 97.56 21 ALA B O 1
ATOM 2612 N N . ARG B 1 22 ? 17.156 -20.625 -9.641 1 98.19 22 ARG B N 1
ATOM 2613 C CA . ARG B 1 22 ? 16.5 -21.938 -9.664 1 98.19 22 ARG B CA 1
ATOM 2614 C C . ARG B 1 22 ? 16.625 -22.578 -11.039 1 98.19 22 ARG B C 1
ATOM 2616 O O . ARG B 1 22 ? 16.812 -23.797 -11.141 1 98.19 22 ARG B O 1
ATOM 2623 N N . GLY B 1 23 ? 16.422 -21.766 -12.094 1 98.56 23 GLY B N 1
ATOM 2624 C CA . GLY B 1 23 ? 16.625 -22.266 -13.445 1 98.56 23 GLY B CA 1
ATOM 2625 C C . GLY B 1 23 ? 18.031 -22.781 -13.672 1 98.56 23 GLY B C 1
ATOM 2626 O O . GLY B 1 23 ? 18.219 -23.812 -14.32 1 98.56 23 GLY B O 1
ATOM 2627 N N . GLU B 1 24 ? 19.047 -22.016 -13.133 1 98.31 24 GLU B N 1
ATOM 2628 C CA . GLU B 1 24 ? 20.438 -22.438 -13.258 1 98.31 24 GLU B CA 1
ATOM 2629 C C . GLU B 1 24 ? 20.672 -23.766 -12.539 1 98.31 24 GLU B C 1
ATOM 2631 O O . GLU B 1 24 ? 21.406 -24.625 -13.031 1 98.31 24 GLU B O 1
ATOM 2636 N N . TYR B 1 25 ? 20.141 -23.828 -11.43 1 98.44 25 TYR B N 1
ATOM 2637 C CA . TYR B 1 25 ? 20.25 -25.078 -10.672 1 98.44 25 TYR B CA 1
ATOM 2638 C C . TYR B 1 25 ? 19.703 -26.25 -11.469 1 98.44 25 TYR B C 1
ATOM 2640 O O . TYR B 1 25 ? 20.375 -27.281 -11.609 1 98.44 25 TYR B O 1
ATOM 2648 N N . VAL B 1 26 ? 18.469 -26.109 -11.977 1 98.5 26 VAL B N 1
ATOM 2649 C CA . VAL B 1 26 ? 17.812 -27.188 -12.719 1 98.5 26 VAL B CA 1
ATOM 2650 C C . VAL B 1 26 ? 18.625 -27.531 -13.961 1 98.5 26 VAL B C 1
ATOM 2652 O O . VAL B 1 26 ? 18.844 -28.703 -14.258 1 98.5 26 VAL B O 1
ATOM 2655 N N . ALA B 1 27 ? 19.047 -26.531 -14.664 1 98.38 27 ALA B N 1
ATOM 2656 C CA . ALA B 1 27 ? 19.828 -26.75 -15.891 1 98.38 27 ALA B CA 1
ATOM 2657 C C . ALA B 1 27 ? 21.094 -27.547 -15.602 1 98.38 27 ALA B C 1
ATOM 2659 O O . ALA B 1 27 ? 21.5 -28.391 -16.406 1 98.38 27 ALA B O 1
ATOM 2660 N N . SER B 1 28 ? 21.719 -27.312 -14.5 1 97.94 28 SER B N 1
ATOM 2661 C CA . SER B 1 28 ? 22.969 -27.953 -14.156 1 97.94 28 SER B CA 1
ATOM 2662 C C . SER B 1 28 ? 22.766 -29.422 -13.812 1 97.94 28 SER B C 1
ATOM 2664 O O . SER B 1 28 ? 23.703 -30.219 -13.867 1 97.94 28 SER B O 1
ATOM 2666 N N . ARG B 1 29 ? 21.562 -29.797 -13.469 1 96.38 29 ARG B N 1
ATOM 2667 C CA . ARG B 1 29 ? 21.281 -31.156 -13.039 1 96.38 29 ARG B CA 1
ATOM 2668 C C . ARG B 1 29 ? 20.5 -31.922 -14.102 1 96.38 29 ARG B C 1
ATOM 2670 O O . ARG B 1 29 ? 20.156 -33.094 -13.906 1 96.38 29 ARG B O 1
ATOM 2677 N N . LEU B 1 30 ? 20.203 -31.312 -15.234 1 96.06 30 LEU B N 1
ATOM 2678 C CA . LEU B 1 30 ? 19.359 -31.875 -16.281 1 96.06 30 LEU B CA 1
ATOM 2679 C C . LEU B 1 30 ? 20.156 -32.125 -17.547 1 96.06 30 LEU B C 1
ATOM 2681 O O . LEU B 1 30 ? 20.312 -31.234 -18.391 1 96.06 30 LEU B O 1
ATOM 2685 N N . PRO B 1 31 ? 20.641 -33.344 -17.766 1 92.88 31 PRO B N 1
ATOM 2686 C CA . PRO B 1 31 ? 21.391 -33.625 -18.984 1 92.88 31 PRO B CA 1
ATOM 2687 C C . PRO B 1 31 ? 20.641 -33.219 -20.25 1 92.88 31 PRO B C 1
ATOM 2689 O O . PRO B 1 31 ? 19.469 -33.562 -20.406 1 92.88 31 PRO B O 1
ATOM 2692 N N . GLY B 1 32 ? 21.312 -32.5 -21.172 1 95.81 32 GLY B N 1
ATOM 2693 C CA . GLY B 1 32 ? 20.703 -32.062 -22.422 1 95.81 32 GLY B CA 1
ATOM 2694 C C . GLY B 1 32 ? 19.781 -30.875 -22.266 1 95.81 32 GLY B C 1
ATOM 2695 O O . GLY B 1 32 ? 18.953 -30.609 -23.141 1 95.81 32 GLY B O 1
ATOM 2696 N N . ALA B 1 33 ? 20.016 -30.188 -21.203 1 98.06 33 ALA B N 1
ATOM 2697 C CA . ALA B 1 33 ? 19.141 -29.062 -20.891 1 98.06 33 ALA B CA 1
ATOM 2698 C C . ALA B 1 33 ? 19.234 -27.969 -21.938 1 98.06 33 ALA B C 1
ATOM 2700 O O . ALA B 1 33 ? 20.312 -27.688 -22.453 1 98.06 33 ALA B O 1
ATOM 2701 N N . ARG B 1 34 ? 18.125 -27.438 -22.312 1 98.44 34 ARG B N 1
ATOM 2702 C CA . ARG B 1 34 ? 17.969 -26.234 -23.125 1 98.44 34 ARG B CA 1
ATOM 2703 C C . ARG B 1 34 ? 17.281 -25.125 -22.344 1 98.44 34 ARG B C 1
ATOM 2705 O O . ARG B 1 34 ? 16.547 -25.391 -21.391 1 98.44 34 ARG B O 1
ATOM 2712 N N . ARG B 1 35 ? 17.594 -23.906 -22.734 1 97.62 35 ARG B N 1
ATOM 2713 C CA . ARG B 1 35 ? 17 -22.75 -22.078 1 97.62 35 ARG B CA 1
ATOM 2714 C C . ARG B 1 35 ? 16.516 -21.734 -23.094 1 97.62 35 ARG B C 1
ATOM 2716 O O . ARG B 1 35 ? 17.141 -21.547 -24.141 1 97.62 35 ARG B O 1
ATOM 2723 N N . ASP B 1 36 ? 15.445 -21.141 -22.859 1 97.88 36 ASP B N 1
ATOM 2724 C CA . ASP B 1 36 ? 15 -20.094 -23.75 1 97.88 36 ASP B CA 1
ATOM 2725 C C . ASP B 1 36 ? 15.227 -18.703 -23.125 1 97.88 36 ASP B C 1
ATOM 2727 O O . ASP B 1 36 ? 15.797 -18.594 -22.047 1 97.88 36 ASP B O 1
ATOM 2731 N N . GLY B 1 37 ? 14.891 -17.672 -23.844 1 96.88 37 GLY B N 1
ATOM 2732 C CA . GLY B 1 37 ? 15.156 -16.297 -23.422 1 96.88 37 GLY B CA 1
ATOM 2733 C C . GLY B 1 37 ? 14.312 -15.859 -22.234 1 96.88 37 GLY B C 1
ATOM 2734 O O . GLY B 1 37 ? 14.664 -14.906 -21.547 1 96.88 37 GLY B O 1
ATOM 2735 N N . LEU B 1 38 ? 13.258 -16.547 -21.969 1 97.38 38 LEU B N 1
ATOM 2736 C CA . LEU B 1 38 ? 12.383 -16.219 -20.859 1 97.38 38 LEU B CA 1
ATOM 2737 C C . LEU B 1 38 ? 12.93 -16.766 -19.547 1 97.38 38 LEU B C 1
ATOM 2739 O O . LEU B 1 38 ? 12.586 -16.281 -18.469 1 97.38 38 LEU B O 1
ATOM 2743 N N . GLY B 1 39 ? 13.727 -17.797 -19.578 1 98.12 39 GLY B N 1
ATOM 2744 C CA . GLY B 1 39 ? 14.273 -18.453 -18.391 1 98.12 39 GLY B CA 1
ATOM 2745 C C . GLY B 1 39 ? 13.797 -19.891 -18.234 1 98.12 39 GLY B C 1
ATOM 2746 O O . GLY B 1 39 ? 14.172 -20.562 -17.266 1 98.12 39 GLY B O 1
ATOM 2747 N N . ASN B 1 40 ? 12.945 -20.391 -19.141 1 98.69 40 ASN B N 1
ATOM 2748 C CA . ASN B 1 40 ? 12.539 -21.797 -19.094 1 98.69 40 ASN B CA 1
ATOM 2749 C C . ASN B 1 40 ? 13.727 -22.734 -19.297 1 98.69 40 ASN B C 1
ATOM 2751 O O . ASN B 1 40 ? 14.68 -22.391 -20 1 98.69 40 ASN B O 1
ATOM 2755 N N . VAL B 1 41 ? 13.648 -23.891 -18.688 1 98.88 41 VAL B N 1
ATOM 2756 C CA . VAL B 1 41 ? 14.594 -24.969 -18.891 1 98.88 41 VAL B CA 1
ATOM 2757 C C . VAL B 1 41 ? 13.852 -26.25 -19.266 1 98.88 41 VAL B C 1
ATOM 2759 O O . VAL B 1 41 ? 12.789 -26.547 -18.719 1 98.88 41 VAL B O 1
ATOM 2762 N N . TRP B 1 42 ? 14.297 -26.938 -20.25 1 98.81 42 TRP B N 1
ATOM 2763 C CA . TRP B 1 42 ? 13.664 -28.203 -20.578 1 98.81 42 TRP B CA 1
ATOM 2764 C C . TRP B 1 42 ? 14.672 -29.188 -21.172 1 98.81 42 TRP B C 1
ATOM 2766 O O . TRP B 1 42 ? 15.781 -28.781 -21.547 1 98.81 42 TRP B O 1
ATOM 2776 N N . ALA B 1 43 ? 14.367 -30.438 -21.156 1 98.5 43 ALA B N 1
ATOM 2777 C CA . ALA B 1 43 ? 15.156 -31.484 -21.781 1 98.5 43 ALA B CA 1
ATOM 2778 C C . ALA B 1 43 ? 14.273 -32.656 -22.219 1 98.5 43 ALA B C 1
ATOM 2780 O O . ALA B 1 43 ? 13.219 -32.906 -21.625 1 98.5 43 ALA B O 1
ATOM 2781 N N . GLY B 1 44 ? 14.797 -33.344 -23.203 1 97 44 GLY B N 1
ATOM 2782 C CA . GLY B 1 44 ? 14.062 -34.469 -23.734 1 97 44 GLY B CA 1
ATOM 2783 C C . GLY B 1 44 ? 13.406 -34.188 -25.062 1 97 44 GLY B C 1
ATOM 2784 O O . GLY B 1 44 ? 13.453 -33.062 -25.562 1 97 44 GLY B O 1
ATOM 2785 N N . GLU B 1 45 ? 12.898 -35.25 -25.703 1 95.06 45 GLU B N 1
ATOM 2786 C CA . GLU B 1 45 ? 12.18 -35.188 -26.969 1 95.06 45 GLU B CA 1
ATOM 2787 C C . GLU B 1 45 ? 10.977 -36.125 -26.969 1 95.06 45 GLU B C 1
ATOM 2789 O O . GLU B 1 45 ? 11.062 -37.25 -26.484 1 95.06 45 GLU B O 1
ATOM 2794 N N . GLY B 1 46 ? 9.891 -35.562 -27.391 1 94.44 46 GLY B N 1
ATOM 2795 C CA . GLY B 1 46 ? 8.711 -36.406 -27.453 1 94.44 46 GLY B CA 1
ATOM 2796 C C . GLY B 1 46 ? 7.41 -35.625 -27.453 1 94.44 46 GLY B C 1
ATOM 2797 O O . GLY B 1 46 ? 7.414 -34.406 -27.594 1 94.44 46 GLY B O 1
ATOM 2798 N N . LYS B 1 47 ? 6.316 -36.406 -27.297 1 95.44 47 LYS B N 1
ATOM 2799 C CA . LYS B 1 47 ? 4.98 -35.844 -27.453 1 95.44 47 LYS B CA 1
ATOM 2800 C C . LYS B 1 47 ? 4.371 -35.469 -26.109 1 95.44 47 LYS B C 1
ATOM 2802 O O . LYS B 1 47 ? 3.395 -34.719 -26.047 1 95.44 47 LYS B O 1
ATOM 2807 N N . VAL B 1 48 ? 4.934 -36.062 -25.016 1 98.56 48 VAL B N 1
ATOM 2808 C CA . VAL B 1 48 ? 4.418 -35.75 -23.688 1 98.56 48 VAL B CA 1
ATOM 2809 C C . VAL B 1 48 ? 5.305 -34.719 -23.016 1 98.56 48 VAL B C 1
ATOM 2811 O O . VAL B 1 48 ? 6.512 -34.906 -22.859 1 98.56 48 VAL B O 1
ATOM 2814 N N . LEU B 1 49 ? 4.727 -33.594 -22.688 1 98.81 49 LEU B N 1
ATOM 2815 C CA . LEU B 1 49 ? 5.426 -32.531 -21.984 1 98.81 49 LEU B CA 1
ATOM 2816 C C . LEU B 1 49 ? 4.996 -32.469 -20.531 1 98.81 49 LEU B C 1
ATOM 2818 O O . LEU B 1 49 ? 3.807 -32.312 -20.234 1 98.81 49 LEU B O 1
ATOM 2822 N N . LEU B 1 50 ? 5.938 -32.719 -19.625 1 98.81 50 LEU B N 1
ATOM 2823 C CA . LEU B 1 50 ? 5.742 -32.469 -18.203 1 98.81 50 LEU B CA 1
ATOM 2824 C C . LEU B 1 50 ? 6.203 -31.062 -17.812 1 98.81 50 LEU B C 1
ATOM 2826 O O . LEU B 1 50 ? 7.25 -30.609 -18.281 1 98.81 50 LEU B O 1
ATOM 2830 N N . LEU B 1 51 ? 5.398 -30.375 -17.031 1 98.81 51 LEU B N 1
ATOM 2831 C CA . LEU B 1 51 ? 5.742 -29 -16.625 1 98.81 51 LEU B CA 1
ATOM 2832 C C . LEU B 1 51 ? 5.762 -28.875 -15.117 1 98.81 51 LEU B C 1
ATOM 2834 O O . LEU B 1 51 ? 4.879 -29.391 -14.43 1 98.81 51 LEU B O 1
ATOM 2838 N N . ALA B 1 52 ? 6.719 -28.234 -14.531 1 98.81 52 ALA B N 1
ATOM 2839 C CA . ALA B 1 52 ? 6.77 -27.719 -13.164 1 98.81 52 ALA B CA 1
ATOM 2840 C C . ALA B 1 52 ? 7.363 -26.312 -13.125 1 98.81 52 ALA B C 1
ATOM 2842 O O . ALA B 1 52 ? 8.352 -26.031 -13.812 1 98.81 52 ALA B O 1
ATOM 2843 N N . HIS B 1 53 ? 6.738 -25.406 -12.414 1 98.56 53 HIS B N 1
ATOM 2844 C CA . HIS B 1 53 ? 7.203 -24.031 -12.492 1 98.56 53 HIS B CA 1
ATOM 2845 C C . HIS B 1 53 ? 8.242 -23.734 -11.422 1 98.56 53 HIS B C 1
ATOM 2847 O O . HIS B 1 53 ? 8.203 -24.312 -10.336 1 98.56 53 HIS B O 1
ATOM 2853 N N . LEU B 1 54 ? 9.078 -22.75 -11.742 1 98.38 54 LEU B N 1
ATOM 2854 C CA . LEU B 1 54 ? 10.258 -22.438 -10.938 1 98.38 54 LEU B CA 1
ATOM 2855 C C . LEU B 1 54 ? 9.953 -21.328 -9.945 1 98.38 54 LEU B C 1
ATOM 2857 O O . LEU B 1 54 ? 10.625 -21.203 -8.914 1 98.38 54 LEU B O 1
ATOM 2861 N N . ASP B 1 55 ? 8.992 -20.5 -10.266 1 97 55 ASP B N 1
ATOM 2862 C CA . ASP B 1 55 ? 8.742 -19.328 -9.422 1 97 55 ASP B CA 1
ATOM 2863 C C . ASP B 1 55 ? 7.875 -19.688 -8.219 1 97 55 ASP B C 1
ATOM 2865 O O . ASP B 1 55 ? 7.219 -20.734 -8.219 1 97 55 ASP B O 1
ATOM 2869 N N . THR B 1 56 ? 7.965 -18.906 -7.227 1 95.31 56 THR B N 1
ATOM 2870 C CA . THR B 1 56 ? 7.203 -19.047 -5.992 1 95.31 56 THR B CA 1
ATOM 2871 C C . THR B 1 56 ? 6.469 -17.75 -5.656 1 95.31 56 THR B C 1
ATOM 2873 O O . THR B 1 56 ? 6.844 -16.688 -6.125 1 95.31 56 THR B O 1
ATOM 2876 N N . VAL B 1 57 ? 5.445 -17.844 -4.879 1 94.62 57 VAL B N 1
ATOM 2877 C CA . VAL B 1 57 ? 4.68 -16.672 -4.488 1 94.62 57 VAL B CA 1
ATOM 2878 C C . VAL B 1 57 ? 5.453 -15.875 -3.438 1 94.62 57 VAL B C 1
ATOM 2880 O O . VAL B 1 57 ? 5.676 -14.68 -3.598 1 94.62 57 VAL B O 1
ATOM 2883 N N . LEU B 1 58 ? 5.781 -16.562 -2.336 1 94 58 LEU B N 1
ATOM 2884 C CA . LEU B 1 58 ? 6.605 -15.945 -1.305 1 94 58 LEU B CA 1
ATOM 2885 C C . LEU B 1 58 ? 8.078 -16.266 -1.522 1 94 58 LEU B C 1
ATOM 2887 O O . LEU B 1 58 ? 8.422 -17.328 -2.053 1 94 58 LEU B O 1
ATOM 2891 N N . PRO B 1 59 ? 8.93 -15.375 -1.124 1 93.5 59 PRO B N 1
ATOM 2892 C CA . PRO B 1 59 ? 10.352 -15.711 -1.205 1 93.5 59 PRO B CA 1
ATOM 2893 C C . PRO B 1 59 ? 10.727 -16.938 -0.374 1 93.5 59 PRO B C 1
ATOM 2895 O O . PRO B 1 59 ? 10.367 -17.016 0.805 1 93.5 59 PRO B O 1
ATOM 2898 N N . PRO B 1 60 ? 11.43 -17.797 -0.951 1 95.62 60 PRO B N 1
ATOM 2899 C CA . PRO B 1 60 ? 11.82 -19 -0.213 1 95.62 60 PRO B CA 1
ATOM 2900 C C . PRO B 1 60 ? 12.742 -18.688 0.965 1 95.62 60 PRO B C 1
ATOM 2902 O O . PRO B 1 60 ? 13.422 -17.656 0.974 1 95.62 60 PRO B O 1
ATOM 2905 N N . LYS B 1 61 ? 12.648 -19.516 1.948 1 94.31 61 LYS B N 1
ATOM 2906 C CA . LYS B 1 61 ? 13.539 -19.531 3.104 1 94.31 61 LYS B CA 1
ATOM 2907 C C . LYS B 1 61 ? 14.102 -20.922 3.348 1 94.31 61 LYS B C 1
ATOM 2909 O O . LYS B 1 61 ? 13.562 -21.906 2.83 1 94.31 61 LYS B O 1
ATOM 2914 N N . PRO B 1 62 ? 15.18 -21 4.125 1 94.94 62 PRO B N 1
ATOM 2915 C CA . PRO B 1 62 ? 15.648 -22.328 4.508 1 94.94 62 PRO B CA 1
ATOM 2916 C C . PRO B 1 62 ? 14.586 -23.141 5.23 1 94.94 62 PRO B C 1
ATOM 2918 O O . PRO B 1 62 ? 13.961 -22.656 6.18 1 94.94 62 PRO B O 1
ATOM 2921 N N . PRO B 1 63 ? 14.406 -24.328 4.738 1 96.81 63 PRO B N 1
ATOM 2922 C CA . PRO B 1 63 ? 13.344 -25.125 5.363 1 96.81 63 PRO B CA 1
ATOM 2923 C C . PRO B 1 63 ? 13.688 -25.547 6.793 1 96.81 63 PRO B C 1
ATOM 2925 O O . PRO B 1 63 ? 14.859 -25.766 7.109 1 96.81 63 PRO B O 1
ATOM 2928 N N . ARG B 1 64 ? 12.68 -25.609 7.629 1 97.19 64 ARG B N 1
ATOM 2929 C CA . ARG B 1 64 ? 12.773 -26.125 8.992 1 97.19 64 ARG B CA 1
ATOM 2930 C C . ARG B 1 64 ? 12.062 -27.469 9.117 1 97.19 64 ARG B C 1
ATOM 2932 O O . ARG B 1 64 ? 10.922 -27.609 8.672 1 97.19 64 ARG B O 1
ATOM 2939 N N . ARG B 1 65 ? 12.727 -28.422 9.75 1 97.56 65 ARG B N 1
ATOM 2940 C CA . ARG B 1 65 ? 12.133 -29.734 9.945 1 97.56 65 ARG B CA 1
ATOM 2941 C C . ARG B 1 65 ? 11.406 -29.812 11.281 1 97.56 65 ARG B C 1
ATOM 2943 O O . ARG B 1 65 ? 11.961 -29.453 12.32 1 97.56 65 ARG B O 1
ATOM 2950 N N . VAL B 1 66 ? 10.234 -30.172 11.25 1 97.94 66 VAL B N 1
ATOM 2951 C CA . VAL B 1 66 ? 9.445 -30.469 12.43 1 97.94 66 VAL B CA 1
ATOM 2952 C C . VAL B 1 66 ? 8.82 -31.859 12.289 1 97.94 66 VAL B C 1
ATOM 2954 O O . VAL B 1 66 ? 7.84 -32.031 11.562 1 97.94 66 VAL B O 1
ATOM 2957 N N . GLY B 1 67 ? 9.398 -32.875 12.992 1 97.94 67 GLY B N 1
ATOM 2958 C CA . GLY B 1 67 ? 8.992 -34.25 12.734 1 97.94 67 GLY B CA 1
ATOM 2959 C C . GLY B 1 67 ? 9.32 -34.719 11.336 1 97.94 67 GLY B C 1
ATOM 2960 O O . GLY B 1 67 ? 10.461 -34.625 10.891 1 97.94 67 GLY B O 1
ATOM 2961 N N . GLU B 1 68 ? 8.289 -35.188 10.664 1 98.12 68 GLU B N 1
ATOM 2962 C CA . GLU B 1 68 ? 8.492 -35.688 9.32 1 98.12 68 GLU B CA 1
ATOM 2963 C C . GLU B 1 68 ? 8.211 -34.625 8.266 1 98.12 68 GLU B C 1
ATOM 2965 O O . GLU B 1 68 ? 8.383 -34.875 7.066 1 98.12 68 GLU B O 1
ATOM 2970 N N . ARG B 1 69 ? 7.836 -33.438 8.727 1 98.56 69 ARG B N 1
ATOM 2971 C CA . ARG B 1 69 ? 7.449 -32.375 7.797 1 98.56 69 ARG B CA 1
ATOM 2972 C C . ARG B 1 69 ? 8.57 -31.359 7.625 1 98.56 69 ARG B C 1
ATOM 2974 O O . ARG B 1 69 ? 9.367 -31.141 8.539 1 98.56 69 ARG B O 1
ATOM 2981 N N . LEU B 1 70 ? 8.664 -30.828 6.48 1 98.44 70 LEU B N 1
ATOM 2982 C CA . LEU B 1 70 ? 9.523 -29.703 6.168 1 98.44 70 LEU B CA 1
ATOM 2983 C C . LEU B 1 70 ? 8.703 -28.438 5.949 1 98.44 70 LEU B C 1
ATOM 2985 O O . LEU B 1 70 ? 7.773 -28.422 5.133 1 98.44 70 LEU B O 1
ATOM 2989 N N . TYR B 1 71 ? 9.078 -27.391 6.695 1 98.56 71 TYR B N 1
ATOM 2990 C CA . TYR B 1 71 ? 8.336 -26.125 6.633 1 98.56 71 TYR B CA 1
ATOM 2991 C C . TYR B 1 71 ? 9.172 -25.031 5.977 1 98.56 71 TYR B C 1
ATOM 2993 O O . TYR B 1 71 ? 10.328 -24.828 6.348 1 98.56 71 TYR B O 1
ATOM 3001 N N . ALA B 1 72 ? 8.625 -24.359 4.969 1 98.12 72 ALA B N 1
ATOM 3002 C CA . ALA B 1 72 ? 9.195 -23.172 4.344 1 98.12 72 ALA B CA 1
ATOM 3003 C C . ALA B 1 72 ? 8.25 -22.594 3.291 1 98.12 72 ALA B C 1
ATOM 3005 O O . ALA B 1 72 ? 7.566 -23.344 2.588 1 98.12 72 ALA B O 1
ATOM 3006 N N . PRO B 1 73 ? 8.242 -21.281 3.156 1 96.44 73 PRO B N 1
ATOM 3007 C CA . PRO B 1 73 ? 7.484 -20.75 2.02 1 96.44 73 PRO B CA 1
ATOM 3008 C C . PRO B 1 73 ? 7.965 -21.297 0.68 1 96.44 73 PRO B C 1
ATOM 3010 O O . PRO B 1 73 ? 9.172 -21.312 0.411 1 96.44 73 PRO B O 1
ATOM 3013 N N . GLY B 1 74 ? 7 -21.797 -0.145 1 96.25 74 GLY B N 1
ATOM 3014 C CA . GLY B 1 74 ? 7.332 -22.25 -1.486 1 96.25 74 GLY B CA 1
ATOM 3015 C C . GLY B 1 74 ? 7.906 -23.656 -1.519 1 96.25 74 GLY B C 1
ATOM 3016 O O . GLY B 1 74 ? 8.203 -24.188 -2.592 1 96.25 74 GLY B O 1
ATOM 3017 N N . VAL B 1 75 ? 8.062 -24.328 -0.367 1 98.06 75 VAL B N 1
ATOM 3018 C CA . VAL B 1 75 ? 8.688 -25.641 -0.307 1 98.06 75 VAL B CA 1
ATOM 3019 C C . VAL B 1 75 ? 7.836 -26.656 -1.072 1 98.06 75 VAL B C 1
ATOM 3021 O O . VAL B 1 75 ? 8.367 -27.594 -1.67 1 98.06 75 VAL B O 1
ATOM 3024 N N . GLY B 1 76 ? 6.598 -26.5 -1.047 1 97.5 76 GLY B N 1
ATOM 3025 C CA . GLY B 1 76 ? 5.684 -27.328 -1.818 1 97.5 76 GLY B CA 1
ATOM 3026 C C . GLY B 1 76 ? 5.43 -26.797 -3.217 1 97.5 76 GLY B C 1
ATOM 3027 O O . GLY B 1 76 ? 6.004 -27.297 -4.188 1 97.5 76 GLY B O 1
ATOM 3028 N N . ASP B 1 77 ? 4.727 -25.734 -3.32 1 96.25 77 ASP B N 1
ATOM 3029 C CA . ASP B 1 77 ? 4.309 -25.094 -4.559 1 96.25 77 ASP B CA 1
ATOM 3030 C C . ASP B 1 77 ? 5.387 -24.141 -5.078 1 96.25 77 ASP B C 1
ATOM 3032 O O . ASP B 1 77 ? 5.5 -23 -4.609 1 96.25 77 ASP B O 1
ATOM 3036 N N . ASN B 1 78 ? 6.141 -24.453 -6.02 1 97.38 78 ASN B N 1
ATOM 3037 C CA . ASN B 1 78 ? 6.113 -25.734 -6.727 1 97.38 78 ASN B CA 1
ATOM 3038 C C . ASN B 1 78 ? 7.477 -26.422 -6.707 1 97.38 78 ASN B C 1
ATOM 3040 O O . ASN B 1 78 ? 7.883 -27.031 -7.695 1 97.38 78 ASN B O 1
ATOM 3044 N N . THR B 1 79 ? 8.172 -26.156 -5.598 1 98.38 79 THR B N 1
ATOM 3045 C CA . THR B 1 79 ? 9.5 -26.734 -5.445 1 98.38 79 THR B CA 1
ATOM 3046 C C . THR B 1 79 ? 9.438 -28.25 -5.445 1 98.38 79 THR B C 1
ATOM 3048 O O . THR B 1 79 ? 10.312 -28.922 -5.996 1 98.38 79 THR B O 1
ATOM 3051 N N . SER B 1 80 ? 8.445 -28.781 -4.82 1 98.69 80 SER B N 1
ATOM 3052 C CA . SER B 1 80 ? 8.281 -30.234 -4.77 1 98.69 80 SER B CA 1
ATOM 3053 C C . SER B 1 80 ? 8.047 -30.812 -6.16 1 98.69 80 SER B C 1
ATOM 3055 O O . SER B 1 80 ? 8.578 -31.875 -6.496 1 98.69 80 SER B O 1
ATOM 3057 N N . GLY B 1 81 ? 7.188 -30.141 -6.973 1 98.69 81 GLY B N 1
ATOM 3058 C CA . GLY B 1 81 ? 7 -30.578 -8.344 1 98.69 81 GLY B CA 1
ATOM 3059 C C . GLY B 1 81 ? 8.281 -30.562 -9.156 1 98.69 81 GLY B C 1
ATOM 3060 O O . GLY B 1 81 ? 8.555 -31.484 -9.922 1 98.69 81 GLY B O 1
ATOM 3061 N N . VAL B 1 82 ? 9.047 -29.531 -8.953 1 98.81 82 VAL B N 1
ATOM 3062 C CA . VAL B 1 82 ? 10.328 -29.406 -9.641 1 98.81 82 VAL B CA 1
ATOM 3063 C C . VAL B 1 82 ? 11.258 -30.547 -9.234 1 98.81 82 VAL B C 1
ATOM 3065 O O . VAL B 1 82 ? 11.906 -31.156 -10.086 1 98.81 82 VAL B O 1
ATOM 3068 N N . ALA B 1 83 ? 11.328 -30.812 -7.949 1 98.62 83 ALA B N 1
ATOM 3069 C CA . ALA B 1 83 ? 12.203 -31.844 -7.426 1 98.62 83 ALA B CA 1
ATOM 3070 C C . ALA B 1 83 ? 11.836 -33.219 -8.008 1 98.62 83 ALA B C 1
ATOM 3072 O O . ALA B 1 83 ? 12.711 -33.969 -8.406 1 98.62 83 ALA B O 1
ATOM 3073 N N . VAL B 1 84 ? 10.562 -33.531 -8.039 1 98.62 84 VAL B N 1
ATOM 3074 C CA . VAL B 1 84 ? 10.102 -34.812 -8.555 1 98.62 84 VAL B CA 1
ATOM 3075 C C . VAL B 1 84 ? 10.43 -34.938 -10.047 1 98.62 84 VAL B C 1
ATOM 3077 O O . VAL B 1 84 ? 10.945 -35.938 -10.508 1 98.62 84 VAL B O 1
ATOM 3080 N N . LEU B 1 85 ? 10.086 -33.875 -10.797 1 98.25 85 LEU B N 1
ATOM 3081 C CA . LEU B 1 85 ? 10.344 -33.875 -12.227 1 98.25 85 LEU B CA 1
ATOM 3082 C C . LEU B 1 85 ? 11.828 -34.031 -12.516 1 98.25 85 LEU B C 1
ATOM 3084 O O . LEU B 1 85 ? 12.211 -34.781 -13.422 1 98.25 85 LEU B O 1
ATOM 3088 N N . LEU B 1 86 ? 12.633 -33.312 -11.75 1 97.56 86 LEU B N 1
ATOM 3089 C CA . LEU B 1 86 ? 14.078 -33.375 -11.922 1 97.56 86 LEU B CA 1
ATOM 3090 C C . LEU B 1 86 ? 14.609 -34.75 -11.617 1 97.56 86 LEU B C 1
ATOM 3092 O O . LEU B 1 86 ? 15.625 -35.188 -12.188 1 97.56 86 LEU B O 1
ATOM 3096 N N . SER B 1 87 ? 14 -35.5 -10.75 1 97.56 87 SER B N 1
ATOM 3097 C CA . SER B 1 87 ? 14.477 -36.812 -10.281 1 97.56 87 SER B CA 1
ATOM 3098 C C . SER B 1 87 ? 14.188 -37.906 -11.305 1 97.56 87 SER B C 1
ATOM 3100 O O . SER B 1 87 ? 14.742 -39 -11.219 1 97.56 87 SER B O 1
ATOM 3102 N N . LEU B 1 88 ? 13.328 -37.656 -12.281 1 96.94 88 LEU B N 1
ATOM 3103 C CA . LEU B 1 88 ? 12.984 -38.656 -13.289 1 96.94 88 LEU B CA 1
ATOM 3104 C C . LEU B 1 88 ? 14.18 -38.938 -14.195 1 96.94 88 LEU B C 1
ATOM 3106 O O . LEU B 1 88 ? 14.961 -38.031 -14.492 1 96.94 88 LEU B O 1
ATOM 3110 N N . PRO B 1 89 ? 14.281 -40.156 -14.656 1 94.38 89 PRO B N 1
ATOM 3111 C CA . PRO B 1 89 ? 15.281 -40.438 -15.688 1 94.38 89 PRO B CA 1
ATOM 3112 C C . PRO B 1 89 ? 14.883 -39.906 -17.062 1 94.38 89 PRO B C 1
ATOM 3114 O O . PRO B 1 89 ? 13.75 -39.438 -17.25 1 94.38 89 PRO B O 1
ATOM 3117 N N . GLU B 1 90 ? 15.875 -39.844 -17.938 1 94.25 90 GLU B N 1
ATOM 3118 C CA . GLU B 1 90 ? 15.508 -39.594 -19.328 1 94.25 90 GLU B CA 1
ATOM 3119 C C . GLU B 1 90 ? 14.578 -40.656 -19.859 1 94.25 90 GLU B C 1
ATOM 3121 O O . GLU B 1 90 ? 14.867 -41.844 -19.766 1 94.25 90 GLU B O 1
ATOM 3126 N N . LEU B 1 91 ? 13.484 -40.25 -20.312 1 94.69 91 LEU B N 1
ATOM 3127 C CA . LEU B 1 91 ? 12.484 -41.188 -20.828 1 94.69 91 LEU B CA 1
ATOM 3128 C C . LEU B 1 91 ? 12.148 -40.844 -22.281 1 94.69 91 LEU B C 1
ATOM 3130 O O . LEU B 1 91 ? 11.836 -39.688 -22.609 1 94.69 91 LEU B O 1
ATOM 3134 N N . PRO B 1 92 ? 12.242 -41.875 -23.141 1 94.62 92 PRO B N 1
ATOM 3135 C CA . PRO B 1 92 ? 11.828 -41.625 -24.516 1 94.62 92 PRO B CA 1
ATOM 3136 C C . PRO B 1 92 ? 10.391 -41.125 -24.625 1 94.62 92 PRO B C 1
ATOM 3138 O O . PRO B 1 92 ? 9.508 -41.656 -23.938 1 94.62 92 PRO B O 1
ATOM 3141 N N . GLY B 1 93 ? 10.203 -40.062 -25.438 1 96.81 93 GLY B N 1
ATOM 3142 C CA . GLY B 1 93 ? 8.859 -39.562 -25.688 1 96.81 93 GLY B CA 1
ATOM 3143 C C . GLY B 1 93 ? 8.414 -38.5 -24.688 1 96.81 93 GLY B C 1
ATOM 3144 O O . GLY B 1 93 ? 7.316 -37.938 -24.812 1 96.81 93 GLY B O 1
ATOM 3145 N N . VAL B 1 94 ? 9.328 -38.25 -23.734 1 98 94 VAL B N 1
ATOM 3146 C CA . VAL B 1 94 ? 8.938 -37.375 -22.656 1 98 94 VAL B CA 1
ATOM 3147 C C . VAL B 1 94 ? 9.867 -36.156 -22.625 1 98 94 VAL B C 1
ATOM 3149 O O . VAL B 1 94 ? 11.086 -36.312 -22.688 1 98 94 VAL B O 1
ATOM 3152 N N . VAL B 1 95 ? 9.32 -34.969 -22.625 1 98.56 95 VAL B N 1
ATOM 3153 C CA . VAL B 1 95 ? 10.055 -33.719 -22.375 1 98.56 95 VAL B CA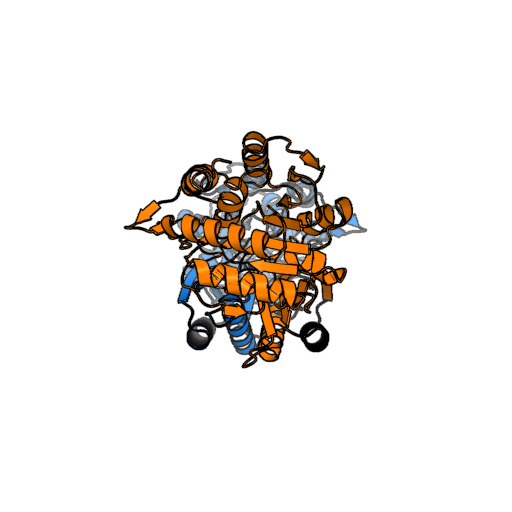 1
ATOM 3154 C C . VAL B 1 95 ? 9.781 -33.219 -20.953 1 98.56 95 VAL B C 1
ATOM 3156 O O . VAL B 1 95 ? 8.625 -33.156 -20.531 1 98.56 95 VAL B O 1
ATOM 3159 N N . ARG B 1 96 ? 10.766 -32.938 -20.141 1 98.56 96 ARG B N 1
ATOM 3160 C CA . ARG B 1 96 ? 10.656 -32.312 -18.844 1 98.56 96 ARG B CA 1
ATOM 3161 C C . ARG B 1 96 ? 10.898 -30.812 -18.938 1 98.56 96 ARG B C 1
ATOM 3163 O O . ARG B 1 96 ? 11.984 -30.375 -19.344 1 98.56 96 ARG B O 1
ATOM 3170 N N . GLY B 1 97 ? 9.883 -30.062 -18.672 1 98.75 97 GLY B N 1
ATOM 3171 C CA . GLY B 1 97 ? 9.969 -28.609 -18.766 1 98.75 97 GLY B CA 1
ATOM 3172 C C . GLY B 1 97 ? 9.812 -27.906 -17.422 1 98.75 97 GLY B C 1
ATOM 3173 O O . GLY B 1 97 ? 8.953 -28.297 -16.625 1 98.75 97 GLY B O 1
ATOM 3174 N N . PHE B 1 98 ? 10.648 -26.969 -17.156 1 98.88 98 PHE B N 1
ATOM 3175 C CA . PHE B 1 98 ? 10.648 -26.125 -15.977 1 98.88 98 PHE B CA 1
ATOM 3176 C C . PHE B 1 98 ? 10.406 -24.656 -16.344 1 98.88 98 PHE B C 1
ATOM 3178 O O . PHE B 1 98 ? 11.219 -24.047 -17.047 1 98.88 98 PHE B O 1
ATOM 3185 N N . THR B 1 99 ? 9.242 -24.078 -15.898 1 98.75 99 THR B N 1
ATOM 3186 C CA . THR B 1 99 ? 8.742 -22.828 -16.484 1 98.75 99 THR B CA 1
ATOM 3187 C C . THR B 1 99 ? 8.883 -21.672 -15.508 1 98.75 99 THR B C 1
ATOM 3189 O O . THR B 1 99 ? 9.047 -21.891 -14.305 1 98.75 99 THR B O 1
ATOM 3192 N N . VAL B 1 100 ? 8.891 -20.484 -16.031 1 98.12 100 VAL B N 1
ATOM 3193 C CA . VAL B 1 100 ? 8.992 -19.234 -15.258 1 98.12 100 VAL B CA 1
ATOM 3194 C C . VAL B 1 100 ? 7.727 -18.406 -15.461 1 98.12 100 VAL B C 1
ATOM 3196 O O . VAL B 1 100 ? 7 -18.594 -16.438 1 98.12 100 VAL B O 1
ATOM 3199 N N . GLY B 1 101 ? 7.477 -17.469 -14.492 1 96.69 101 GLY B N 1
ATOM 3200 C CA . GLY B 1 101 ? 6.406 -16.5 -14.656 1 96.69 101 GLY B CA 1
ATOM 3201 C C . GLY B 1 101 ? 5.023 -17.109 -14.555 1 96.69 101 GLY B C 1
ATOM 3202 O O . GLY B 1 101 ? 4.145 -16.797 -15.359 1 96.69 101 GLY B O 1
ATOM 3203 N N . GLU B 1 102 ? 4.832 -17.984 -13.57 1 96.56 102 GLU B N 1
ATOM 3204 C CA . GLU B 1 102 ? 3.564 -18.703 -13.445 1 96.56 102 GLU B CA 1
ATOM 3205 C C . GLU B 1 102 ? 2.754 -18.172 -12.266 1 96.56 102 GLU B C 1
ATOM 3207 O O . GLU B 1 102 ? 1.523 -18.234 -12.266 1 96.56 102 GLU B O 1
ATOM 3212 N N . GLU B 1 103 ? 3.41 -17.578 -11.242 1 93.56 103 GLU B N 1
ATOM 3213 C CA . GLU B 1 103 ? 2.74 -17.125 -10.031 1 93.56 103 GLU B CA 1
ATOM 3214 C C . GLU B 1 103 ? 2.559 -15.602 -10.047 1 93.56 103 GLU B C 1
ATOM 3216 O O . GLU B 1 103 ? 3.158 -14.914 -10.875 1 93.56 103 GLU B O 1
ATOM 3221 N N . GLY B 1 104 ? 1.63 -15.109 -9.148 1 91.31 104 GLY B N 1
ATOM 3222 C CA . GLY B 1 104 ? 1.389 -13.672 -9.133 1 91.31 104 GLY B CA 1
ATOM 3223 C C . GLY B 1 104 ? 0.815 -13.148 -10.43 1 91.31 104 GLY B C 1
ATOM 3224 O O . GLY B 1 104 ? -0.191 -13.656 -10.922 1 91.31 104 GLY B O 1
ATOM 3225 N N . LEU B 1 105 ? 1.499 -12.164 -10.953 1 89.38 105 LEU B N 1
ATOM 3226 C CA . LEU B 1 105 ? 1.021 -11.578 -12.203 1 89.38 105 LEU B CA 1
ATOM 3227 C C . LEU B 1 105 ? 1.532 -12.375 -13.398 1 89.38 105 LEU B C 1
ATOM 3229 O O . LEU B 1 105 ? 1.336 -11.969 -14.547 1 89.38 105 LEU B O 1
ATOM 3233 N N . GLY B 1 106 ? 2.105 -13.453 -12.898 1 85.06 106 GLY B N 1
ATOM 3234 C CA . GLY B 1 106 ? 2.455 -14.336 -14 1 85.06 106 GLY B CA 1
ATOM 3235 C C . GLY B 1 106 ? 1.246 -14.969 -14.656 1 85.06 106 GLY B C 1
ATOM 3236 O O . GLY B 1 106 ? 0.243 -15.25 -14 1 85.06 106 GLY B O 1
ATOM 3237 N N . ASN B 1 107 ? 1.089 -15.133 -15.844 1 93.69 107 ASN B N 1
ATOM 3238 C CA . ASN B 1 107 ? -0.025 -15.531 -16.703 1 93.69 107 ASN B CA 1
ATOM 3239 C C . ASN B 1 107 ? 0.385 -16.609 -17.688 1 93.69 107 ASN B C 1
ATOM 3241 O O . ASN B 1 107 ? 0.22 -16.453 -18.906 1 93.69 107 ASN B O 1
ATOM 3245 N N . LEU B 1 108 ? 0.957 -17.641 -17.094 1 97.44 108 LEU B N 1
ATOM 3246 C CA . LEU B 1 108 ? 1.356 -18.797 -17.891 1 97.44 108 LEU B CA 1
ATOM 3247 C C . LEU B 1 108 ? 2.465 -18.406 -18.875 1 97.44 108 LEU B C 1
ATOM 3249 O O . LEU B 1 108 ? 2.547 -18.969 -19.969 1 97.44 108 LEU B O 1
ATOM 3253 N N . LYS B 1 109 ? 3.262 -17.422 -18.484 1 97.38 109 LYS B N 1
ATOM 3254 C CA . LYS B 1 109 ? 4.281 -16.891 -19.391 1 97.38 109 LYS B CA 1
ATOM 3255 C C . LYS B 1 109 ? 5.195 -18.016 -19.891 1 97.38 109 LYS B C 1
ATOM 3257 O O . LYS B 1 109 ? 5.332 -18.203 -21.109 1 97.38 109 LYS B O 1
ATOM 3262 N N . GLY B 1 110 ? 5.746 -18.75 -19.047 1 98.5 110 GLY B N 1
ATOM 3263 C CA . GLY B 1 110 ? 6.672 -19.797 -19.422 1 98.5 110 GLY B CA 1
ATOM 3264 C C . GLY B 1 110 ? 5.988 -20.984 -20.078 1 98.5 110 GLY B C 1
ATOM 3265 O O . GLY B 1 110 ? 6.473 -21.516 -21.078 1 98.5 110 GLY B O 1
ATOM 3266 N N . ALA B 1 111 ? 4.906 -21.406 -19.516 1 98.69 111 ALA B N 1
ATOM 3267 C CA . ALA B 1 111 ? 4.191 -22.578 -20.016 1 98.69 111 ALA B CA 1
ATOM 3268 C C . ALA B 1 111 ? 3.689 -22.359 -21.438 1 98.69 111 ALA B C 1
ATOM 3270 O O . ALA B 1 111 ? 3.807 -23.234 -22.281 1 98.69 111 ALA B O 1
ATOM 3271 N N . ARG B 1 112 ? 3.107 -21.219 -21.703 1 98.69 112 ARG B N 1
ATOM 3272 C CA . ARG B 1 112 ? 2.645 -20.891 -23.047 1 98.69 112 ARG B CA 1
ATOM 3273 C C . ARG B 1 112 ? 3.795 -20.938 -24.047 1 98.69 112 ARG B C 1
ATOM 3275 O O . ARG B 1 112 ? 3.645 -21.484 -25.141 1 98.69 112 ARG B O 1
ATOM 3282 N N . ALA B 1 113 ? 4.926 -20.391 -23.625 1 98.62 113 ALA B N 1
ATOM 3283 C CA . ALA B 1 113 ? 6.086 -20.359 -24.516 1 98.62 113 ALA B CA 1
ATOM 3284 C C . ALA B 1 113 ? 6.562 -21.766 -24.844 1 98.62 113 ALA B C 1
ATOM 3286 O O . ALA B 1 113 ? 6.863 -22.078 -26 1 98.62 113 ALA B O 1
ATOM 3287 N N . LEU B 1 114 ? 6.625 -22.641 -23.875 1 98.44 114 LEU B N 1
ATOM 3288 C CA . LEU B 1 114 ? 7.117 -24 -24.094 1 98.44 114 LEU B CA 1
ATOM 3289 C C . LEU B 1 114 ? 6.133 -24.812 -24.922 1 98.44 114 LEU B C 1
ATOM 3291 O O . LEU B 1 114 ? 6.535 -25.594 -25.781 1 98.44 114 LEU B O 1
ATOM 3295 N N . VAL B 1 115 ? 4.871 -24.672 -24.594 1 98.69 115 VAL B N 1
ATOM 3296 C CA . VAL B 1 115 ? 3.855 -25.391 -25.344 1 98.69 115 VAL B CA 1
ATOM 3297 C C . VAL B 1 115 ? 3.891 -24.969 -26.812 1 98.69 115 VAL B C 1
ATOM 3299 O O . VAL B 1 115 ? 3.762 -25.797 -27.719 1 98.69 115 VAL B O 1
ATOM 3302 N N . GLU B 1 116 ? 4 -23.672 -27 1 98.44 116 GLU B N 1
ATOM 3303 C CA . GLU B 1 116 ? 4.082 -23.156 -28.359 1 98.44 116 GLU B CA 1
ATOM 3304 C C . GLU B 1 116 ? 5.32 -23.703 -29.078 1 98.44 116 GLU B C 1
ATOM 3306 O O . GLU B 1 116 ? 5.238 -24.125 -30.219 1 98.44 116 GLU B O 1
ATOM 3311 N N . ALA B 1 117 ? 6.41 -23.672 -28.469 1 97.88 117 ALA B N 1
ATOM 3312 C CA . ALA B 1 117 ? 7.688 -24.031 -29.078 1 97.88 117 ALA B CA 1
ATOM 3313 C C . ALA B 1 117 ? 7.762 -25.531 -29.359 1 97.88 117 ALA B C 1
ATOM 3315 O O . ALA B 1 117 ? 8.336 -25.953 -30.359 1 97.88 117 ALA B O 1
ATOM 3316 N N . LEU B 1 118 ? 7.219 -26.359 -28.453 1 98.25 118 LEU B N 1
ATOM 3317 C CA . LEU B 1 118 ? 7.457 -27.797 -28.516 1 98.25 118 LEU B CA 1
ATOM 3318 C C . LEU B 1 118 ? 6.281 -28.516 -29.156 1 98.25 118 LEU B C 1
ATOM 3320 O O . LEU B 1 118 ? 6.406 -29.672 -29.578 1 98.25 118 LEU B O 1
ATOM 3324 N N . SER B 1 119 ? 5.125 -27.906 -29.203 1 97.81 119 SER B N 1
ATOM 3325 C CA . SER B 1 119 ? 3.906 -28.453 -29.797 1 97.81 119 SER B CA 1
ATOM 3326 C C . SER B 1 119 ? 3.652 -29.875 -29.312 1 97.81 119 SER B C 1
ATOM 3328 O O . SER B 1 119 ? 3.494 -30.797 -30.125 1 97.81 119 SER B O 1
ATOM 3330 N N . PRO B 1 120 ? 3.562 -30.078 -28.016 1 98.62 120 PRO B N 1
ATOM 3331 C CA . PRO B 1 120 ? 3.324 -31.422 -27.469 1 98.62 120 PRO B CA 1
ATOM 3332 C C . PRO B 1 120 ? 1.933 -31.953 -27.812 1 98.62 120 PRO B C 1
ATOM 3334 O O . PRO B 1 120 ? 1.046 -31.188 -28.188 1 98.62 120 PRO B O 1
ATOM 3337 N N . GLU B 1 121 ? 1.72 -33.25 -27.703 1 98.44 121 GLU B N 1
ATOM 3338 C CA . GLU B 1 121 ? 0.416 -33.875 -27.906 1 98.44 121 GLU B CA 1
ATOM 3339 C C . GLU B 1 121 ? -0.332 -34.031 -26.578 1 98.44 121 GLU B C 1
ATOM 3341 O O . GLU B 1 121 ? -1.563 -34.094 -26.562 1 98.44 121 GLU B O 1
ATOM 3346 N N . VAL B 1 122 ? 0.383 -34.125 -25.484 1 98.75 122 VAL B N 1
ATOM 3347 C CA . VAL B 1 122 ? -0.154 -34.219 -24.141 1 98.75 122 VAL B CA 1
ATOM 3348 C C . VAL B 1 122 ? 0.693 -33.406 -23.188 1 98.75 122 VAL B C 1
ATOM 3350 O O . VAL B 1 122 ? 1.921 -33.375 -23.297 1 98.75 122 VAL B O 1
ATOM 3353 N N . VAL B 1 123 ? 0.025 -32.656 -22.297 1 98.88 123 VAL B N 1
ATOM 3354 C CA . VAL B 1 123 ? 0.729 -31.859 -21.281 1 98.88 123 VAL B CA 1
ATOM 3355 C C . VAL B 1 123 ? 0.256 -32.281 -19.891 1 98.88 123 VAL B C 1
ATOM 3357 O O . VAL B 1 123 ? -0.947 -32.406 -19.656 1 98.88 123 VAL B O 1
ATOM 3360 N N . VAL B 1 124 ? 1.168 -32.562 -19.016 1 98.88 124 VAL B N 1
ATOM 3361 C CA . VAL B 1 124 ? 0.891 -32.812 -17.609 1 98.88 124 VAL B CA 1
ATOM 3362 C C . VAL B 1 124 ? 1.623 -31.781 -16.75 1 98.88 124 VAL B C 1
ATOM 3364 O O . VAL B 1 124 ? 2.855 -31.75 -16.719 1 98.88 124 VAL B O 1
ATOM 3367 N N . ALA B 1 125 ? 0.877 -30.938 -16.156 1 98.88 125 ALA B N 1
ATOM 3368 C CA . ALA B 1 125 ? 1.46 -30.047 -15.156 1 98.88 125 ALA B CA 1
ATOM 3369 C C . ALA B 1 125 ? 1.682 -30.766 -13.828 1 98.88 125 ALA B C 1
ATOM 3371 O O . ALA B 1 125 ? 0.729 -31.25 -13.211 1 98.88 125 ALA B O 1
ATOM 3372 N N . VAL B 1 126 ? 2.9 -30.844 -13.43 1 98.69 126 VAL B N 1
ATOM 3373 C CA . VAL B 1 126 ? 3.271 -31.516 -12.188 1 98.69 126 VAL B CA 1
ATOM 3374 C C . VAL B 1 126 ? 3.232 -30.531 -11.023 1 98.69 126 VAL B C 1
ATOM 3376 O O . VAL B 1 126 ? 4.246 -29.891 -10.703 1 98.69 126 VAL B O 1
ATOM 3379 N N . ASP B 1 127 ? 2.131 -30.469 -10.414 1 95.88 127 ASP B N 1
ATOM 3380 C CA . ASP B 1 127 ? 1.832 -29.469 -9.383 1 95.88 127 ASP B CA 1
ATOM 3381 C C . ASP B 1 127 ? 0.652 -29.922 -8.523 1 95.88 127 ASP B C 1
ATOM 3383 O O . ASP B 1 127 ? -0.307 -30.5 -9.031 1 95.88 127 ASP B O 1
ATOM 3387 N N . GLY B 1 128 ? 0.783 -29.703 -7.234 1 96.06 128 GLY B N 1
ATOM 3388 C CA . GLY B 1 128 ? -0.342 -29.984 -6.352 1 96.06 128 GLY B CA 1
ATOM 3389 C C . GLY B 1 128 ? -0.1 -31.141 -5.414 1 96.06 128 GLY B C 1
ATOM 3390 O O . GLY B 1 128 ? 0.971 -31.75 -5.438 1 96.06 128 GLY B O 1
ATOM 3391 N N . TYR B 1 129 ? -1.161 -31.516 -4.629 1 97.69 129 TYR B N 1
ATOM 3392 C CA . TYR B 1 129 ? -1.064 -32.5 -3.557 1 97.69 129 TYR B CA 1
ATOM 3393 C C . TYR B 1 129 ? -1.547 -33.875 -4.023 1 97.69 129 TYR B C 1
ATOM 3395 O O . TYR B 1 129 ? -2.514 -33.969 -4.785 1 97.69 129 TYR B O 1
ATOM 3403 N N . LEU B 1 130 ? -0.844 -34.938 -3.623 1 98.06 130 LEU B N 1
ATOM 3404 C CA . LEU B 1 130 ? -1.407 -36.281 -3.664 1 98.06 130 LEU B CA 1
ATOM 3405 C C . LEU B 1 130 ? -2.635 -36.375 -2.766 1 98.06 130 LEU B C 1
ATOM 3407 O O . LEU B 1 130 ? -2.619 -35.906 -1.628 1 98.06 130 LEU B O 1
ATOM 3411 N N . PRO B 1 131 ? -3.703 -37 -3.316 1 98.31 131 PRO B N 1
ATOM 3412 C CA . PRO B 1 131 ? -3.838 -37.656 -4.617 1 98.31 131 PRO B CA 1
ATOM 3413 C C . PRO B 1 131 ? -4.602 -36.812 -5.633 1 98.31 131 PRO B C 1
ATOM 3415 O O . PRO B 1 131 ? -5.359 -37.344 -6.445 1 98.31 131 PRO B O 1
ATOM 3418 N N . GLY B 1 132 ? -4.438 -35.469 -5.531 1 98.44 132 GLY B N 1
ATOM 3419 C CA . GLY B 1 132 ? -5.191 -34.562 -6.359 1 98.44 132 GLY B CA 1
ATOM 3420 C C . GLY B 1 132 ? -4.828 -34.625 -7.828 1 98.44 132 GLY B C 1
ATOM 3421 O O . GLY B 1 132 ? -3.654 -34.812 -8.172 1 98.44 132 GLY B O 1
ATOM 3422 N N . VAL B 1 133 ? -5.867 -34.594 -8.727 1 98.75 133 VAL B N 1
ATOM 3423 C CA . VAL B 1 133 ? -5.754 -34.469 -10.18 1 98.75 133 VAL B CA 1
ATOM 3424 C C . VAL B 1 133 ? -6.629 -33.312 -10.672 1 98.75 133 VAL B C 1
ATOM 3426 O O . VAL B 1 133 ? -7.844 -33.312 -10.445 1 98.75 133 VAL B O 1
ATOM 3429 N N . VAL B 1 134 ? -6.008 -32.375 -11.305 1 98.38 134 VAL B N 1
ATOM 3430 C CA . VAL B 1 134 ? -6.762 -31.266 -11.875 1 98.38 134 VAL B CA 1
ATOM 3431 C C . VAL B 1 134 ? -7.188 -31.609 -13.305 1 98.38 134 VAL B C 1
ATOM 3433 O O . VAL B 1 134 ? -6.395 -31.484 -14.242 1 98.38 134 VAL B O 1
ATOM 3436 N N . ASP B 1 135 ? -8.422 -31.953 -13.461 1 97.5 135 ASP B N 1
ATOM 3437 C CA . ASP B 1 135 ? -8.922 -32.375 -14.766 1 97.5 135 ASP B CA 1
ATOM 3438 C C . ASP B 1 135 ? -9.742 -31.281 -15.43 1 97.5 135 ASP B C 1
ATOM 3440 O O . ASP B 1 135 ? -10.203 -31.438 -16.562 1 97.5 135 ASP B O 1
ATOM 3444 N N . ARG B 1 136 ? -9.906 -30.234 -14.703 1 96.75 136 ARG B N 1
ATOM 3445 C CA . ARG B 1 136 ? -10.672 -29.094 -15.195 1 96.75 136 ARG B CA 1
ATOM 3446 C C . ARG B 1 136 ? -9.953 -27.781 -14.891 1 96.75 136 ARG B C 1
ATOM 3448 O O . ARG B 1 136 ? -9.617 -27.5 -13.734 1 96.75 136 ARG B O 1
ATOM 3455 N N . ALA B 1 137 ? -9.734 -27.016 -15.984 1 97.69 137 ALA B N 1
ATOM 3456 C CA . ALA B 1 137 ? -9.102 -25.719 -15.797 1 97.69 137 ALA B CA 1
ATOM 3457 C C . ALA B 1 137 ? -10.07 -24.719 -15.188 1 97.69 137 ALA B C 1
ATOM 3459 O O . ALA B 1 137 ? -11.203 -24.578 -15.648 1 97.69 137 ALA B O 1
ATOM 3460 N N . LEU B 1 138 ? -9.641 -24.062 -14.125 1 97.75 138 LEU B N 1
ATOM 3461 C CA . LEU B 1 138 ? -10.336 -22.953 -13.5 1 97.75 138 LEU B CA 1
ATOM 3462 C C . LEU B 1 138 ? -10.008 -21.641 -14.219 1 97.75 138 LEU B C 1
ATOM 3464 O O . LEU B 1 138 ? -8.844 -21.25 -14.289 1 97.75 138 LEU B O 1
ATOM 3468 N N . GLY B 1 139 ? -11.039 -21.016 -14.805 1 97.69 139 GLY B N 1
ATOM 3469 C CA . GLY B 1 139 ? -10.828 -19.734 -15.484 1 97.69 139 GLY B CA 1
ATOM 3470 C C . GLY B 1 139 ? -10.492 -18.609 -14.539 1 97.69 139 GLY B C 1
ATOM 3471 O O . GLY B 1 139 ? -10.914 -18.609 -13.375 1 97.69 139 GLY B O 1
ATOM 3472 N N . SER B 1 140 ? -9.758 -17.625 -15.109 1 97.44 140 SER B N 1
ATOM 3473 C CA . SER B 1 140 ? -9.383 -16.484 -14.289 1 97.44 140 SER B CA 1
ATOM 3474 C C . SER B 1 140 ? -9.164 -15.242 -15.141 1 97.44 140 SER B C 1
ATOM 3476 O O . SER B 1 140 ? -8.727 -15.336 -16.281 1 97.44 140 SER B O 1
ATOM 3478 N N . VAL B 1 141 ? -9.547 -14.109 -14.625 1 98.06 141 VAL B N 1
ATOM 3479 C CA . VAL B 1 141 ? -9.172 -12.805 -15.156 1 98.06 141 VAL B CA 1
ATOM 3480 C C . VAL B 1 141 ? -8.578 -11.945 -14.047 1 98.06 141 VAL B C 1
ATOM 3482 O O . VAL B 1 141 ? -9.133 -11.859 -12.953 1 98.06 141 VAL B O 1
ATOM 3485 N N . ARG B 1 142 ? -7.418 -11.406 -14.336 1 98 142 ARG B N 1
ATOM 3486 C CA . ARG B 1 142 ? -6.738 -10.508 -13.406 1 98 142 ARG B CA 1
ATOM 3487 C C . ARG B 1 142 ? -6.84 -9.062 -13.867 1 98 142 ARG B C 1
ATOM 3489 O O . ARG B 1 142 ? -6.641 -8.766 -15.047 1 98 142 ARG B O 1
ATOM 3496 N N . LEU B 1 143 ? -7.215 -8.211 -12.891 1 98.12 143 LEU B N 1
ATOM 3497 C CA . LEU B 1 143 ? -7.445 -6.801 -13.203 1 98.12 143 LEU B CA 1
ATOM 3498 C C . LEU B 1 143 ? -6.652 -5.898 -12.266 1 98.12 143 LEU B C 1
ATOM 3500 O O . LEU B 1 143 ? -6.41 -6.254 -11.109 1 98.12 143 LEU B O 1
ATOM 3504 N N . ARG B 1 144 ? -6.211 -4.828 -12.789 1 98.44 144 ARG B N 1
ATOM 3505 C CA . ARG B 1 144 ? -5.848 -3.668 -11.977 1 98.44 144 ARG B CA 1
ATOM 3506 C C . ARG B 1 144 ? -6.961 -2.627 -11.984 1 98.44 144 ARG B C 1
ATOM 3508 O O . ARG B 1 144 ? -7.426 -2.217 -13.047 1 98.44 144 ARG B O 1
ATOM 3515 N N . VAL B 1 145 ? -7.406 -2.268 -10.852 1 98.81 145 VAL B N 1
ATOM 3516 C CA . VAL B 1 145 ? -8.43 -1.236 -10.695 1 98.81 145 VAL B CA 1
ATOM 3517 C C . VAL B 1 145 ? -7.793 0.034 -10.133 1 98.81 145 VAL B C 1
ATOM 3519 O O . VAL B 1 145 ? -7.082 -0.014 -9.125 1 98.81 145 VAL B O 1
ATOM 3522 N N . ARG B 1 146 ? -8.008 1.1 -10.766 1 98.75 146 ARG B N 1
ATOM 3523 C CA . ARG B 1 146 ? -7.504 2.389 -10.305 1 98.75 146 ARG B CA 1
ATOM 3524 C C . ARG B 1 146 ? -8.617 3.432 -10.273 1 98.75 146 ARG B C 1
ATOM 3526 O O . ARG B 1 146 ? -9.336 3.605 -11.25 1 98.75 146 ARG B O 1
ATOM 3533 N N . LEU B 1 147 ? -8.797 4.008 -9.195 1 98.88 147 LEU B N 1
ATOM 3534 C CA . LEU B 1 147 ? -9.711 5.133 -9.023 1 98.88 147 LEU B CA 1
ATOM 3535 C C . LEU B 1 147 ? -8.945 6.422 -8.758 1 98.88 147 LEU B C 1
ATOM 3537 O O . LEU B 1 147 ? -7.953 6.414 -8.016 1 98.88 147 LEU B O 1
ATOM 3541 N N . GLN B 1 148 ? -9.367 7.496 -9.383 1 98.44 148 GLN B N 1
ATOM 3542 C CA . GLN B 1 148 ? -8.594 8.734 -9.328 1 98.44 148 GLN B CA 1
ATOM 3543 C C . GLN B 1 148 ? -9.469 9.898 -8.867 1 98.44 148 GLN B C 1
ATOM 3545 O O . GLN B 1 148 ? -10.633 10 -9.258 1 98.44 148 GLN B O 1
ATOM 3550 N N . GLY B 1 149 ? -8.977 10.727 -8 1 97.56 149 GLY B N 1
ATOM 3551 C CA . GLY B 1 149 ? -9.586 11.961 -7.527 1 97.56 149 GLY B CA 1
ATOM 3552 C C . GLY B 1 149 ? -8.633 13.141 -7.539 1 97.56 149 GLY B C 1
ATOM 3553 O O . GLY B 1 149 ? -7.465 12.992 -7.914 1 97.56 149 GLY B O 1
ATOM 3554 N N . PRO B 1 150 ? -9.125 14.25 -7.176 1 95.69 150 PRO B N 1
ATOM 3555 C CA . PRO B 1 150 ? -8.336 15.477 -7.309 1 95.69 150 PRO B CA 1
ATOM 3556 C C . PRO B 1 150 ? -7.297 15.633 -6.199 1 95.69 150 PRO B C 1
ATOM 3558 O O . PRO B 1 150 ? -6.379 16.453 -6.32 1 95.69 150 PRO B O 1
ATOM 3561 N N . GLY B 1 151 ? -7.383 14.828 -5.172 1 95.56 151 GLY B N 1
ATOM 3562 C CA . GLY B 1 151 ? -6.562 15.109 -4.004 1 95.56 151 GLY B CA 1
ATOM 3563 C C . GLY B 1 151 ? -6.984 16.359 -3.266 1 95.56 151 GLY B C 1
ATOM 3564 O O . GLY B 1 151 ? -8.117 16.828 -3.424 1 95.56 151 GLY B O 1
ATOM 3565 N N . GLY B 1 152 ? -6.109 16.828 -2.32 1 95.5 152 GLY B N 1
ATOM 3566 C CA . GLY B 1 152 ? -6.41 18.047 -1.573 1 95.5 152 GLY B CA 1
ATOM 3567 C C . GLY B 1 152 ? -6.148 17.906 -0.085 1 95.5 152 GLY B C 1
ATOM 3568 O O . GLY B 1 152 ? -5.676 16.859 0.374 1 95.5 152 GLY B O 1
ATOM 3569 N N . HIS B 1 153 ? -6.391 19 0.519 1 93.38 153 HIS B N 1
ATOM 3570 C CA . HIS B 1 153 ? -6.273 19.047 1.973 1 93.38 153 HIS B CA 1
ATOM 3571 C C . HIS B 1 153 ? -7.426 18.297 2.639 1 93.38 153 HIS B C 1
ATOM 3573 O O . HIS B 1 153 ? -8.586 18.469 2.268 1 93.38 153 HIS B O 1
ATOM 3579 N N . ALA B 1 154 ? -7.141 17.531 3.658 1 94.06 154 ALA B N 1
ATOM 3580 C CA . ALA B 1 154 ? -8.094 16.578 4.23 1 94.06 154 ALA B CA 1
ATOM 3581 C C . ALA B 1 154 ? -9.273 17.297 4.867 1 94.06 154 ALA B C 1
ATOM 3583 O O . ALA B 1 154 ? -10.375 16.75 4.945 1 94.06 154 ALA B O 1
ATOM 3584 N N . TRP B 1 155 ? -9.133 18.516 5.348 1 94.06 155 TRP B N 1
ATOM 3585 C CA . TRP B 1 155 ? -10.234 19.266 5.957 1 94.06 155 TRP B CA 1
ATOM 3586 C C . TRP B 1 155 ? -10.828 20.266 4.969 1 94.06 155 TRP B C 1
ATOM 3588 O O . TRP B 1 155 ? -12.031 20.219 4.688 1 94.06 155 TRP B O 1
ATOM 3598 N N . GLY B 1 156 ? -10.016 21.078 4.426 1 92.69 156 GLY B N 1
ATOM 3599 C CA . GLY B 1 156 ? -10.5 22.125 3.539 1 92.69 156 GLY B CA 1
ATOM 3600 C C . GLY B 1 156 ? -11.203 21.594 2.307 1 92.69 156 GLY B C 1
ATOM 3601 O O . GLY B 1 156 ? -12.102 22.234 1.768 1 92.69 156 GLY B O 1
ATOM 3602 N N . ASP B 1 157 ? -10.703 20.438 1.852 1 94.44 157 ASP B N 1
ATOM 3603 C CA . ASP B 1 157 ? -11.219 19.844 0.625 1 94.44 157 ASP B CA 1
ATOM 3604 C C . ASP B 1 157 ? -12 18.562 0.922 1 94.44 157 ASP B C 1
ATOM 3606 O O . ASP B 1 157 ? -12.109 17.688 0.065 1 94.44 157 ASP B O 1
ATOM 3610 N N . ARG B 1 158 ? -12.578 18.453 2.125 1 94.56 158 ARG B N 1
ATOM 3611 C CA . ARG B 1 158 ? -13.156 17.219 2.646 1 94.56 158 ARG B CA 1
ATOM 3612 C C . ARG B 1 158 ? -14.367 16.797 1.823 1 94.56 158 ARG B C 1
ATOM 3614 O O . ARG B 1 158 ? -14.812 15.648 1.907 1 94.56 158 ARG B O 1
ATOM 3621 N N . ARG B 1 159 ? -14.922 17.672 1.017 1 94.88 159 ARG B N 1
ATOM 3622 C CA . ARG B 1 159 ? -16.109 17.359 0.224 1 94.88 159 ARG B CA 1
ATOM 3623 C C . ARG B 1 159 ? -15.719 16.875 -1.172 1 94.88 159 ARG B C 1
ATOM 3625 O O . ARG B 1 159 ? -16.562 16.422 -1.937 1 94.88 159 ARG B O 1
ATOM 3632 N N . LEU B 1 160 ? -14.445 16.984 -1.479 1 95.81 160 LEU B N 1
ATOM 3633 C CA . LEU B 1 160 ? -13.984 16.547 -2.789 1 95.81 160 LEU B CA 1
ATOM 3634 C C . LEU B 1 160 ? -13.992 15.023 -2.879 1 95.81 160 LEU B C 1
ATOM 3636 O O . LEU B 1 160 ? -14.016 14.336 -1.854 1 95.81 160 LEU B O 1
ATOM 3640 N N . PRO B 1 161 ? -14.078 14.508 -4.121 1 97.31 161 PRO B N 1
ATOM 3641 C CA . PRO B 1 161 ? -14.086 13.062 -4.352 1 97.31 161 PRO B CA 1
ATOM 3642 C C . PRO B 1 161 ? -12.898 12.352 -3.691 1 97.31 161 PRO B C 1
ATOM 3644 O O . PRO B 1 161 ? -11.781 12.867 -3.715 1 97.31 161 PRO B O 1
ATOM 3647 N N . HIS B 1 162 ? -13.156 11.234 -3.102 1 97.94 162 HIS B N 1
ATOM 3648 C CA . HIS B 1 162 ? -12.188 10.461 -2.336 1 97.94 162 HIS B CA 1
ATOM 3649 C C . HIS B 1 162 ? -12.039 9.055 -2.904 1 97.94 162 HIS B C 1
ATOM 3651 O O . HIS B 1 162 ? -12.852 8.172 -2.623 1 97.94 162 HIS B O 1
ATOM 3657 N N . PRO B 1 163 ? -10.969 8.797 -3.611 1 98.69 163 PRO B N 1
ATOM 3658 C CA . PRO B 1 163 ? -10.859 7.531 -4.336 1 98.69 163 PRO B CA 1
ATOM 3659 C C . PRO B 1 163 ? -10.781 6.324 -3.406 1 98.69 163 PRO B C 1
ATOM 3661 O O . PRO B 1 163 ? -11.195 5.223 -3.781 1 98.69 163 PRO B O 1
ATOM 3664 N N . VAL B 1 164 ? -10.234 6.434 -2.195 1 98.81 164 VAL B N 1
ATOM 3665 C CA . VAL B 1 164 ? -10.109 5.312 -1.27 1 98.81 164 VAL B CA 1
ATOM 3666 C C . VAL B 1 164 ? -11.5 4.824 -0.862 1 98.81 164 VAL B C 1
ATOM 3668 O O . VAL B 1 164 ? -11.75 3.617 -0.832 1 98.81 164 VAL B O 1
ATOM 3671 N N . PHE B 1 165 ? -12.438 5.754 -0.532 1 98.81 165 PHE B N 1
ATOM 3672 C CA . PHE B 1 165 ? -13.789 5.348 -0.154 1 98.81 165 PHE B CA 1
ATOM 3673 C C . PHE B 1 165 ? -14.531 4.762 -1.348 1 98.81 165 PHE B C 1
ATOM 3675 O O . PHE B 1 165 ? -15.352 3.852 -1.189 1 98.81 165 PHE B O 1
ATOM 3682 N N . ALA B 1 166 ? -14.227 5.262 -2.568 1 98.88 166 ALA B N 1
ATOM 3683 C CA . ALA B 1 166 ? -14.797 4.68 -3.779 1 98.88 166 ALA B CA 1
ATOM 3684 C C . ALA B 1 166 ? -14.32 3.246 -3.977 1 98.88 166 ALA B C 1
ATOM 3686 O O . ALA B 1 166 ? -15.117 2.357 -4.297 1 98.88 166 ALA B O 1
ATOM 3687 N N . LEU B 1 167 ? -13.023 3.059 -3.781 1 98.94 167 LEU B N 1
ATOM 3688 C CA . LEU B 1 167 ? -12.461 1.719 -3.898 1 98.94 167 LEU B CA 1
ATOM 3689 C C . LEU B 1 167 ? -13.102 0.769 -2.893 1 98.94 167 LEU B C 1
ATOM 3691 O O . LEU B 1 167 ? -13.445 -0.365 -3.234 1 98.94 167 LEU B O 1
ATOM 3695 N N . ALA B 1 168 ? -13.25 1.237 -1.626 1 98.88 168 ALA B N 1
ATOM 3696 C CA . ALA B 1 168 ? -13.867 0.429 -0.577 1 98.88 168 ALA B CA 1
ATOM 3697 C C . ALA B 1 168 ? -15.281 0.003 -0.97 1 98.88 168 ALA B C 1
ATOM 3699 O O . ALA B 1 168 ? -15.641 -1.168 -0.833 1 98.88 168 ALA B O 1
ATOM 3700 N N . GLU B 1 169 ? -16.062 0.932 -1.462 1 98.88 169 GLU B N 1
ATOM 3701 C CA . GLU B 1 169 ? -17.422 0.611 -1.876 1 98.88 169 GLU B CA 1
ATOM 3702 C C . GLU B 1 169 ? -17.438 -0.392 -3.025 1 98.88 169 GLU B C 1
ATOM 3704 O O . GLU B 1 169 ? -18.219 -1.341 -3.025 1 98.88 169 GLU B O 1
ATOM 3709 N N . GLY B 1 170 ? -16.594 -0.136 -4.043 1 98.88 170 GLY B N 1
ATOM 3710 C CA . GLY B 1 170 ? -16.469 -1.081 -5.145 1 98.88 170 GLY B CA 1
ATOM 3711 C C . GLY B 1 170 ? -16.125 -2.486 -4.688 1 98.88 170 GLY B C 1
ATOM 3712 O O . GLY B 1 170 ? -16.719 -3.459 -5.156 1 98.88 170 GLY B O 1
ATOM 3713 N N . LEU B 1 171 ? -15.18 -2.607 -3.762 1 98.88 171 LEU B N 1
ATOM 3714 C CA . LEU B 1 171 ? -14.75 -3.906 -3.25 1 98.88 171 LEU B CA 1
ATOM 3715 C C . LEU B 1 171 ? -15.891 -4.605 -2.521 1 98.88 171 LEU B C 1
ATOM 3717 O O . LEU B 1 171 ? -16.062 -5.82 -2.637 1 98.88 171 LEU B O 1
ATOM 3721 N N . CYS B 1 172 ? -16.688 -3.832 -1.748 1 98.75 172 CYS B N 1
ATOM 3722 C CA . CYS B 1 172 ? -17.828 -4.422 -1.069 1 98.75 172 CYS B CA 1
ATOM 3723 C C . CYS B 1 172 ? -18.844 -4.969 -2.074 1 98.75 172 CYS B C 1
ATOM 3725 O O . CYS B 1 172 ? -19.375 -6.066 -1.896 1 98.75 172 CYS B O 1
ATOM 3727 N N . ARG B 1 173 ? -19.078 -4.203 -3.135 1 98.69 173 ARG B N 1
ATOM 3728 C CA . ARG B 1 173 ? -20.016 -4.637 -4.172 1 98.69 173 ARG B CA 1
ATOM 3729 C C . ARG B 1 173 ? -19.516 -5.891 -4.875 1 98.69 173 ARG B C 1
ATOM 3731 O O . ARG B 1 173 ? -20.281 -6.812 -5.145 1 98.69 173 ARG B O 1
ATOM 3738 N N . VAL B 1 174 ? -18.266 -5.922 -5.195 1 98.69 174 VAL B N 1
ATOM 3739 C CA . VAL B 1 174 ? -17.656 -7.035 -5.914 1 98.69 174 VAL B CA 1
ATOM 3740 C C . VAL B 1 174 ? -17.719 -8.297 -5.059 1 98.69 174 VAL B C 1
ATOM 3742 O O . VAL B 1 174 ? -18.016 -9.383 -5.566 1 98.69 174 VAL B O 1
ATOM 3745 N N . ARG B 1 175 ? -17.359 -8.141 -3.77 1 97.94 175 ARG B N 1
ATOM 3746 C CA . ARG B 1 175 ? -17.438 -9.281 -2.863 1 97.94 175 ARG B CA 1
ATOM 3747 C C . ARG B 1 175 ? -18.828 -9.891 -2.855 1 97.94 175 ARG B C 1
ATOM 3749 O O . ARG B 1 175 ? -18.984 -11.117 -2.811 1 97.94 175 ARG B O 1
ATOM 3756 N N . ALA B 1 176 ? -19.844 -9.078 -2.889 1 97.81 176 ALA B N 1
ATOM 3757 C CA . ALA B 1 176 ? -21.234 -9.516 -2.828 1 97.81 176 ALA B CA 1
ATOM 3758 C C . ALA B 1 176 ? -21.594 -10.367 -4.043 1 97.81 176 ALA B C 1
ATOM 3760 O O . ALA B 1 176 ? -22.484 -11.211 -3.969 1 97.81 176 ALA B O 1
ATOM 3761 N N . LEU B 1 177 ? -20.938 -10.195 -5.184 1 97.94 177 LEU B N 1
ATOM 3762 C CA . LEU B 1 177 ? -21.234 -10.914 -6.422 1 97.94 177 LEU B CA 1
ATOM 3763 C C . LEU B 1 177 ? -20.969 -12.406 -6.266 1 97.94 177 LEU B C 1
ATOM 3765 O O . LEU B 1 177 ? -21.516 -13.227 -7.008 1 97.94 177 LEU B O 1
ATOM 3769 N N . VAL B 1 178 ? -20.047 -12.82 -5.309 1 97.38 178 VAL B N 1
ATOM 3770 C CA . VAL B 1 178 ? -19.625 -14.211 -5.246 1 97.38 178 VAL B CA 1
ATOM 3771 C C . VAL B 1 178 ? -20.016 -14.812 -3.893 1 97.38 178 VAL B C 1
ATOM 3773 O O . VAL B 1 178 ? -19.625 -15.938 -3.572 1 97.38 178 VAL B O 1
ATOM 3776 N N . GLU B 1 179 ? -20.656 -14 -3.037 1 93.88 179 GLU B N 1
ATOM 3777 C CA . GLU B 1 179 ? -21.062 -14.5 -1.728 1 93.88 179 GLU B CA 1
ATOM 3778 C C . GLU B 1 179 ? -21.922 -15.742 -1.859 1 93.88 179 GLU B C 1
ATOM 3780 O O . GLU B 1 179 ? -22.938 -15.734 -2.572 1 93.88 179 GLU B O 1
ATOM 3785 N N . GLY B 1 180 ? -21.5 -16.812 -1.182 1 91.81 180 GLY B N 1
ATOM 3786 C CA . GLY B 1 180 ? -22.281 -18.031 -1.159 1 91.81 180 GLY B CA 1
ATOM 3787 C C . GLY B 1 180 ? -22.062 -18.906 -2.385 1 91.81 180 GLY B C 1
ATOM 3788 O O . GLY B 1 180 ? -22.578 -20.016 -2.465 1 91.81 180 GLY B O 1
ATOM 3789 N N . ARG B 1 181 ? -21.25 -18.453 -3.369 1 94.31 181 ARG B N 1
ATOM 3790 C CA . ARG B 1 181 ? -21.016 -19.234 -4.574 1 94.31 181 ARG B CA 1
ATOM 3791 C C . ARG B 1 181 ? -19.859 -20.203 -4.371 1 94.31 181 ARG B C 1
ATOM 3793 O O . ARG B 1 181 ? -18.859 -19.875 -3.732 1 94.31 181 ARG B O 1
ATOM 3800 N N . GLU B 1 182 ? -20.062 -21.344 -4.961 1 93.5 182 GLU B N 1
ATOM 3801 C CA . GLU B 1 182 ? -19.016 -22.359 -4.895 1 93.5 182 GLU B CA 1
ATOM 3802 C C . GLU B 1 182 ? -18.25 -22.438 -6.207 1 93.5 182 GLU B C 1
ATOM 3804 O O . GLU B 1 182 ? -17.125 -22.953 -6.242 1 93.5 182 GLU B O 1
ATOM 3809 N N . ASP B 1 183 ? -18.781 -21.922 -7.254 1 95.5 183 ASP B N 1
ATOM 3810 C CA . ASP B 1 183 ? -18.234 -22.125 -8.594 1 95.5 183 ASP B CA 1
ATOM 3811 C C . ASP B 1 183 ? -17.469 -20.906 -9.07 1 95.5 183 ASP B C 1
ATOM 3813 O O . ASP B 1 183 ? -17.016 -20.859 -10.219 1 95.5 183 ASP B O 1
ATOM 3817 N N . ALA B 1 184 ? -17.375 -19.844 -8.172 1 97.31 184 ALA B N 1
ATOM 3818 C CA . ALA B 1 184 ? -16.672 -18.609 -8.523 1 97.31 184 ALA B CA 1
ATOM 3819 C C . ALA B 1 184 ? -16.062 -17.953 -7.289 1 97.31 184 ALA B C 1
ATOM 3821 O O . ALA B 1 184 ? -16.453 -18.266 -6.16 1 97.31 184 ALA B O 1
ATOM 3822 N N . SER B 1 185 ? -15.109 -17.109 -7.492 1 97.75 185 SER B N 1
ATOM 3823 C CA . SER B 1 185 ? -14.461 -16.391 -6.395 1 97.75 185 SER B CA 1
ATOM 3824 C C . SER B 1 185 ? -13.859 -15.078 -6.875 1 97.75 185 SER B C 1
ATOM 3826 O O . SER B 1 185 ? -13.68 -14.875 -8.078 1 97.75 185 SER B O 1
ATOM 3828 N N . VAL B 1 186 ? -13.656 -14.203 -5.98 1 98.19 186 VAL B N 1
ATOM 3829 C CA . VAL B 1 186 ? -12.914 -12.969 -6.207 1 98.19 186 VAL B CA 1
ATOM 3830 C C . VAL B 1 186 ? -11.852 -12.797 -5.121 1 98.19 186 VAL B C 1
ATOM 3832 O O . VAL B 1 186 ? -12.102 -13.078 -3.949 1 98.19 186 VAL B O 1
ATOM 3835 N N . ASN B 1 187 ? -10.656 -12.453 -5.527 1 98 187 ASN B N 1
ATOM 3836 C CA . ASN B 1 187 ? -9.57 -12.078 -4.633 1 98 187 ASN B CA 1
ATOM 3837 C C . ASN B 1 187 ? -9.117 -10.641 -4.871 1 98 187 ASN B C 1
ATOM 3839 O O . ASN B 1 187 ? -9.07 -10.18 -6.012 1 98 187 ASN B O 1
ATOM 3843 N N . ALA B 1 188 ? -8.922 -9.938 -3.764 1 98.56 188 ALA B N 1
ATOM 3844 C CA . ALA B 1 188 ? -8.391 -8.578 -3.832 1 98.56 188 ALA B CA 1
ATOM 3845 C C . ALA B 1 188 ? -7.074 -8.461 -3.076 1 98.56 188 ALA B C 1
ATOM 3847 O O . ALA B 1 188 ? -6.949 -8.953 -1.95 1 98.56 188 ALA B O 1
ATOM 3848 N N . SER B 1 189 ? -6.09 -7.844 -3.701 1 97.81 189 SER B N 1
ATOM 3849 C CA . SER B 1 189 ? -4.762 -7.641 -3.129 1 97.81 189 SER B CA 1
ATOM 3850 C C . SER B 1 189 ? -4.086 -6.414 -3.727 1 97.81 189 SER B C 1
ATOM 3852 O O . SER B 1 189 ? -4.723 -5.625 -4.426 1 97.81 189 SER B O 1
ATOM 3854 N N . GLY B 1 190 ? -2.828 -6.168 -3.33 1 97.81 190 GLY B N 1
ATOM 3855 C CA . GLY B 1 190 ? -2.084 -5.055 -3.895 1 97.81 190 GLY B CA 1
ATOM 3856 C C . GLY B 1 190 ? -2.734 -3.709 -3.633 1 97.81 190 GLY B C 1
ATOM 3857 O O . GLY B 1 190 ? -2.816 -2.869 -4.531 1 97.81 190 GLY B O 1
ATOM 3858 N N . LEU B 1 191 ? -3.318 -3.473 -2.502 1 98.25 191 LEU B N 1
ATOM 3859 C CA . LEU B 1 191 ? -3.965 -2.209 -2.162 1 98.25 191 LEU B CA 1
ATOM 3860 C C . LEU B 1 191 ? -2.947 -1.073 -2.119 1 98.25 191 LEU B C 1
ATOM 3862 O O . LEU B 1 191 ? -1.851 -1.236 -1.58 1 98.25 191 LEU B O 1
ATOM 3866 N N . GLU B 1 192 ? -3.33 -0.024 -2.738 1 97.5 192 GLU B N 1
ATOM 3867 C CA . GLU B 1 192 ? -2.576 1.226 -2.682 1 97.5 192 GLU B CA 1
ATOM 3868 C C . GLU B 1 192 ? -3.512 2.432 -2.658 1 97.5 192 GLU B C 1
ATOM 3870 O O . GLU B 1 192 ? -4.547 2.436 -3.328 1 97.5 192 GLU B O 1
ATOM 3875 N N . GLY B 1 193 ? -3.164 3.422 -1.859 1 97 193 GLY B N 1
ATOM 3876 C CA . GLY B 1 193 ? -3.965 4.637 -1.867 1 97 193 GLY B CA 1
ATOM 3877 C C . GLY B 1 193 ? -3.455 5.691 -0.906 1 97 193 GLY B C 1
ATOM 3878 O O . GLY B 1 193 ? -3.727 5.629 0.295 1 97 193 GLY B O 1
ATOM 3879 N N . GLY B 1 194 ? -2.793 6.695 -1.49 1 92.94 194 GLY B N 1
ATOM 3880 C CA . GLY B 1 194 ? -2.348 7.832 -0.701 1 92.94 194 GLY B CA 1
ATOM 3881 C C . GLY B 1 194 ? -1.141 7.523 0.165 1 92.94 194 GLY B C 1
ATOM 3882 O O . GLY B 1 194 ? -0.807 6.355 0.377 1 92.94 194 GLY B O 1
ATOM 3883 N N . GLN B 1 195 ? -0.539 8.609 0.671 1 88.38 195 GLN B N 1
ATOM 3884 C CA . GLN B 1 195 ? 0.618 8.461 1.548 1 88.38 195 GLN B CA 1
ATOM 3885 C C . GLN B 1 195 ? 0.447 9.266 2.83 1 88.38 195 GLN B C 1
ATOM 3887 O O . GLN B 1 195 ? 0.547 8.727 3.932 1 88.38 195 GLN B O 1
ATOM 3892 N N . ALA B 1 196 ? 0.106 10.516 2.652 1 92.5 196 ALA B N 1
ATOM 3893 C CA . ALA B 1 196 ? -0.013 11.391 3.816 1 92.5 196 ALA B CA 1
ATOM 3894 C C . ALA B 1 196 ? -1.391 11.266 4.461 1 92.5 196 ALA B C 1
ATOM 3896 O O . ALA B 1 196 ? -2.412 11.344 3.773 1 92.5 196 ALA B O 1
ATOM 3897 N N . VAL B 1 197 ? -1.454 11.109 5.754 1 95.06 197 VAL B N 1
ATOM 3898 C CA . VAL B 1 197 ? -2.688 10.883 6.496 1 95.06 197 VAL B CA 1
ATOM 3899 C C . VAL B 1 197 ? -3.561 12.133 6.453 1 95.06 197 VAL B C 1
ATOM 3901 O O . VAL B 1 197 ? -4.785 12.047 6.578 1 95.06 197 VAL B O 1
ATOM 3904 N N . ASN B 1 198 ? -2.973 13.352 6.199 1 94.88 198 ASN B N 1
ATOM 3905 C CA . ASN B 1 198 ? -3.711 14.609 6.242 1 94.88 198 ASN B CA 1
ATOM 3906 C C . ASN B 1 198 ? -3.996 15.141 4.84 1 94.88 198 ASN B C 1
ATOM 3908 O O . ASN B 1 198 ? -4.301 16.328 4.668 1 94.88 198 ASN B O 1
ATOM 3912 N N . ALA B 1 199 ? -3.891 14.359 3.863 1 96.06 199 ALA B N 1
ATOM 3913 C CA . ALA B 1 199 ? -4.172 14.734 2.48 1 96.06 199 ALA B CA 1
ATOM 3914 C C . ALA B 1 199 ? -5.109 13.734 1.82 1 96.06 199 ALA B C 1
ATOM 3916 O O . ALA B 1 199 ? -4.988 12.523 2.033 1 96.06 199 ALA B O 1
ATOM 3917 N N . LEU B 1 200 ? -6.062 14.242 1.039 1 97.44 200 LEU B N 1
ATOM 3918 C CA . LEU B 1 200 ? -6.891 13.367 0.213 1 97.44 200 LEU B CA 1
ATOM 3919 C C . LEU B 1 200 ? -6.047 12.656 -0.839 1 97.44 200 LEU B C 1
ATOM 3921 O O . LEU B 1 200 ? -5.262 13.297 -1.545 1 97.44 200 LEU B O 1
ATOM 3925 N N . PRO B 1 201 ? -6.191 11.359 -0.927 1 97.38 201 PRO B N 1
ATOM 3926 C CA . PRO B 1 201 ? -5.441 10.648 -1.97 1 97.38 201 PRO B CA 1
ATOM 3927 C C . PRO B 1 201 ? -5.883 11.039 -3.379 1 97.38 201 PRO B C 1
ATOM 3929 O O . PRO B 1 201 ? -7.074 11.25 -3.617 1 97.38 201 PRO B O 1
ATOM 3932 N N . GLN B 1 202 ? -4.934 11.125 -4.27 1 97.19 202 GLN B N 1
ATOM 3933 C CA . GLN B 1 202 ? -5.246 11.383 -5.668 1 97.19 202 GLN B CA 1
ATOM 3934 C C . GLN B 1 202 ? -5.609 10.086 -6.398 1 97.19 202 GLN B C 1
ATOM 3936 O O . GLN B 1 202 ? -6.16 10.125 -7.5 1 97.19 202 GLN B O 1
ATOM 3941 N N . GLU B 1 203 ? -5.266 8.984 -5.742 1 98 203 GLU B N 1
ATOM 3942 C CA . GLU B 1 203 ? -5.52 7.688 -6.371 1 98 203 GLU B CA 1
ATOM 3943 C C . GLU B 1 203 ? -5.695 6.59 -5.328 1 98 203 GLU B C 1
ATOM 3945 O O . GLU B 1 203 ? -5.137 6.672 -4.23 1 98 203 GLU B O 1
ATOM 3950 N N . ALA B 1 204 ? -6.48 5.648 -5.574 1 98.75 204 ALA B N 1
ATOM 3951 C CA . ALA B 1 204 ? -6.582 4.363 -4.891 1 98.75 204 ALA B CA 1
ATOM 3952 C C . ALA B 1 204 ? -6.648 3.213 -5.887 1 98.75 204 ALA B C 1
ATOM 3954 O O . ALA B 1 204 ? -7.297 3.324 -6.93 1 98.75 204 ALA B O 1
ATOM 3955 N N . ALA B 1 205 ? -5.949 2.176 -5.594 1 98.75 205 ALA B N 1
ATOM 3956 C CA . ALA B 1 205 ? -5.883 1.086 -6.562 1 98.75 205 ALA B CA 1
ATOM 3957 C C . ALA B 1 205 ? -5.793 -0.268 -5.863 1 98.75 205 ALA B C 1
ATOM 3959 O O . ALA B 1 205 ? -5.461 -0.34 -4.68 1 98.75 205 ALA B O 1
ATOM 3960 N N . CYS B 1 206 ? -6.094 -1.331 -6.555 1 98.62 206 CYS B N 1
ATOM 3961 C CA . CYS B 1 206 ? -5.895 -2.699 -6.09 1 98.62 206 CYS B CA 1
ATOM 3962 C C . CYS B 1 206 ? -5.766 -3.66 -7.266 1 98.62 206 CYS B C 1
ATOM 3964 O O . CYS B 1 206 ? -6 -3.279 -8.414 1 98.62 206 CYS B O 1
ATOM 3966 N N . LEU B 1 207 ? -5.246 -4.777 -7.008 1 98.5 207 LEU B N 1
ATOM 3967 C CA . LEU B 1 207 ? -5.32 -5.93 -7.898 1 98.5 207 LEU B CA 1
ATOM 3968 C C . LEU B 1 207 ? -6.535 -6.793 -7.578 1 98.5 207 LEU B C 1
ATOM 3970 O O . LEU B 1 207 ? -6.852 -7.012 -6.406 1 98.5 207 LEU B O 1
ATOM 3974 N N . LEU B 1 208 ? -7.188 -7.254 -8.609 1 98.31 208 LEU B N 1
ATOM 3975 C CA . LEU B 1 208 ? -8.32 -8.156 -8.477 1 98.31 208 LEU B CA 1
ATOM 3976 C C . LEU B 1 208 ? -8.133 -9.398 -9.344 1 98.31 208 LEU B C 1
ATOM 3978 O O . LEU B 1 208 ? -7.637 -9.305 -10.469 1 98.31 208 LEU B O 1
ATOM 3982 N N . GLU B 1 209 ? -8.531 -10.445 -8.82 1 98 209 GLU B N 1
ATOM 3983 C CA . GLU B 1 209 ? -8.664 -11.656 -9.617 1 98 209 GLU B CA 1
ATOM 3984 C C . GLU B 1 209 ? -10.055 -12.266 -9.477 1 98 209 GLU B C 1
ATOM 3986 O O . GLU B 1 209 ? -10.539 -12.453 -8.359 1 98 209 GLU B O 1
ATOM 3991 N N . VAL B 1 210 ? -10.68 -12.562 -10.586 1 98.06 210 VAL B N 1
ATOM 3992 C CA . VAL B 1 210 ? -11.953 -13.281 -10.586 1 98.06 210 VAL B CA 1
ATOM 3993 C C . VAL B 1 210 ? -11.758 -14.664 -11.195 1 98.06 210 VAL B C 1
ATOM 3995 O O . VAL B 1 210 ? -11.031 -14.828 -12.18 1 98.06 210 VAL B O 1
ATOM 3998 N N . ARG B 1 211 ? -12.312 -15.664 -10.602 1 98.19 211 ARG B N 1
ATOM 3999 C CA . ARG B 1 211 ? -12.211 -17.031 -11.078 1 98.19 211 ARG B CA 1
ATOM 4000 C C . ARG B 1 211 ? -13.586 -17.688 -11.172 1 98.19 211 ARG B C 1
ATOM 4002 O O . ARG B 1 211 ? -14.477 -17.375 -10.375 1 98.19 211 ARG B O 1
ATOM 4009 N N . ALA B 1 212 ? -13.758 -18.516 -12.133 1 98.12 212 ALA B N 1
ATOM 4010 C CA . ALA B 1 212 ? -14.984 -19.297 -12.273 1 98.12 212 ALA B CA 1
ATOM 4011 C C . ALA B 1 212 ? -14.719 -20.609 -13.016 1 98.12 212 ALA B C 1
ATOM 4013 O O . ALA B 1 212 ? -13.797 -20.688 -13.82 1 98.12 212 ALA B O 1
ATOM 4014 N N . LEU B 1 213 ? -15.531 -21.609 -12.781 1 96.94 213 LEU B N 1
ATOM 4015 C CA . LEU B 1 213 ? -15.367 -22.938 -13.352 1 96.94 213 LEU B CA 1
ATOM 4016 C C . LEU B 1 213 ? -15.758 -22.953 -14.82 1 96.94 213 LEU B C 1
ATOM 4018 O O . LEU B 1 213 ? -15.242 -23.766 -15.594 1 96.94 213 LEU B O 1
ATOM 4022 N N . GLU B 1 214 ? -16.719 -22.078 -15.148 1 96.94 214 GLU B N 1
ATOM 4023 C CA . GLU B 1 214 ? -17.219 -22.031 -16.516 1 96.94 214 GLU B CA 1
ATOM 4024 C C . GLU B 1 214 ? -16.953 -20.672 -17.156 1 96.94 214 GLU B C 1
ATOM 4026 O O . GLU B 1 214 ? -17.031 -19.641 -16.5 1 96.94 214 GLU B O 1
ATOM 4031 N N . GLU B 1 215 ? -16.656 -20.703 -18.438 1 96.12 215 GLU B N 1
ATOM 4032 C CA . GLU B 1 215 ? -16.328 -19.484 -19.172 1 96.12 215 GLU B CA 1
ATOM 4033 C C . GLU B 1 215 ? -17.469 -18.484 -19.109 1 96.12 215 GLU B C 1
ATOM 4035 O O . GLU B 1 215 ? -17.234 -17.281 -18.969 1 96.12 215 GLU B O 1
ATOM 4040 N N . ALA B 1 216 ? -18.688 -18.969 -19.25 1 97.25 216 ALA B N 1
ATOM 4041 C CA . ALA B 1 216 ? -19.844 -18.062 -19.219 1 97.25 216 ALA B CA 1
ATOM 4042 C C . ALA B 1 216 ? -19.969 -17.391 -17.859 1 97.25 216 ALA B C 1
ATOM 4044 O O . ALA B 1 216 ? -20.297 -16.203 -17.781 1 97.25 216 ALA B O 1
ATOM 4045 N N . ALA B 1 217 ? -19.75 -18.172 -16.797 1 97.38 217 ALA B N 1
ATOM 4046 C CA . ALA B 1 217 ? -19.812 -17.625 -15.453 1 97.38 217 ALA B CA 1
ATOM 4047 C C . ALA B 1 217 ? -18.703 -16.609 -15.227 1 97.38 217 ALA B C 1
ATOM 4049 O O . ALA B 1 217 ? -18.906 -15.586 -14.555 1 97.38 217 ALA B O 1
ATOM 4050 N N . LEU B 1 218 ? -17.562 -16.891 -15.758 1 98.12 218 LEU B N 1
ATOM 4051 C CA . LEU B 1 218 ? -16.422 -15.977 -15.656 1 98.12 218 LEU B CA 1
ATOM 4052 C C . LEU B 1 218 ? -16.719 -14.648 -16.344 1 98.12 218 LEU B C 1
ATOM 4054 O O . LEU B 1 218 ? -16.453 -13.586 -15.781 1 98.12 218 LEU B O 1
ATOM 4058 N N . ALA B 1 219 ? -17.266 -14.719 -17.531 1 98.06 219 ALA B N 1
ATOM 4059 C CA . ALA B 1 219 ? -17.625 -13.523 -18.281 1 98.06 219 ALA B CA 1
ATOM 4060 C C . ALA B 1 219 ? -18.672 -12.703 -17.547 1 98.06 219 ALA B C 1
ATOM 4062 O O . ALA B 1 219 ? -18.578 -11.469 -17.484 1 98.06 219 ALA B O 1
ATOM 4063 N N . ALA B 1 220 ? -19.672 -13.344 -17.016 1 98.19 220 ALA B N 1
ATOM 4064 C CA . ALA B 1 220 ? -20.719 -12.664 -16.266 1 98.19 220 ALA B CA 1
ATOM 4065 C C . ALA B 1 220 ? -20.156 -11.992 -15.023 1 98.19 220 ALA B C 1
ATOM 4067 O O . ALA B 1 220 ? -20.547 -10.875 -14.68 1 98.19 220 ALA B O 1
ATOM 4068 N N . LEU B 1 221 ? -19.328 -12.719 -14.344 1 98.31 221 LEU B N 1
ATOM 4069 C CA . LEU B 1 221 ? -18.703 -12.18 -13.141 1 98.31 221 LEU B CA 1
ATOM 4070 C C . LEU B 1 221 ? -17.859 -10.953 -13.469 1 98.31 221 LEU B C 1
ATOM 4072 O O . LEU B 1 221 ? -17.891 -9.961 -12.734 1 98.31 221 LEU B O 1
ATOM 4076 N N . LEU B 1 222 ? -17.109 -11.023 -14.555 1 98.5 222 LEU B N 1
ATOM 4077 C CA . LEU B 1 222 ? -16.297 -9.891 -14.992 1 98.5 222 LEU B CA 1
ATOM 4078 C C . LEU B 1 222 ? -17.172 -8.672 -15.281 1 98.5 222 LEU B C 1
ATOM 4080 O O . LEU B 1 222 ? -16.828 -7.555 -14.883 1 98.5 222 LEU B O 1
ATOM 4084 N N . GLN B 1 223 ? -18.25 -8.852 -15.938 1 98.69 223 GLN B N 1
ATOM 4085 C CA . GLN B 1 223 ? -19.203 -7.773 -16.219 1 98.69 223 GLN B CA 1
ATOM 4086 C C . GLN B 1 223 ? -19.734 -7.172 -14.922 1 98.69 223 GLN B C 1
ATOM 4088 O O . GLN B 1 223 ? -19.891 -5.953 -14.812 1 98.69 223 GLN B O 1
ATOM 4093 N N . GLY B 1 224 ? -20.078 -8.047 -13.984 1 98.75 224 GLY B N 1
ATOM 4094 C CA . GLY B 1 224 ? -20.531 -7.582 -12.688 1 98.75 224 GLY B CA 1
ATOM 4095 C C . GLY B 1 224 ? -19.5 -6.734 -11.961 1 98.75 224 GLY B C 1
ATOM 4096 O O . GLY B 1 224 ? -19.844 -5.719 -11.352 1 98.75 224 GLY B O 1
ATOM 4097 N N . VAL B 1 225 ? -18.266 -7.172 -12.039 1 98.75 225 VAL B N 1
ATOM 4098 C CA . VAL B 1 225 ? -17.156 -6.453 -11.406 1 98.75 225 VAL B CA 1
ATOM 4099 C C . VAL B 1 225 ? -17.016 -5.074 -12.031 1 98.75 225 VAL B C 1
ATOM 4101 O O . VAL B 1 225 ? -16.906 -4.066 -11.328 1 98.75 225 VAL B O 1
ATOM 4104 N N . GLU B 1 226 ? -17.016 -5.035 -13.312 1 98.69 226 GLU B N 1
ATOM 4105 C CA . GLU B 1 226 ? -16.922 -3.77 -14.031 1 98.69 226 GLU B CA 1
ATOM 4106 C C . GLU B 1 226 ? -18.062 -2.828 -13.664 1 98.69 226 GLU B C 1
ATOM 4108 O O . GLU B 1 226 ? -17.844 -1.64 -13.43 1 98.69 226 GLU B O 1
ATOM 4113 N N . ALA B 1 227 ? -19.219 -3.322 -13.617 1 98.81 227 ALA B N 1
ATOM 4114 C CA . ALA B 1 227 ? -20.391 -2.527 -13.258 1 98.81 227 ALA B CA 1
ATOM 4115 C C . ALA B 1 227 ? -20.297 -2.014 -11.82 1 98.81 227 ALA B C 1
ATOM 4117 O O . ALA B 1 227 ? -20.656 -0.869 -11.539 1 98.81 227 ALA B O 1
ATOM 4118 N N . ALA B 1 228 ? -19.844 -2.885 -10.914 1 98.81 228 ALA B N 1
ATOM 4119 C CA . ALA B 1 228 ? -19.719 -2.527 -9.5 1 98.81 228 ALA B CA 1
ATOM 4120 C C . ALA B 1 228 ? -18.781 -1.338 -9.32 1 98.81 228 ALA B C 1
ATOM 4122 O O . ALA B 1 228 ? -19.109 -0.376 -8.625 1 98.81 228 ALA B O 1
ATOM 4123 N N . PHE B 1 229 ? -17.641 -1.389 -9.992 1 98.88 229 PHE B N 1
ATOM 4124 C CA . PHE B 1 229 ? -16.672 -0.308 -9.844 1 98.88 229 PHE B CA 1
ATOM 4125 C C . PHE B 1 229 ? -17.141 0.938 -10.586 1 98.88 229 PHE B C 1
ATOM 4127 O O . PHE B 1 229 ? -16.875 2.062 -10.148 1 98.88 229 PHE B O 1
ATOM 4134 N N . ALA B 1 230 ? -17.766 0.748 -11.711 1 98.88 230 ALA B N 1
ATOM 4135 C CA . ALA B 1 230 ? -18.328 1.894 -12.43 1 98.88 230 ALA B CA 1
ATOM 4136 C C . ALA B 1 230 ? -19.359 2.629 -11.57 1 98.88 230 ALA B C 1
ATOM 4138 O O . ALA B 1 230 ? -19.375 3.861 -11.531 1 98.88 230 ALA B O 1
ATOM 4139 N N . GLU B 1 231 ? -20.234 1.898 -10.945 1 98.81 231 GLU B N 1
ATOM 4140 C CA . GLU B 1 231 ? -21.25 2.49 -10.078 1 98.81 231 GLU B CA 1
ATOM 4141 C C . GLU B 1 231 ? -20.594 3.213 -8.898 1 98.81 231 GLU B C 1
ATOM 4143 O O . GLU B 1 231 ? -21 4.324 -8.547 1 98.81 231 GLU B O 1
ATOM 4148 N N . ALA B 1 232 ? -19.594 2.561 -8.258 1 98.75 232 ALA B N 1
ATOM 4149 C CA . ALA B 1 232 ? -18.891 3.197 -7.152 1 98.75 232 ALA B CA 1
ATOM 4150 C C . ALA B 1 232 ? -18.188 4.48 -7.605 1 98.75 232 ALA B C 1
ATOM 4152 O O . ALA B 1 232 ? -18.25 5.5 -6.914 1 98.75 232 ALA B O 1
ATOM 4153 N N . ALA B 1 233 ? -17.531 4.391 -8.773 1 98.88 233 ALA B N 1
ATOM 4154 C CA . ALA B 1 233 ? -16.844 5.555 -9.312 1 98.88 233 ALA B CA 1
ATOM 4155 C C . ALA B 1 233 ? -17.812 6.707 -9.562 1 98.88 233 ALA B C 1
ATOM 4157 O O . ALA B 1 233 ? -17.5 7.859 -9.25 1 98.88 233 ALA B O 1
ATOM 4158 N N . ARG B 1 234 ? -18.953 6.406 -10.125 1 98.69 234 ARG B N 1
ATOM 4159 C CA . ARG B 1 234 ? -19.969 7.422 -10.383 1 98.69 234 ARG B CA 1
ATOM 4160 C C . ARG B 1 234 ? -20.5 8.016 -9.086 1 98.69 234 ARG B C 1
ATOM 4162 O O . ARG B 1 234 ? -20.609 9.242 -8.953 1 98.69 234 ARG B O 1
ATOM 4169 N N . ALA B 1 235 ? -20.812 7.191 -8.148 1 98.31 235 ALA B N 1
ATOM 4170 C CA . ALA B 1 235 ? -21.375 7.629 -6.871 1 98.31 235 ALA B CA 1
ATOM 4171 C C . ALA B 1 235 ? -20.406 8.555 -6.137 1 98.31 235 ALA B C 1
ATOM 4173 O O . ALA B 1 235 ? -20.828 9.492 -5.457 1 98.31 235 ALA B O 1
ATOM 4174 N N . HIS B 1 236 ? -19.141 8.32 -6.289 1 98.38 236 HIS B N 1
ATOM 4175 C CA . HIS B 1 236 ? -18.125 9.086 -5.566 1 98.38 236 HIS B CA 1
ATOM 4176 C C . HIS B 1 236 ? -17.516 10.164 -6.457 1 98.38 236 HIS B C 1
ATOM 4178 O O . HIS B 1 236 ? -16.625 10.891 -6.027 1 98.38 236 HIS B O 1
ATOM 4184 N N . ARG B 1 237 ? -17.938 10.211 -7.691 1 98.38 237 ARG B N 1
ATOM 4185 C CA . ARG B 1 237 ? -17.484 11.219 -8.648 1 98.38 237 ARG B CA 1
ATOM 4186 C C . ARG B 1 237 ? -15.977 11.148 -8.852 1 98.38 237 ARG B C 1
ATOM 4188 O O . ARG B 1 237 ? -15.289 12.172 -8.805 1 98.38 237 ARG B O 1
ATOM 4195 N N . VAL B 1 238 ? -15.453 9.961 -8.992 1 98.75 238 VAL B N 1
ATOM 4196 C CA . VAL B 1 238 ? -14.031 9.766 -9.266 1 98.75 238 VAL B CA 1
ATOM 4197 C C . VAL B 1 238 ? -13.852 9.117 -10.633 1 98.75 238 VAL B C 1
ATOM 4199 O O . VAL B 1 238 ? -14.805 8.594 -11.211 1 98.75 238 VAL B O 1
ATOM 4202 N N . GLY B 1 239 ? -12.602 9.25 -11.18 1 98.75 239 GLY B N 1
ATOM 4203 C CA . GLY B 1 239 ? -12.258 8.539 -12.398 1 98.75 239 GLY B CA 1
ATOM 4204 C C . GLY B 1 239 ? -12 7.059 -12.18 1 98.75 239 GLY B C 1
ATOM 4205 O O . GLY B 1 239 ? -11.523 6.66 -11.117 1 98.75 239 GLY B O 1
ATOM 4206 N N . LEU B 1 240 ? -12.312 6.234 -13.172 1 98.81 240 LEU B N 1
ATOM 4207 C CA . LEU B 1 240 ? -12.109 4.793 -13.094 1 98.81 240 LEU B CA 1
ATOM 4208 C C . LEU B 1 240 ? -11.289 4.293 -14.281 1 98.81 240 LEU B C 1
ATOM 4210 O O . LEU B 1 240 ? -11.555 4.66 -15.43 1 98.81 240 LEU B O 1
ATOM 4214 N N . ALA B 1 241 ? -10.266 3.623 -13.992 1 98.75 241 ALA B N 1
ATOM 4215 C CA . ALA B 1 241 ? -9.516 2.877 -15 1 98.75 241 ALA B CA 1
ATOM 4216 C C . ALA B 1 241 ? -9.414 1.399 -14.633 1 98.75 241 ALA B C 1
ATOM 4218 O O . ALA B 1 241 ? -9.008 1.057 -13.516 1 98.75 241 ALA B O 1
ATOM 4219 N N . LEU B 1 242 ? -9.828 0.542 -15.484 1 98.31 242 LEU B N 1
ATOM 4220 C CA . LEU B 1 242 ? -9.695 -0.905 -15.352 1 98.31 242 LEU B CA 1
ATOM 4221 C C . LEU B 1 242 ? -8.766 -1.466 -16.422 1 98.31 242 LEU B C 1
ATOM 4223 O O . LEU B 1 242 ? -8.938 -1.175 -17.609 1 98.31 242 LEU B O 1
ATOM 4227 N N . GLU B 1 243 ? -7.816 -2.154 -15.984 1 98.38 243 GLU B N 1
ATOM 4228 C CA . GLU B 1 243 ? -6.859 -2.77 -16.906 1 98.38 243 GLU B CA 1
ATOM 4229 C C . GLU B 1 243 ? -6.824 -4.285 -16.734 1 98.38 243 GLU B C 1
ATOM 4231 O O . GLU B 1 243 ? -6.578 -4.781 -15.625 1 98.38 243 GLU B O 1
ATOM 4236 N N . VAL B 1 244 ? -7.059 -5.031 -17.781 1 97.88 244 VAL B N 1
ATOM 4237 C CA . VAL B 1 244 ? -6.898 -6.48 -17.734 1 97.88 244 VAL B CA 1
ATOM 4238 C C . VAL B 1 244 ? -5.418 -6.84 -17.797 1 97.88 244 VAL B C 1
ATOM 4240 O O . VAL B 1 244 ? -4.723 -6.465 -18.75 1 97.88 244 VAL B O 1
ATOM 4243 N N . LEU B 1 245 ? -4.965 -7.531 -16.828 1 97.38 245 LEU B N 1
ATOM 4244 C CA . LEU B 1 245 ? -3.549 -7.863 -16.719 1 97.38 245 LEU B CA 1
ATOM 4245 C C . LEU B 1 245 ? -3.277 -9.258 -17.266 1 97.38 245 LEU B C 1
ATOM 4247 O O . LEU B 1 245 ? -2.141 -9.578 -17.625 1 97.38 245 LEU B O 1
ATOM 4251 N N . GLY B 1 246 ? -4.328 -10.117 -17.25 1 96.75 246 GLY B N 1
ATOM 4252 C CA . GLY B 1 246 ? -4.168 -11.484 -17.703 1 96.75 246 GLY B CA 1
ATOM 4253 C C . GLY B 1 246 ? -5.465 -12.273 -17.703 1 96.75 246 GLY B C 1
ATOM 4254 O O . GLY B 1 246 ? -6.426 -11.891 -17.031 1 96.75 246 GLY B O 1
ATOM 4255 N N . ARG B 1 247 ? -5.453 -13.336 -18.5 1 96.75 247 ARG B N 1
ATOM 4256 C CA . ARG B 1 247 ? -6.586 -14.25 -18.625 1 96.75 247 ARG B CA 1
ATOM 4257 C C . ARG B 1 247 ? -6.113 -15.688 -18.75 1 96.75 247 ARG B C 1
ATOM 4259 O O . ARG B 1 247 ? -5.141 -15.977 -19.453 1 96.75 247 ARG B O 1
ATOM 4266 N N . ARG B 1 248 ? -6.648 -16.562 -18.031 1 97.25 248 ARG B N 1
ATOM 4267 C CA . ARG B 1 248 ? -6.453 -18 -18.156 1 97.25 248 ARG B CA 1
ATOM 4268 C C . ARG B 1 248 ? -7.766 -18.703 -18.5 1 97.25 248 ARG B C 1
ATOM 4270 O O . ARG B 1 248 ? -8.836 -18.266 -18.078 1 97.25 248 ARG B O 1
ATOM 4277 N N . PRO B 1 249 ? -7.715 -19.719 -19.219 1 95.94 249 PRO B N 1
ATOM 4278 C CA . PRO B 1 249 ? -8.922 -20.375 -19.734 1 95.94 249 PRO B CA 1
ATOM 4279 C C . PRO B 1 249 ? -9.625 -21.234 -18.688 1 95.94 249 PRO B C 1
ATOM 4281 O O . PRO B 1 249 ? -8.984 -21.734 -17.766 1 95.94 249 PRO B O 1
ATOM 4284 N N . ALA B 1 250 ? -10.93 -21.359 -18.859 1 97.06 250 ALA B N 1
ATOM 4285 C CA . ALA B 1 250 ? -11.695 -22.453 -18.25 1 97.06 250 ALA B CA 1
ATOM 4286 C C . ALA B 1 250 ? -11.922 -23.594 -19.234 1 97.06 250 ALA B C 1
ATOM 4288 O O . ALA B 1 250 ? -11.922 -23.375 -20.453 1 97.06 250 ALA B O 1
ATOM 4289 N N . GLY B 1 251 ? -12.062 -24.797 -18.703 1 95.88 251 GLY B N 1
ATOM 4290 C CA . GLY B 1 251 ? -12.359 -25.922 -19.578 1 95.88 251 GLY B CA 1
ATOM 4291 C C . GLY B 1 251 ? -11.562 -27.172 -19.266 1 95.88 251 GLY B C 1
ATOM 4292 O O . GLY B 1 251 ? -10.891 -27.234 -18.234 1 95.88 251 GLY B O 1
ATOM 4293 N N . ARG B 1 252 ? -11.773 -28.156 -20.094 1 96.75 252 ARG B N 1
ATOM 4294 C CA . ARG B 1 252 ? -11.109 -29.453 -19.969 1 96.75 252 ARG B CA 1
ATOM 4295 C C . ARG B 1 252 ? -10.758 -30.031 -21.328 1 96.75 252 ARG B C 1
ATOM 4297 O O . ARG B 1 252 ? -11.539 -29.906 -22.281 1 96.75 252 ARG B O 1
ATOM 4304 N N . THR B 1 253 ? -9.586 -30.547 -21.359 1 98.12 253 THR B N 1
ATOM 4305 C CA . THR B 1 253 ? -9.18 -31.188 -22.609 1 98.12 253 THR B CA 1
ATOM 4306 C C . THR B 1 253 ? -8.664 -32.594 -22.344 1 98.12 253 THR B C 1
ATOM 4308 O O . THR B 1 253 ? -8.234 -33.281 -23.266 1 98.12 253 THR B O 1
ATOM 4311 N N . ALA B 1 254 ? -8.695 -33.062 -21.078 1 98.38 254 ALA B N 1
ATOM 4312 C CA . ALA B 1 254 ? -8.195 -34.375 -20.766 1 98.38 254 ALA B CA 1
ATOM 4313 C C . ALA B 1 254 ? -8.992 -35.469 -21.516 1 98.38 254 ALA B C 1
ATOM 4315 O O . ALA B 1 254 ? -10.227 -35.438 -21.484 1 98.38 254 ALA B O 1
ATOM 4316 N N . THR B 1 255 ? -8.328 -36.406 -22.141 1 98.12 255 THR B N 1
ATOM 4317 C CA . THR B 1 255 ? -8.961 -37.531 -22.844 1 98.12 255 THR B CA 1
ATOM 4318 C C . THR B 1 255 ? -9.258 -38.656 -21.875 1 98.12 255 THR B C 1
ATOM 4320 O O . THR B 1 255 ? -8.703 -38.719 -20.766 1 98.12 255 THR B O 1
ATOM 4323 N N . PRO B 1 256 ? -10.125 -39.531 -22.281 1 97.69 256 PRO B N 1
ATOM 4324 C CA . PRO B 1 256 ? -10.359 -40.719 -21.453 1 97.69 256 PRO B CA 1
ATOM 4325 C C . PRO B 1 256 ? -9.07 -41.5 -21.156 1 97.69 256 PRO B C 1
ATOM 4327 O O . PRO B 1 256 ? -8.883 -41.969 -20.047 1 97.69 256 PRO B O 1
ATOM 4330 N N . ARG B 1 257 ? -8.25 -41.562 -22.109 1 97.5 257 ARG B N 1
ATOM 4331 C CA . ARG B 1 257 ? -6.984 -42.281 -21.922 1 97.5 257 ARG B CA 1
ATOM 4332 C C . ARG B 1 257 ? -6.129 -41.594 -20.859 1 97.5 257 ARG B C 1
ATOM 4334 O O . ARG B 1 257 ? -5.539 -42.281 -20.016 1 97.5 257 ARG B O 1
ATOM 4341 N N . LEU B 1 258 ? -6.059 -40.312 -20.984 1 98.38 258 LEU B N 1
ATOM 4342 C CA . LEU B 1 258 ? -5.27 -39.562 -20.016 1 98.38 258 LEU B CA 1
ATOM 4343 C C . LEU B 1 258 ? -5.848 -39.688 -18.609 1 98.38 258 LEU B C 1
ATOM 4345 O O . LEU B 1 258 ? -5.102 -39.875 -17.641 1 98.38 258 LEU B O 1
ATOM 4349 N N . LEU B 1 259 ? -7.133 -39.656 -18.453 1 98.62 259 LEU B N 1
ATOM 4350 C CA . LEU B 1 259 ? -7.805 -39.812 -17.172 1 98.62 259 LEU B CA 1
ATOM 4351 C C . LEU B 1 259 ? -7.594 -41.219 -16.609 1 98.62 259 LEU B C 1
ATOM 4353 O O . LEU B 1 259 ? -7.355 -41.375 -15.406 1 98.62 259 LEU B O 1
ATOM 4357 N N . GLN B 1 260 ? -7.664 -42.188 -17.453 1 98.25 260 GLN B N 1
ATOM 4358 C CA . GLN B 1 260 ? -7.438 -43.562 -17.031 1 98.25 260 GLN B CA 1
ATOM 4359 C C . GLN B 1 260 ? -6 -43.75 -16.578 1 98.25 260 GLN B C 1
ATOM 4361 O O . GLN B 1 260 ? -5.75 -44.469 -15.609 1 98.25 260 GLN B O 1
ATOM 4366 N N . ALA B 1 261 ? -5.113 -43.125 -17.297 1 98.38 261 ALA B N 1
ATOM 4367 C CA . ALA B 1 261 ? -3.709 -43.219 -16.906 1 98.38 261 ALA B CA 1
ATOM 4368 C C . ALA B 1 261 ? -3.484 -42.625 -15.516 1 98.38 261 ALA B C 1
ATOM 4370 O O . ALA B 1 261 ? -2.721 -43.188 -14.719 1 98.38 261 ALA B O 1
ATOM 4371 N N . ALA B 1 262 ? -4.109 -41.531 -15.25 1 98.69 262 ALA B N 1
ATOM 4372 C CA . ALA B 1 262 ? -3.988 -40.906 -13.938 1 98.69 262 ALA B CA 1
ATOM 4373 C C . ALA B 1 262 ? -4.562 -41.812 -12.844 1 98.69 262 ALA B C 1
ATOM 4375 O O . ALA B 1 262 ? -3.975 -41.938 -11.766 1 98.69 262 ALA B O 1
ATOM 4376 N N . GLU B 1 263 ? -5.688 -42.375 -13.102 1 98.5 263 GLU B N 1
ATOM 4377 C CA . GLU B 1 263 ? -6.328 -43.281 -12.148 1 98.5 263 GLU B CA 1
ATOM 4378 C C . GLU B 1 263 ? -5.434 -44.469 -11.828 1 98.5 263 GLU B C 1
ATOM 4380 O O . GLU B 1 263 ? -5.254 -44.812 -10.656 1 98.5 263 GLU B O 1
ATOM 4385 N N . ARG B 1 264 ? -4.875 -45.094 -12.812 1 97.88 264 ARG B N 1
ATOM 4386 C CA . ARG B 1 264 ? -4 -46.25 -12.633 1 97.88 264 ARG B CA 1
ATOM 4387 C C . ARG B 1 264 ? -2.725 -45.844 -11.898 1 97.88 264 ARG B C 1
ATOM 4389 O O . ARG B 1 264 ? -2.215 -46.625 -11.078 1 97.88 264 ARG B O 1
ATOM 4396 N N . ALA B 1 265 ? -2.238 -44.719 -12.273 1 98.5 265 ALA B N 1
ATOM 4397 C CA . ALA B 1 265 ? -1.021 -44.219 -11.641 1 98.5 265 ALA B CA 1
ATOM 4398 C C . ALA B 1 265 ? -1.205 -44.062 -10.133 1 98.5 265 ALA B C 1
ATOM 4400 O O . ALA B 1 265 ? -0.351 -44.5 -9.352 1 98.5 265 ALA B O 1
ATOM 4401 N N . LEU B 1 266 ? -2.291 -43.469 -9.703 1 98.69 266 LEU B N 1
ATOM 4402 C CA . LEU B 1 266 ? -2.547 -43.25 -8.281 1 98.69 266 LEU B CA 1
ATOM 4403 C C . LEU B 1 266 ? -2.846 -44.562 -7.582 1 98.69 266 LEU B C 1
ATOM 4405 O O . LEU B 1 266 ? -2.488 -44.75 -6.414 1 98.69 266 LEU B O 1
ATOM 4409 N N . ALA B 1 267 ? -3.451 -45.5 -8.281 1 98.31 267 ALA B N 1
ATOM 4410 C CA . ALA B 1 267 ? -3.711 -46.812 -7.719 1 98.31 267 ALA B CA 1
ATOM 4411 C C . ALA B 1 267 ? -2.41 -47.531 -7.348 1 98.31 267 ALA B C 1
ATOM 4413 O O . ALA B 1 267 ? -2.359 -48.281 -6.371 1 98.31 267 ALA B O 1
ATOM 4414 N N . GLU B 1 268 ? -1.381 -47.312 -8.07 1 96.88 268 GLU B N 1
ATOM 4415 C CA . GLU B 1 268 ? -0.09 -47.938 -7.832 1 96.88 268 GLU B CA 1
ATOM 4416 C C . GLU B 1 268 ? 0.495 -47.531 -6.488 1 96.88 268 GLU B C 1
ATOM 4418 O O . GLU B 1 268 ? 1.334 -48.219 -5.918 1 96.88 268 GLU B O 1
ATOM 4423 N N . VAL B 1 269 ? 0.074 -46.406 -6.082 1 97.31 269 VAL B N 1
ATOM 4424 C CA . VAL B 1 269 ? 0.59 -45.969 -4.797 1 97.31 269 VAL B CA 1
ATOM 4425 C C . VAL B 1 269 ? -0.516 -46 -3.746 1 97.31 269 VAL B C 1
ATOM 4427 O O . VAL B 1 269 ? -0.448 -45.312 -2.727 1 97.31 269 VAL B O 1
ATOM 4430 N N . GLY B 1 270 ? -1.557 -46.688 -4.051 1 98 270 GLY B N 1
ATOM 4431 C CA . GLY B 1 270 ? -2.6 -46.969 -3.078 1 98 270 GLY B CA 1
ATOM 4432 C C . GLY B 1 270 ? -3.59 -45.812 -2.916 1 98 270 GLY B C 1
ATOM 4433 O O . GLY B 1 270 ? -4.219 -45.688 -1.864 1 98 270 GLY B O 1
ATOM 4434 N N . GLU B 1 271 ? -3.652 -44.969 -3.908 1 98.31 271 GLU B N 1
ATOM 4435 C CA . GLU B 1 271 ? -4.527 -43.781 -3.82 1 98.31 271 GLU B CA 1
ATOM 4436 C C . GLU B 1 271 ? -5.605 -43.812 -4.898 1 98.31 271 GLU B C 1
ATOM 4438 O O . GLU B 1 271 ? -5.461 -44.531 -5.906 1 98.31 271 GLU B O 1
ATOM 4443 N N . ARG B 1 272 ? -6.695 -43.156 -4.613 1 98.12 272 ARG B N 1
ATOM 4444 C CA . ARG B 1 272 ? -7.715 -42.844 -5.609 1 98.12 272 ARG B CA 1
ATOM 4445 C C . ARG B 1 272 ? -7.664 -41.344 -5.98 1 98.12 272 ARG B C 1
ATOM 4447 O O . ARG B 1 272 ? -7.434 -40.5 -5.125 1 98.12 272 ARG B O 1
ATOM 4454 N N . PRO B 1 273 ? -7.91 -41.125 -7.27 1 98.25 273 PRO B N 1
ATOM 4455 C CA . PRO B 1 273 ? -7.828 -39.719 -7.668 1 98.25 273 PRO B CA 1
ATOM 4456 C C . PRO B 1 273 ? -8.867 -38.844 -6.965 1 98.25 273 PRO B C 1
ATOM 4458 O O . PRO B 1 273 ? -10.023 -39.25 -6.828 1 98.25 273 PRO B O 1
ATOM 4461 N N . GLN B 1 274 ? -8.422 -37.812 -6.434 1 98.19 274 GLN B N 1
ATOM 4462 C CA . GLN B 1 274 ? -9.297 -36.656 -6.125 1 98.19 274 GLN B CA 1
ATOM 4463 C C . GLN B 1 274 ? -9.344 -35.688 -7.285 1 98.19 274 GLN B C 1
ATOM 4465 O O . GLN B 1 274 ? -8.422 -34.875 -7.461 1 98.19 274 GLN B O 1
ATOM 4470 N N . TRP B 1 275 ? -10.414 -35.781 -8.102 1 97.69 275 TRP B N 1
ATOM 4471 C CA . TRP B 1 275 ? -10.555 -34.906 -9.258 1 97.69 275 TRP B CA 1
ATOM 4472 C C . TRP B 1 275 ? -10.984 -33.5 -8.82 1 97.69 275 TRP B C 1
ATOM 4474 O O . TRP B 1 275 ? -11.961 -33.344 -8.086 1 97.69 275 TRP B O 1
ATOM 4484 N N . LEU B 1 276 ? -10.289 -32.5 -9.164 1 95.94 276 LEU B N 1
ATOM 4485 C CA . LEU B 1 276 ? -10.609 -31.141 -8.719 1 95.94 276 LEU B CA 1
ATOM 4486 C C . LEU B 1 276 ? -10.32 -30.109 -9.812 1 95.94 276 LEU B C 1
ATOM 4488 O O . LEU B 1 276 ? -9.5 -30.359 -10.695 1 95.94 276 LEU B O 1
ATOM 4492 N N . PRO B 1 277 ? -11.07 -29.016 -9.844 1 96.19 277 PRO B N 1
ATOM 4493 C CA . PRO B 1 277 ? -10.688 -27.875 -10.703 1 96.19 277 PRO B CA 1
ATOM 4494 C C . PRO B 1 277 ? -9.469 -27.125 -10.172 1 96.19 277 PRO B C 1
ATOM 4496 O O . PRO B 1 277 ? -9.18 -27.188 -8.977 1 96.19 277 PRO B O 1
ATOM 4499 N N . GLY B 1 278 ? -8.75 -26.5 -11.062 1 96.19 278 GLY B N 1
ATOM 4500 C CA . GLY B 1 278 ? -7.598 -25.703 -10.656 1 96.19 278 GLY B CA 1
ATOM 4501 C C . GLY B 1 278 ? -6.965 -24.953 -11.812 1 96.19 278 GLY B C 1
ATOM 4502 O O . GLY B 1 278 ? -7.23 -25.25 -12.977 1 96.19 278 GLY B O 1
ATOM 4503 N N . SER B 1 279 ? -6.32 -23.938 -11.469 1 94.88 279 SER B N 1
ATOM 4504 C CA . SER B 1 279 ? -5.512 -23.203 -12.438 1 94.88 279 SER B CA 1
ATOM 4505 C C . SER B 1 279 ? -4.043 -23.609 -12.359 1 94.88 279 SER B C 1
ATOM 4507 O O . SER B 1 279 ? -3.326 -23.188 -11.445 1 94.88 279 SER B O 1
ATOM 4509 N N . THR B 1 280 ? -3.602 -24.406 -13.281 1 96.19 280 THR B N 1
ATOM 4510 C CA . THR B 1 280 ? -2.232 -24.906 -13.352 1 96.19 280 THR B CA 1
ATOM 4511 C C . THR B 1 280 ? -1.597 -24.547 -14.695 1 96.19 280 THR B C 1
ATOM 4513 O O . THR B 1 280 ? -2.254 -24 -15.57 1 96.19 280 THR B O 1
ATOM 4516 N N . ASP B 1 281 ? -0.361 -24.922 -14.812 1 98.12 281 ASP B N 1
ATOM 4517 C CA . ASP B 1 281 ? 0.352 -24.672 -16.062 1 98.12 281 ASP B CA 1
ATOM 4518 C C . ASP B 1 281 ? -0.251 -25.484 -17.203 1 98.12 281 ASP B C 1
ATOM 4520 O O . ASP B 1 281 ? 0.002 -25.203 -18.375 1 98.12 281 ASP B O 1
ATOM 4524 N N . ALA B 1 282 ? -1.032 -26.484 -16.922 1 98.31 282 ALA B N 1
ATOM 4525 C CA . ALA B 1 282 ? -1.725 -27.266 -17.938 1 98.31 282 ALA B CA 1
ATOM 4526 C C . ALA B 1 282 ? -2.662 -26.375 -18.766 1 98.31 282 ALA B C 1
ATOM 4528 O O . ALA B 1 282 ? -3.021 -26.719 -19.891 1 98.31 282 ALA B O 1
ATOM 4529 N N . SER B 1 283 ? -3.018 -25.266 -18.203 1 98.12 283 SER B N 1
ATOM 4530 C CA . SER B 1 283 ? -3.936 -24.344 -18.875 1 98.12 283 SER B CA 1
ATOM 4531 C C . SER B 1 283 ? -3.35 -23.828 -20.188 1 98.12 283 SER B C 1
ATOM 4533 O O . SER B 1 283 ? -4.09 -23.484 -21.109 1 98.12 283 SER B O 1
ATOM 4535 N N . ALA B 1 284 ? -2.031 -23.797 -20.266 1 98.44 284 ALA B N 1
ATOM 4536 C CA . ALA B 1 284 ? -1.373 -23.375 -21.5 1 98.44 284 ALA B CA 1
ATOM 4537 C C . ALA B 1 284 ? -1.711 -24.328 -22.656 1 98.44 284 ALA B C 1
ATOM 4539 O O . ALA B 1 284 ? -1.814 -23.906 -23.812 1 98.44 284 ALA B O 1
ATOM 4540 N N . ALA B 1 285 ? -1.901 -25.562 -22.359 1 98.69 285 ALA B N 1
ATOM 4541 C CA . ALA B 1 285 ? -2.285 -26.562 -23.344 1 98.69 285 ALA B CA 1
ATOM 4542 C C . ALA B 1 285 ? -3.793 -26.547 -23.578 1 98.69 285 ALA B C 1
ATOM 4544 O O . ALA B 1 285 ? -4.25 -26.703 -24.719 1 98.69 285 ALA B O 1
ATOM 4545 N N . ILE B 1 286 ? -4.484 -26.422 -22.531 1 98 286 ILE B N 1
ATOM 4546 C CA . ILE B 1 286 ? -5.938 -26.484 -22.578 1 98 286 ILE B CA 1
ATOM 4547 C C . ILE B 1 286 ? -6.465 -25.391 -23.531 1 98 286 ILE B C 1
ATOM 4549 O O . ILE B 1 286 ? -7.383 -25.641 -24.312 1 98 286 ILE B O 1
ATOM 4553 N N . GLU B 1 287 ? -5.898 -24.219 -23.469 1 96.75 287 GLU B N 1
ATOM 4554 C CA . GLU B 1 287 ? -6.383 -23.141 -24.312 1 96.75 287 GLU B CA 1
ATOM 4555 C C . GLU B 1 287 ? -6.121 -23.422 -25.781 1 96.75 287 GLU B C 1
ATOM 4557 O O . GLU B 1 287 ? -6.711 -22.781 -26.656 1 96.75 287 GLU B O 1
ATOM 4562 N N . ARG B 1 288 ? -5.332 -24.406 -26.078 1 97.75 288 ARG B N 1
ATOM 4563 C CA . ARG B 1 288 ? -5.02 -24.781 -27.453 1 97.75 288 ARG B CA 1
ATOM 4564 C C . ARG B 1 288 ? -5.711 -26.094 -27.844 1 97.75 288 ARG B C 1
ATOM 4566 O O . ARG B 1 288 ? -5.496 -26.609 -28.938 1 97.75 288 ARG B O 1
ATOM 4573 N N . GLY B 1 289 ? -6.434 -26.594 -26.953 1 98 289 GLY B N 1
ATOM 4574 C CA . GLY B 1 289 ? -7.168 -27.812 -27.203 1 98 289 GLY B CA 1
ATOM 4575 C C . GLY B 1 289 ? -6.309 -29.062 -27.094 1 98 289 GLY B C 1
ATOM 4576 O O . GLY B 1 289 ? -6.699 -30.141 -27.547 1 98 289 GLY B O 1
ATOM 4577 N N . ILE B 1 290 ? -5.156 -28.922 -26.5 1 98.69 290 ILE B N 1
ATOM 4578 C CA . ILE B 1 290 ? -4.242 -30.047 -26.312 1 98.69 290 ILE B CA 1
ATOM 4579 C C . ILE B 1 290 ? -4.629 -30.812 -25.047 1 98.69 290 ILE B C 1
ATOM 4581 O O . ILE B 1 290 ? -4.883 -30.219 -24 1 98.69 290 ILE B O 1
ATOM 4585 N N . PRO B 1 291 ? -4.742 -32.188 -25.078 1 98.75 291 PRO B N 1
ATOM 4586 C CA . PRO B 1 291 ? -5.016 -32.969 -23.875 1 98.75 291 PRO B CA 1
ATOM 4587 C C . PRO B 1 291 ? -4.074 -32.625 -22.719 1 98.75 291 PRO B C 1
ATOM 4589 O O . PRO B 1 291 ? -2.855 -32.594 -22.891 1 98.75 291 PRO B O 1
ATOM 4592 N N . ALA B 1 292 ? -4.676 -32.312 -21.562 1 98.75 292 ALA B N 1
ATOM 4593 C CA . ALA B 1 292 ? -3.824 -31.859 -20.453 1 98.75 292 ALA B CA 1
ATOM 4594 C C . ALA B 1 292 ? -4.516 -32.062 -19.109 1 98.75 292 ALA B C 1
ATOM 4596 O O . ALA B 1 292 ? -5.742 -32.156 -19.047 1 98.75 292 ALA B O 1
ATOM 4597 N N . LEU B 1 293 ? -3.785 -32.188 -18.062 1 98.56 293 LEU B N 1
ATOM 4598 C CA . LEU B 1 293 ? -4.262 -32.188 -16.672 1 98.56 293 LEU B CA 1
ATOM 4599 C C . LEU B 1 293 ? -3.137 -31.812 -15.719 1 98.56 293 LEU B C 1
ATOM 4601 O O . LEU B 1 293 ? -1.976 -31.719 -16.125 1 98.56 293 LEU B O 1
ATOM 4605 N N . GLY B 1 294 ? -3.502 -31.391 -14.531 1 98.69 294 GLY B N 1
ATOM 4606 C CA . GLY B 1 294 ? -2.566 -31.281 -13.422 1 98.69 294 GLY B CA 1
ATOM 4607 C C . GLY B 1 294 ? -2.482 -32.531 -12.578 1 98.69 294 GLY B C 1
ATOM 4608 O O . GLY B 1 294 ? -3.486 -33.219 -12.375 1 98.69 294 GLY B O 1
ATOM 4609 N N . PHE B 1 295 ? -1.307 -32.781 -12.078 1 98.81 295 PHE B N 1
ATOM 4610 C CA . PHE B 1 295 ? -1.065 -34.031 -11.344 1 98.81 295 PHE B CA 1
ATOM 4611 C C . PHE B 1 295 ? -0.254 -33.75 -10.078 1 98.81 295 PHE B C 1
ATOM 4613 O O . PHE B 1 295 ? 0.902 -33.344 -10.156 1 98.81 295 PHE B O 1
ATOM 4620 N N . GLY B 1 296 ? -0.845 -34 -8.883 1 98.62 296 GLY B N 1
ATOM 4621 C CA . GLY B 1 296 ? -0.167 -33.812 -7.609 1 98.62 296 GLY B CA 1
ATOM 4622 C C . GLY B 1 296 ? 0.875 -34.906 -7.324 1 98.62 296 GLY B C 1
ATOM 4623 O O . GLY B 1 296 ? 0.674 -36.062 -7.645 1 98.62 296 GLY B O 1
ATOM 4624 N N . VAL B 1 297 ? 1.989 -34.469 -6.621 1 98.62 297 VAL B N 1
ATOM 4625 C CA . VAL B 1 297 ? 3.066 -35.438 -6.488 1 98.62 297 VAL B CA 1
ATOM 4626 C C . VAL B 1 297 ? 3.643 -35.375 -5.078 1 98.62 297 VAL B C 1
ATOM 4628 O O . VAL B 1 297 ? 4.699 -35.969 -4.809 1 98.62 297 VAL B O 1
ATOM 4631 N N . TYR B 1 298 ? 2.988 -34.688 -4.211 1 98.56 298 TYR B N 1
ATOM 4632 C CA . TYR B 1 298 ? 3.465 -34.625 -2.832 1 98.56 298 TYR B CA 1
ATOM 4633 C C . TYR B 1 298 ? 2.314 -34.375 -1.865 1 98.56 298 TYR B C 1
ATOM 4635 O O . TYR B 1 298 ? 1.201 -34.062 -2.287 1 98.56 298 TYR B O 1
ATOM 4643 N N . ARG B 1 299 ? 2.514 -34.688 -0.588 1 98.62 299 ARG B N 1
ATOM 4644 C CA . ARG B 1 299 ? 1.596 -34.312 0.488 1 98.62 299 ARG B CA 1
ATOM 4645 C C . ARG B 1 299 ? 2.115 -33.125 1.273 1 98.62 299 ARG B C 1
ATOM 4647 O O . ARG B 1 299 ? 3.318 -33 1.517 1 98.62 299 ARG B O 1
ATOM 4654 N N . GLY B 1 300 ? 1.223 -32.25 1.55 1 98.12 300 GLY B N 1
ATOM 4655 C CA . GLY B 1 300 ? 1.586 -31.031 2.26 1 98.12 300 GLY B CA 1
ATOM 4656 C C . GLY B 1 300 ? 0.402 -30.125 2.529 1 98.12 300 GLY B C 1
ATOM 4657 O O . GLY B 1 300 ? -0.729 -30.594 2.666 1 98.12 300 GLY B O 1
ATOM 4658 N N . GLY B 1 301 ? 0.777 -28.812 2.756 1 96.81 301 GLY B N 1
ATOM 4659 C CA . GLY B 1 301 ? -0.258 -27.828 3.045 1 96.81 301 GLY B CA 1
ATOM 4660 C C . GLY B 1 301 ? 0.285 -26.422 3.236 1 96.81 301 GLY B C 1
ATOM 4661 O O . GLY B 1 301 ? 1.498 -26.234 3.332 1 96.81 301 GLY B O 1
ATOM 4662 N N . GLY B 1 302 ? -0.676 -25.453 3.174 1 95.69 302 GLY B N 1
ATOM 4663 C CA . GLY B 1 302 ? -0.331 -24.078 3.5 1 95.69 302 GLY B CA 1
ATOM 4664 C C . GLY B 1 302 ? 0.304 -23.344 2.342 1 95.69 302 GLY B C 1
ATOM 4665 O O . GLY B 1 302 ? 1.082 -22.406 2.549 1 95.69 302 GLY B O 1
ATOM 4666 N N . ALA B 1 303 ? 0.016 -23.766 1.093 1 95.44 303 ALA B N 1
ATOM 4667 C CA . ALA B 1 303 ? 0.561 -23.078 -0.074 1 95.44 303 ALA B CA 1
ATOM 4668 C C . ALA B 1 303 ? 0.294 -21.578 0.001 1 95.44 303 ALA B C 1
ATOM 4670 O O . ALA B 1 303 ? -0.774 -21.156 0.447 1 95.44 303 ALA B O 1
ATOM 4671 N N . HIS B 1 304 ? 1.261 -20.75 -0.426 1 94.75 304 HIS B N 1
ATOM 4672 C CA . HIS B 1 304 ? 1.188 -19.297 -0.527 1 94.75 304 HIS B CA 1
ATOM 4673 C C . HIS B 1 304 ? 1.212 -18.656 0.852 1 94.75 304 HIS B C 1
ATOM 4675 O O . HIS B 1 304 ? 0.798 -17.5 1.008 1 94.75 304 HIS B O 1
ATOM 4681 N N . THR B 1 305 ? 1.625 -19.438 1.906 1 95 305 THR B N 1
ATOM 4682 C CA . THR B 1 305 ? 1.788 -18.875 3.244 1 95 305 THR B CA 1
ATOM 4683 C C . THR B 1 305 ? 3.174 -19.188 3.797 1 95 305 THR B C 1
ATOM 4685 O O . THR B 1 305 ? 3.852 -20.094 3.309 1 95 305 THR B O 1
ATOM 4688 N N . PRO B 1 306 ? 3.553 -18.469 4.852 1 94.31 306 PRO B N 1
ATOM 4689 C CA . PRO B 1 306 ? 4.824 -18.797 5.504 1 94.31 306 PRO B CA 1
ATOM 4690 C C . PRO B 1 306 ? 4.805 -20.156 6.176 1 94.31 306 PRO B C 1
ATOM 4692 O O . PRO B 1 306 ? 5.863 -20.734 6.445 1 94.31 306 PRO B O 1
ATOM 4695 N N . GLY B 1 307 ? 3.662 -20.656 6.43 1 96.06 307 GLY B N 1
ATOM 4696 C CA . GLY B 1 307 ? 3.516 -21.938 7.102 1 96.06 307 GLY B CA 1
ATOM 4697 C C . GLY B 1 307 ? 3.393 -23.109 6.141 1 96.06 307 GLY B C 1
ATOM 4698 O O . GLY B 1 307 ? 2.934 -24.188 6.52 1 96.06 307 GLY B O 1
ATOM 4699 N N . GLU B 1 308 ? 3.738 -22.922 4.922 1 97.56 308 GLU B N 1
ATOM 4700 C CA . GLU B 1 308 ? 3.701 -24 3.936 1 97.56 308 GLU B CA 1
ATOM 4701 C C . GLU B 1 308 ? 4.621 -25.141 4.34 1 97.56 308 GLU B C 1
ATOM 4703 O O . GLU B 1 308 ? 5.707 -24.922 4.871 1 97.56 308 GLU B O 1
ATOM 4708 N N . TRP B 1 309 ? 4.117 -26.406 4.086 1 98.5 309 TRP B N 1
ATOM 4709 C CA . TRP B 1 309 ? 4.898 -27.578 4.504 1 98.5 309 TRP B CA 1
ATOM 4710 C C . TRP B 1 309 ? 4.719 -28.734 3.527 1 98.5 309 TRP B C 1
ATOM 4712 O O . TRP B 1 309 ? 3.768 -28.75 2.744 1 98.5 309 TRP B O 1
ATOM 4722 N N . VAL B 1 310 ? 5.688 -29.656 3.539 1 98.56 310 VAL B N 1
ATOM 4723 C CA . VAL B 1 310 ? 5.648 -30.875 2.729 1 98.56 310 VAL B CA 1
ATOM 4724 C C . VAL B 1 310 ? 6.121 -32.062 3.561 1 98.56 310 VAL B C 1
ATOM 4726 O O . VAL B 1 310 ? 6.867 -31.891 4.527 1 98.56 310 VAL B O 1
ATOM 4729 N N . LEU B 1 311 ? 5.566 -33.188 3.307 1 98.75 311 LEU B N 1
ATOM 4730 C CA . LEU B 1 311 ? 6.117 -34.469 3.744 1 98.75 311 LEU B CA 1
ATOM 4731 C C . LEU B 1 311 ? 7.098 -35.031 2.713 1 98.75 311 LEU B C 1
ATOM 4733 O O . LEU B 1 311 ? 6.688 -35.625 1.729 1 98.75 311 LEU B O 1
ATOM 4737 N N . PRO B 1 312 ? 8.383 -34.906 2.986 1 98.31 312 PRO B N 1
ATOM 4738 C CA . PRO B 1 312 ? 9.367 -35.25 1.954 1 98.31 312 PRO B CA 1
ATOM 4739 C C . PRO B 1 312 ? 9.227 -36.656 1.447 1 98.31 312 PRO B C 1
ATOM 4741 O O . PRO B 1 312 ? 9.422 -36.938 0.258 1 98.31 312 PRO B O 1
ATOM 4744 N N . SER B 1 313 ? 8.898 -37.562 2.309 1 98.06 313 SER B N 1
ATOM 4745 C CA . SER B 1 313 ? 8.781 -38.969 1.923 1 98.06 313 SER B CA 1
ATOM 4746 C C . SER B 1 313 ? 7.699 -39.156 0.864 1 98.06 313 SER B C 1
ATOM 4748 O O . SER B 1 313 ? 7.746 -40.125 0.083 1 98.06 313 SER B O 1
ATOM 4750 N N . SER B 1 314 ? 6.766 -38.281 0.866 1 98.56 314 SER B N 1
ATOM 4751 C CA . SER B 1 314 ? 5.66 -38.375 -0.078 1 98.56 314 SER B CA 1
ATOM 4752 C C . SER B 1 314 ? 6.125 -38.125 -1.509 1 98.56 314 SER B C 1
ATOM 4754 O O . SER B 1 314 ? 5.449 -38.531 -2.465 1 98.56 314 SER B O 1
ATOM 4756 N N . LEU B 1 315 ? 7.246 -37.469 -1.728 1 98.69 315 LEU B N 1
ATOM 4757 C CA . LEU B 1 315 ? 7.766 -37.219 -3.068 1 98.69 315 LEU B CA 1
ATOM 4758 C C . LEU B 1 315 ? 8.109 -38.531 -3.771 1 98.69 315 LEU B C 1
ATOM 4760 O O . LEU B 1 315 ? 7.992 -38.625 -4.996 1 98.69 315 LEU B O 1
ATOM 4764 N N . LEU B 1 316 ? 8.547 -39.531 -2.951 1 98.25 316 LEU B N 1
ATOM 4765 C CA . LEU B 1 316 ? 8.828 -40.844 -3.531 1 98.25 316 LEU B CA 1
ATOM 4766 C C . LEU B 1 316 ? 7.562 -41.469 -4.094 1 98.25 316 LEU B C 1
ATOM 4768 O O . LEU B 1 316 ? 7.598 -42.094 -5.156 1 98.25 316 LEU B O 1
ATOM 4772 N N . GLU B 1 317 ? 6.492 -41.312 -3.338 1 98.06 317 GLU B N 1
ATOM 4773 C CA . GLU B 1 317 ? 5.199 -41.75 -3.834 1 98.06 317 GLU B CA 1
ATOM 4774 C C . GLU B 1 317 ? 4.801 -41.031 -5.109 1 98.06 317 GLU B C 1
ATOM 4776 O O . GLU B 1 317 ? 4.332 -41.656 -6.07 1 98.06 317 GLU B O 1
ATOM 4781 N N . GLY B 1 318 ? 4.984 -39.75 -5.105 1 98.44 318 GLY B N 1
ATOM 4782 C CA . GLY B 1 318 ? 4.672 -38.938 -6.277 1 98.44 318 GLY B CA 1
ATOM 4783 C C . GLY B 1 318 ? 5.484 -39.312 -7.5 1 98.44 318 GLY B C 1
ATOM 4784 O O . GLY B 1 318 ? 4.957 -39.375 -8.609 1 98.44 318 GLY B O 1
ATOM 4785 N N . GLN B 1 319 ? 6.742 -39.562 -7.27 1 98.31 319 GLN B N 1
ATOM 4786 C CA . GLN B 1 319 ? 7.637 -40 -8.336 1 98.31 319 GLN B CA 1
ATOM 4787 C C . GLN B 1 319 ? 7.145 -41.312 -8.961 1 98.31 319 GLN B C 1
ATOM 4789 O O . GLN B 1 319 ? 7.109 -41.438 -10.18 1 98.31 319 GLN B O 1
ATOM 4794 N N . ARG B 1 320 ? 6.785 -42.25 -8.117 1 98 320 ARG B N 1
ATOM 4795 C CA . ARG B 1 320 ? 6.281 -43.531 -8.586 1 98 320 ARG B CA 1
ATOM 4796 C C . ARG B 1 320 ? 4.98 -43.375 -9.359 1 98 320 ARG B C 1
ATOM 4798 O O . ARG B 1 320 ? 4.797 -44 -10.414 1 98 320 ARG B O 1
ATOM 4805 N N . ALA B 1 321 ? 4.148 -42.562 -8.836 1 98.56 321 ALA B N 1
ATOM 4806 C CA . ALA B 1 321 ? 2.861 -42.312 -9.492 1 98.56 321 ALA B CA 1
ATOM 4807 C C . ALA B 1 321 ? 3.051 -41.656 -10.852 1 98.56 321 ALA B C 1
ATOM 4809 O O . ALA B 1 321 ? 2.377 -42.031 -11.82 1 98.56 321 ALA B O 1
ATOM 4810 N N . LEU B 1 322 ? 3.904 -40.688 -10.945 1 98.44 322 LEU B N 1
ATOM 4811 C CA . LEU B 1 322 ? 4.137 -39.969 -12.195 1 98.44 322 LEU B CA 1
ATOM 4812 C C . LEU B 1 322 ? 4.719 -40.906 -13.25 1 98.44 322 LEU B C 1
ATOM 4814 O O . LEU B 1 322 ? 4.332 -40.875 -14.422 1 98.44 322 LEU B O 1
ATOM 4818 N N . LEU B 1 323 ? 5.66 -41.781 -12.836 1 97.94 323 LEU B N 1
ATOM 4819 C CA . LEU B 1 323 ? 6.219 -42.781 -13.742 1 97.94 323 LEU B CA 1
ATOM 4820 C C . LEU B 1 323 ? 5.133 -43.75 -14.242 1 97.94 323 LEU B C 1
ATOM 4822 O O . LEU B 1 323 ? 5.117 -44.125 -15.414 1 97.94 323 LEU B O 1
ATOM 4826 N N . ALA B 1 324 ? 4.27 -44.125 -13.344 1 98 324 ALA B N 1
ATOM 4827 C CA . ALA B 1 324 ? 3.16 -44.969 -13.719 1 98 324 ALA B CA 1
ATOM 4828 C C . ALA B 1 324 ? 2.236 -44.281 -14.719 1 98 324 ALA B C 1
ATOM 4830 O O . ALA B 1 324 ? 1.706 -44.938 -15.633 1 98 324 ALA B O 1
ATOM 4831 N N . LEU B 1 325 ? 1.959 -43 -14.508 1 98.5 325 LEU B N 1
ATOM 4832 C CA . LEU B 1 325 ? 1.145 -42.25 -15.438 1 98.5 325 LEU B CA 1
ATOM 4833 C C . LEU B 1 325 ? 1.748 -42.25 -16.844 1 98.5 325 LEU B C 1
ATOM 4835 O O . LEU B 1 325 ? 1.036 -42.469 -17.828 1 98.5 325 LEU B O 1
ATOM 4839 N N . LEU B 1 326 ? 3.043 -42.062 -16.906 1 97.75 326 LEU B N 1
ATOM 4840 C CA . LEU B 1 326 ? 3.742 -42.062 -18.188 1 97.75 326 LEU B CA 1
ATOM 4841 C C . LEU B 1 326 ? 3.65 -43.406 -18.859 1 97.75 326 LEU B C 1
ATOM 4843 O O . LEU B 1 326 ? 3.432 -43.5 -20.078 1 97.75 326 LEU B O 1
ATOM 4847 N N . ARG B 1 327 ? 3.799 -44.469 -18.062 1 96.5 327 ARG B N 1
ATOM 4848 C CA . ARG B 1 327 ? 3.635 -45.812 -18.609 1 96.5 327 ARG B CA 1
ATOM 4849 C C . ARG B 1 327 ? 2.236 -46 -19.188 1 96.5 327 ARG B C 1
ATOM 4851 O O . ARG B 1 327 ? 2.068 -46.625 -20.25 1 96.5 327 ARG B O 1
ATOM 4858 N N . GLY B 1 328 ? 1.285 -45.5 -18.5 1 96 328 GLY B N 1
ATOM 4859 C CA . GLY B 1 328 ? -0.092 -45.562 -18.953 1 96 328 GLY B CA 1
ATOM 4860 C C . GLY B 1 328 ? -0.328 -44.812 -20.25 1 96 328 GLY B C 1
ATOM 4861 O O . GLY B 1 328 ? -1.257 -45.156 -21 1 96 328 GLY B O 1
ATOM 4862 N N . LEU B 1 329 ? 0.495 -43.844 -20.547 1 96.44 329 LEU B N 1
ATOM 4863 C CA . LEU B 1 329 ? 0.386 -43.062 -21.781 1 96.44 329 LEU B CA 1
ATOM 4864 C C . LEU B 1 329 ? 1.23 -43.656 -22.891 1 96.44 329 LEU B C 1
ATOM 4866 O O . LEU B 1 329 ? 1.274 -43.125 -24 1 96.44 329 LEU B O 1
ATOM 4870 N N . GLY B 1 330 ? 1.924 -44.688 -22.562 1 93.94 330 GLY B N 1
ATOM 4871 C CA . GLY B 1 330 ? 2.688 -45.438 -23.547 1 93.94 330 GLY B CA 1
ATOM 4872 C C . GLY B 1 330 ? 4.062 -44.844 -23.812 1 93.94 330 GLY B C 1
ATOM 4873 O O . GLY B 1 330 ? 4.625 -45 -24.891 1 93.94 330 GLY B O 1
ATOM 4874 N N . VAL B 1 331 ? 4.492 -44.062 -22.812 1 91.19 331 VAL B N 1
ATOM 4875 C CA . VAL B 1 331 ? 5.84 -43.531 -22.938 1 91.19 331 VAL B CA 1
ATOM 4876 C C . VAL B 1 331 ? 6.688 -43.969 -21.75 1 91.19 331 VAL B C 1
ATOM 4878 O O . VAL B 1 331 ? 6.164 -44.5 -20.766 1 91.19 331 VAL B O 1
ATOM 4881 N N . GLY B 1 332 ? 8.023 -43.906 -21.875 1 75.5 332 GLY B N 1
ATOM 4882 C CA . GLY B 1 332 ? 8.961 -44.281 -20.828 1 75.5 332 GLY B CA 1
ATOM 4883 C C . GLY B 1 332 ? 9.297 -45.781 -20.828 1 75.5 332 GLY B C 1
ATOM 4884 O O . GLY B 1 332 ? 8.656 -46.562 -21.531 1 75.5 332 GLY B O 1
#

Radius of gyration: 31.82 Å; Cα contacts (8 Å, |Δi|>4): 1840; chains: 2; bounding box: 47×96×57 Å

Nearest PDB structures (foldseek):
  3gb0-assembly1_A-2  TM=7.576E-01  e=2.311E-25  Bacillus cereus ATCC 10987
  3io1-assembly1_B-2  TM=6.479E-01  e=1.363E-17  Klebsiella pneumoniae subsp. pneumoniae MGH 78578
  3ram-assembly1_B  TM=6.655E-01  e=8.160E-17  Staphylococcus aureus subsp. aureus N315
  4ewt-assembly1_B  TM=7.024E-01  e=2.635E-16  Staphylococcus aureus subsp. aureus COL
  4pxd-assembly1_B  TM=7.346E-01  e=2.635E-16  Escherichia coli K-12